Protein AF-A0A1I3UI51-F1 (afdb_monomer_lite)

Foldseek 3Di:
DVVLLQVLCVVVVHHDDDCVPNPDPPDDPVVSLVVRLVVDLADEAEDDQVLQPDPVSVVSVVVQCVVPVVCPSVNYAYEHAEDHDDDPSVVVDDYQYPPPDDSVRSSVSSCCSVPDDDPVVVLVVLLVVLLLLFFQFWDQDPVLAIETAARPQQLDFPDDPVLVCLLVLLLVLLVVLLVQPDPPPDPLLNVLSVQLNVLSVDDSRRRRLLSNVLSLVSNCVCCDDDNNDDDDPVSVVSNVVNVVSNVVNCVRRPNVVVSLQSLLPFDFQLQQCAACLVQVLLVLLLVLVVVCVVVVRYDVNSNVVSVNLNVLSVVSRDGDDPDDPDDSRDRDSSSSSLSNLLSRLVSQLVSLVVRCVQCVDPSSVSNNVSSVVSNVSSSVRTD

Secondary structure (DSSP, 8-state):
-HHHHHHHHHHTT-----HHHH--TT--HHHHHHHHHHH-S-EEEEESHHHHH-HHHHHHHHHHHHH-TT-SS--EEEEE-S-----TTGGGS--EE-TT--HHHHHHHHHHHHH---HHHHHHHHHHHHHHT-SSEEEE-TTS-EEEE--TTTT-----TTTTTHHHHHHHHHHHHHHHS-TTS-HHHHHHHHHHHHHTTS-GGG--HHHHHHHHHHHHTTTSSTTPPP--HHHHHHHHHHHHHHHHHHHT-TTHHHHHHHHHHS-B-TTTS-THHHHHHHHHHHHHHHHHHHTTSB-HHHHHHHHHHHHHHHHH-SPPPS--S--TTS--HHHHHHHHHHHHHHHHHHHHHH-HHHHTSHHHHHHHHHHHHHHHHHHTTB-

Sequence (383 aa):
MAREVVDVIEGLGLTAFAQFRDMGPGANFVREMQRGLVASARVIALYSPDYEASHQCQAEWSAAYNADPAGEQRKLLPFLLRPTRLNPLAQQIVYKSLVGLSTAERRAAIIEAIEHRKQTTVMEAAAAELAAAASPDIVVTAAGRIDTAPNAIFDRAVVTSDLATLPKRQQILCQAIIQYAPANTPAMFKGCFKIYGKHLGQPIAAIVPGMLDDQWKTASAYLVGREAIEFDAGLTKTLELFAQNHSEIITHFPLREERERLLAETPIDEQAAVGEALTDPIESVRQAVEAAAEADQVTSAVVDHVGDLADRAEALAPPVAPVSNEPASTISPRRRLVLTSLGFFERLYAAIGSTASVLSTETGRSLFNAAREAADALMRFIR

Radius of gyration: 27.56 Å; chains: 1; bounding box: 53×48×86 Å

pLDDT: mean 90.0, std 8.29, range [50.72, 98.81]

Structure (mmCIF, N/CA/C/O backbone):
data_AF-A0A1I3UI51-F1
#
_entry.id   AF-A0A1I3UI51-F1
#
loop_
_atom_site.group_PDB
_atom_site.id
_atom_site.type_symbol
_atom_site.label_atom_id
_atom_site.label_alt_id
_atom_site.label_comp_id
_atom_site.label_asym_id
_atom_site.label_entity_id
_atom_site.label_seq_id
_atom_site.pdbx_PDB_ins_code
_atom_site.Cartn_x
_atom_site.Cartn_y
_atom_site.Cartn_z
_atom_site.occupancy
_atom_site.B_iso_or_equiv
_atom_site.auth_seq_id
_atom_site.auth_comp_id
_atom_site.auth_asym_id
_atom_site.auth_atom_id
_atom_site.pdbx_PDB_model_num
ATOM 1 N N . MET A 1 1 ? 18.928 -17.572 -38.228 1.00 87.19 1 MET A N 1
ATOM 2 C CA . MET A 1 1 ? 18.443 -16.439 -37.419 1.00 87.19 1 MET A CA 1
ATOM 3 C C . MET A 1 1 ? 17.053 -16.670 -36.840 1.00 87.19 1 MET A C 1
ATOM 5 O O . MET A 1 1 ? 16.972 -16.780 -35.636 1.00 87.19 1 MET A O 1
ATOM 9 N N . ALA A 1 2 ? 15.976 -16.821 -37.627 1.00 90.94 2 ALA A N 1
ATOM 10 C CA . ALA A 1 2 ? 14.635 -17.048 -37.051 1.00 90.94 2 ALA A CA 1
ATOM 11 C C . ALA A 1 2 ? 14.575 -18.238 -36.066 1.00 90.94 2 ALA A C 1
ATOM 13 O O . ALA A 1 2 ? 14.001 -18.111 -34.994 1.00 90.94 2 ALA A O 1
ATOM 14 N N . ARG A 1 3 ? 15.247 -19.355 -36.389 1.00 94.25 3 ARG A N 1
ATOM 15 C CA . ARG A 1 3 ? 15.415 -20.503 -35.476 1.00 94.25 3 ARG A CA 1
ATOM 16 C C . ARG A 1 3 ? 16.143 -20.134 -34.176 1.00 94.25 3 ARG A C 1
ATOM 18 O O . ARG A 1 3 ? 15.629 -20.407 -33.110 1.00 94.25 3 ARG A O 1
ATOM 25 N N . GLU A 1 4 ? 17.268 -19.426 -34.276 1.00 93.25 4 GLU A N 1
ATOM 26 C CA . GLU A 1 4 ? 18.058 -18.957 -33.122 1.00 93.25 4 GLU A CA 1
ATOM 27 C C . GLU A 1 4 ? 17.236 -18.049 -32.193 1.00 93.25 4 GLU A C 1
ATOM 29 O O . GLU A 1 4 ? 17.312 -18.189 -30.980 1.00 93.25 4 GLU A O 1
ATOM 34 N N . VAL A 1 5 ? 16.406 -17.156 -32.746 1.00 94.19 5 VAL A N 1
ATOM 35 C CA . VAL A 1 5 ? 15.506 -16.308 -31.946 1.00 94.19 5 VAL A CA 1
ATOM 36 C C . VAL A 1 5 ? 14.447 -17.147 -31.227 1.00 94.19 5 VAL A C 1
ATOM 38 O O . VAL A 1 5 ? 14.213 -16.927 -30.042 1.00 94.19 5 VAL A O 1
ATOM 41 N N . VAL A 1 6 ? 13.838 -18.121 -31.912 1.00 95.50 6 VAL A N 1
ATOM 42 C CA . VAL A 1 6 ? 12.874 -19.053 -31.301 1.00 95.50 6 VAL A CA 1
ATOM 43 C C . VAL A 1 6 ? 13.525 -19.850 -30.166 1.00 95.50 6 VAL A C 1
ATOM 45 O O . VAL A 1 6 ? 12.975 -19.876 -29.070 1.00 95.50 6 VAL A O 1
ATOM 48 N N . ASP A 1 7 ? 14.722 -20.398 -30.384 1.00 94.62 7 ASP A N 1
ATOM 49 C CA . ASP A 1 7 ? 15.460 -21.161 -29.368 1.00 94.62 7 ASP A CA 1
ATOM 50 C C . ASP A 1 7 ? 15.763 -20.312 -28.119 1.00 94.62 7 ASP A C 1
ATOM 52 O O . ASP A 1 7 ? 15.740 -20.808 -26.991 1.00 94.62 7 ASP A O 1
ATOM 56 N N . VAL A 1 8 ? 16.056 -19.017 -28.299 1.00 95.06 8 VAL A N 1
ATOM 57 C CA . VAL A 1 8 ? 16.261 -18.088 -27.179 1.00 95.06 8 VAL A CA 1
ATOM 58 C C . VAL A 1 8 ? 14.962 -17.836 -26.418 1.00 95.06 8 VAL A C 1
ATOM 60 O O . VAL A 1 8 ? 14.978 -17.916 -25.195 1.00 95.06 8 VAL A O 1
ATOM 63 N N . ILE A 1 9 ? 13.850 -17.570 -27.113 1.00 93.44 9 ILE A N 1
ATOM 64 C CA . ILE A 1 9 ? 12.534 -17.340 -26.488 1.00 93.44 9 ILE A CA 1
ATOM 65 C C . ILE A 1 9 ? 12.132 -18.541 -25.628 1.00 93.44 9 ILE A C 1
ATOM 67 O O . ILE A 1 9 ? 11.751 -18.379 -24.470 1.00 93.44 9 ILE A O 1
ATOM 71 N N . GLU A 1 10 ? 12.261 -19.748 -26.170 1.00 92.62 10 GLU A N 1
ATOM 72 C CA . GLU A 1 10 ? 11.893 -20.974 -25.458 1.00 92.62 10 GLU A CA 1
ATOM 73 C C . GLU A 1 10 ? 12.847 -21.273 -24.300 1.00 92.62 10 GLU A C 1
ATOM 75 O O . GLU A 1 10 ? 12.414 -21.727 -23.242 1.00 92.62 10 GLU A O 1
ATOM 80 N N . GLY A 1 11 ? 14.132 -20.932 -24.445 1.00 91.44 11 GLY A N 1
ATOM 81 C CA . GLY A 1 11 ? 15.104 -20.990 -23.354 1.00 91.44 11 GLY A CA 1
ATOM 82 C C . GLY A 1 11 ? 14.782 -20.063 -22.174 1.00 91.44 11 GLY A C 1
ATOM 83 O O . GLY A 1 11 ? 15.268 -20.313 -21.074 1.00 91.44 11 GLY A O 1
ATOM 84 N N . LEU A 1 12 ? 13.957 -19.032 -22.384 1.00 88.88 12 LEU A N 1
ATOM 85 C CA . LEU A 1 12 ? 13.430 -18.145 -21.338 1.00 88.88 12 LEU A CA 1
ATOM 86 C C . LEU A 1 12 ? 12.088 -18.635 -20.755 1.00 88.88 12 LEU A C 1
ATOM 88 O O . LEU A 1 12 ? 11.489 -17.945 -19.935 1.00 88.88 12 LEU A O 1
ATOM 92 N N . GLY A 1 13 ? 11.582 -19.800 -21.180 1.00 89.06 13 GLY A N 1
ATOM 93 C CA . GLY A 1 13 ? 10.284 -20.335 -20.748 1.00 89.06 13 GLY A CA 1
ATOM 94 C C . GLY A 1 13 ? 9.070 -19.675 -21.414 1.00 89.06 13 GLY A C 1
ATOM 95 O O . GLY A 1 13 ? 7.941 -19.865 -20.964 1.00 89.06 13 GLY A O 1
ATOM 96 N N . LEU A 1 14 ? 9.281 -18.899 -22.480 1.00 91.50 14 LEU A N 1
ATOM 97 C CA . LEU A 1 14 ? 8.221 -18.249 -23.251 1.00 91.50 14 LEU A CA 1
ATOM 98 C C . LEU A 1 14 ? 7.793 -19.115 -24.444 1.00 91.50 14 LEU A C 1
ATOM 100 O O . LEU A 1 14 ? 8.527 -19.990 -24.899 1.00 91.50 14 LEU A O 1
ATOM 104 N N . THR A 1 15 ? 6.607 -18.842 -24.993 1.00 91.88 15 THR A N 1
ATOM 105 C CA . THR A 1 15 ? 6.113 -19.512 -26.206 1.00 91.88 15 THR A CA 1
ATOM 106 C C . THR A 1 15 ? 6.325 -18.633 -27.437 1.00 91.88 15 THR A C 1
ATOM 108 O O . THR A 1 15 ? 6.093 -17.424 -27.407 1.00 91.88 15 THR A O 1
ATOM 111 N N . ALA A 1 16 ? 6.762 -19.242 -28.538 1.00 92.56 16 ALA A N 1
ATOM 112 C CA . ALA A 1 16 ? 6.870 -18.591 -29.841 1.00 92.56 16 ALA A CA 1
ATOM 113 C C . ALA A 1 16 ? 5.875 -19.215 -30.822 1.00 92.56 16 ALA A C 1
ATOM 115 O O . ALA A 1 16 ? 5.545 -20.389 -30.686 1.00 92.56 16 ALA A O 1
ATOM 116 N N . PHE A 1 17 ? 5.450 -18.460 -31.833 1.00 92.81 17 PHE A N 1
ATOM 117 C CA . PHE A 1 17 ? 4.782 -18.987 -33.023 1.00 92.81 17 PHE A CA 1
ATOM 118 C C . PHE A 1 17 ? 5.663 -18.701 -34.242 1.00 92.81 17 PHE A C 1
ATOM 120 O O . PHE A 1 17 ? 6.076 -17.560 -34.449 1.00 92.81 17 PHE A O 1
ATOM 127 N N . ALA A 1 18 ? 5.984 -19.721 -35.034 1.00 91.44 18 ALA A N 1
ATOM 128 C CA . ALA A 1 18 ? 6.881 -19.617 -36.175 1.00 91.44 18 ALA A CA 1
ATOM 129 C C . ALA A 1 18 ? 6.427 -20.502 -37.340 1.00 91.44 18 ALA A C 1
ATOM 131 O O . ALA A 1 18 ? 6.277 -21.717 -37.204 1.00 91.44 18 ALA A O 1
ATOM 132 N N . GLN A 1 19 ? 6.315 -19.902 -38.529 1.00 86.75 19 GLN A N 1
ATOM 133 C CA . GLN A 1 19 ? 5.852 -20.572 -39.750 1.00 86.75 19 GLN A CA 1
ATOM 134 C C . GLN A 1 19 ? 6.558 -21.911 -40.017 1.00 86.75 19 GLN A C 1
ATOM 136 O O . GLN A 1 19 ? 5.899 -22.907 -40.291 1.00 86.75 19 GLN A O 1
ATOM 141 N N . PHE A 1 20 ? 7.894 -21.951 -39.932 1.00 88.69 20 PHE A N 1
ATOM 142 C CA . PHE A 1 20 ? 8.687 -23.138 -40.286 1.00 88.69 20 PHE A CA 1
ATOM 143 C C . PHE A 1 20 ? 8.469 -24.344 -39.357 1.00 88.69 20 PHE A C 1
ATOM 145 O O . PHE A 1 20 ? 8.963 -25.430 -39.662 1.00 88.69 20 PHE A O 1
ATOM 152 N N . ARG A 1 21 ? 7.810 -24.143 -38.211 1.00 90.44 21 ARG A N 1
ATOM 153 C CA . ARG A 1 21 ? 7.565 -25.164 -37.189 1.00 90.44 21 ARG A CA 1
ATOM 154 C C . ARG A 1 21 ? 6.075 -25.443 -37.014 1.00 90.44 21 ARG A C 1
ATOM 156 O O . ARG A 1 21 ? 5.688 -26.602 -36.945 1.00 90.44 21 ARG A O 1
ATOM 163 N N . ASP A 1 22 ? 5.259 -24.393 -36.967 1.00 87.06 22 ASP A N 1
ATOM 164 C CA . ASP A 1 22 ? 3.860 -24.485 -36.541 1.00 87.06 22 ASP A CA 1
ATOM 165 C C . ASP A 1 22 ? 2.872 -24.617 -37.715 1.00 87.06 22 ASP A C 1
ATOM 167 O O . ASP A 1 22 ? 1.702 -24.928 -37.501 1.00 87.06 22 ASP A O 1
ATOM 171 N N . MET A 1 23 ? 3.325 -24.432 -38.965 1.00 87.06 23 MET A N 1
ATOM 172 C CA . MET A 1 23 ? 2.498 -24.620 -40.165 1.00 87.06 23 MET A CA 1
ATOM 173 C C . MET A 1 23 ? 2.884 -25.893 -40.927 1.00 87.06 23 MET A C 1
ATOM 175 O O . MET A 1 23 ? 3.862 -25.922 -41.674 1.00 87.06 23 MET A O 1
ATOM 179 N N . GLY A 1 24 ? 2.088 -26.951 -40.755 1.00 84.94 24 GLY A N 1
ATOM 180 C CA . GLY A 1 24 ? 2.256 -28.224 -41.461 1.00 84.94 24 GLY A CA 1
ATOM 181 C C . GLY A 1 24 ? 1.570 -28.286 -42.839 1.00 84.94 24 GLY A C 1
ATOM 182 O O . GLY A 1 24 ? 0.828 -27.373 -43.219 1.00 84.94 24 GLY A O 1
ATOM 183 N N . PRO A 1 25 ? 1.770 -29.382 -43.599 1.00 86.56 25 PRO A N 1
ATOM 184 C CA . PRO A 1 25 ? 1.081 -29.612 -44.869 1.00 86.56 25 PRO A CA 1
ATOM 185 C C . PRO A 1 25 ? -0.448 -29.529 -44.727 1.00 86.56 25 PRO A C 1
ATOM 187 O O . PRO A 1 25 ? -1.030 -30.164 -43.852 1.00 86.56 25 PRO A O 1
ATOM 190 N N . GLY A 1 26 ? -1.099 -28.752 -45.599 1.00 85.56 26 GLY A N 1
ATOM 191 C CA . GLY A 1 26 ? -2.553 -28.529 -45.579 1.00 85.56 26 GLY A CA 1
ATOM 192 C C . GLY A 1 26 ? -3.018 -27.314 -44.764 1.00 85.56 26 GLY A C 1
ATOM 193 O O . GLY A 1 26 ? -4.199 -26.972 -44.819 1.00 85.56 26 GLY A O 1
ATOM 194 N N . ALA A 1 27 ? -2.117 -26.624 -44.055 1.00 84.12 27 ALA A N 1
ATOM 195 C CA . ALA A 1 27 ? -2.444 -25.381 -43.360 1.00 84.12 27 ALA A CA 1
ATOM 196 C C . ALA A 1 27 ? -2.755 -24.236 -44.342 1.00 84.12 27 ALA A C 1
ATOM 198 O O . ALA A 1 27 ? -2.101 -24.073 -45.375 1.00 84.12 27 ALA A O 1
ATOM 199 N N . ASN A 1 28 ? -3.738 -23.399 -43.997 1.00 86.56 28 ASN A N 1
ATOM 200 C CA . ASN A 1 28 ? -4.007 -22.171 -44.739 1.00 86.56 28 ASN A CA 1
ATOM 201 C C . ASN A 1 28 ? -3.096 -21.055 -44.216 1.00 86.56 28 ASN A C 1
ATOM 203 O O . ASN A 1 28 ? -3.341 -20.499 -43.146 1.00 86.56 28 ASN A O 1
ATOM 207 N N . PHE A 1 29 ? -2.078 -20.721 -45.007 1.00 81.50 29 PHE A N 1
ATOM 208 C CA . PHE A 1 29 ? -1.045 -19.747 -44.657 1.00 81.50 29 PHE A CA 1
ATOM 209 C C . PHE A 1 29 ? -1.605 -18.410 -44.140 1.00 81.50 29 PHE A C 1
ATOM 211 O O . PHE A 1 29 ? -1.201 -17.940 -43.080 1.00 81.50 29 PHE A O 1
ATOM 218 N N . VAL A 1 30 ? -2.581 -17.825 -44.841 1.00 82.50 30 VAL A N 1
ATOM 219 C CA . VAL A 1 30 ? -3.152 -16.514 -44.480 1.00 82.50 30 VAL A CA 1
ATOM 220 C C . VAL A 1 30 ? -3.889 -16.582 -43.142 1.00 82.50 30 VAL A C 1
ATOM 222 O O . VAL A 1 30 ? -3.745 -15.689 -42.308 1.00 82.50 30 VAL A O 1
ATOM 225 N N . ARG A 1 31 ? -4.650 -17.658 -42.905 1.00 84.38 31 ARG A N 1
ATOM 226 C CA . ARG A 1 31 ? -5.391 -17.840 -41.647 1.00 84.38 31 ARG A CA 1
ATOM 227 C C . ARG A 1 31 ? -4.460 -18.054 -40.459 1.00 84.38 31 ARG A C 1
ATOM 229 O O . ARG A 1 31 ? -4.711 -17.492 -39.397 1.00 84.38 31 ARG A O 1
ATOM 236 N N . GLU A 1 32 ? -3.402 -18.840 -40.633 1.00 85.62 32 GLU A N 1
ATOM 237 C CA . GLU A 1 32 ? -2.445 -19.094 -39.554 1.00 85.62 32 GLU A CA 1
ATOM 238 C C . GLU A 1 32 ? -1.607 -17.848 -39.233 1.00 85.62 32 GLU A C 1
ATOM 240 O O . GLU A 1 32 ? -1.402 -17.556 -38.057 1.00 85.62 32 GLU A O 1
ATOM 245 N N . MET A 1 33 ? -1.209 -17.046 -40.231 1.00 84.12 33 MET A N 1
ATOM 246 C CA . MET A 1 33 ? -0.548 -15.757 -39.971 1.00 84.12 33 MET A CA 1
ATOM 247 C C . MET A 1 33 ? -1.472 -14.764 -39.257 1.00 84.12 33 MET A C 1
ATOM 249 O O . MET A 1 33 ? -1.053 -14.137 -38.285 1.00 84.12 33 MET A O 1
ATOM 253 N N . GLN A 1 34 ? -2.746 -14.662 -39.658 1.00 84.31 34 GLN A N 1
ATOM 254 C CA . GLN A 1 34 ? -3.724 -13.826 -38.951 1.00 84.31 34 GLN A CA 1
ATOM 255 C C . GLN A 1 34 ? -3.907 -14.282 -37.497 1.00 84.31 34 GLN A C 1
ATOM 257 O O . GLN A 1 34 ? -3.921 -13.458 -36.583 1.00 84.31 34 GLN A O 1
ATOM 262 N N . ARG A 1 35 ? -4.022 -15.594 -37.269 1.00 84.69 35 ARG A N 1
ATOM 263 C CA . ARG A 1 35 ? -4.125 -16.168 -35.925 1.00 84.69 35 ARG A CA 1
ATOM 264 C C . ARG A 1 35 ? -2.884 -15.860 -35.090 1.00 84.69 35 ARG A C 1
ATOM 266 O O . ARG A 1 35 ? -3.040 -15.440 -33.948 1.00 84.69 35 ARG A O 1
ATOM 273 N N . GLY A 1 36 ? -1.686 -16.039 -35.646 1.00 85.00 36 GLY A N 1
ATOM 274 C CA . GLY A 1 36 ? -0.428 -15.706 -34.978 1.00 85.00 36 GLY A CA 1
ATOM 275 C C . GLY A 1 36 ? -0.369 -14.232 -34.578 1.00 85.00 36 GLY A C 1
ATOM 276 O O . GLY A 1 36 ? -0.126 -13.915 -33.419 1.00 85.00 36 GLY A O 1
ATOM 277 N N . LEU A 1 37 ? -0.703 -13.324 -35.498 1.00 84.56 37 LEU A N 1
ATOM 278 C CA . LEU A 1 37 ? -0.697 -11.880 -35.243 1.00 84.56 37 LEU A CA 1
ATOM 279 C C . LEU A 1 37 ? -1.644 -11.466 -34.097 1.00 84.56 37 LEU A C 1
ATOM 281 O O . LEU A 1 37 ? -1.296 -10.619 -33.265 1.00 84.56 37 LEU A O 1
ATOM 285 N N . VAL A 1 38 ? -2.837 -12.070 -34.049 1.00 83.69 38 VAL A N 1
ATOM 286 C CA . VAL A 1 38 ? -3.853 -11.799 -33.019 1.00 83.69 38 VAL A CA 1
ATOM 287 C C . VAL A 1 38 ? -3.481 -12.435 -31.677 1.00 83.69 38 VAL A C 1
ATOM 289 O O . VAL A 1 38 ? -3.620 -11.786 -30.646 1.00 83.69 38 VAL A O 1
ATOM 292 N N . ALA A 1 39 ? -3.005 -13.681 -31.675 1.00 85.38 39 ALA A N 1
ATOM 293 C CA . ALA A 1 39 ? -2.756 -14.443 -30.451 1.00 85.38 39 ALA A CA 1
ATOM 294 C C . ALA A 1 39 ? -1.412 -14.119 -29.776 1.00 85.38 39 ALA A C 1
ATOM 296 O O . ALA A 1 39 ? -1.260 -14.345 -28.578 1.00 85.38 39 ALA A O 1
ATOM 297 N N . SER A 1 40 ? -0.421 -13.618 -30.517 1.00 88.88 40 SER A N 1
ATOM 298 C CA . SER A 1 40 ? 0.902 -13.323 -29.964 1.00 88.88 40 SER A CA 1
ATOM 299 C C . SER A 1 40 ? 0.944 -11.966 -29.263 1.00 88.88 40 SER A C 1
ATOM 301 O O . SER A 1 40 ? 0.494 -10.960 -29.807 1.00 88.88 40 SER A O 1
ATOM 303 N N . ALA A 1 41 ? 1.566 -11.904 -28.082 1.00 88.88 41 ALA A N 1
ATOM 304 C CA . ALA A 1 41 ? 1.767 -10.648 -27.353 1.00 88.88 41 ALA A CA 1
ATOM 305 C C . ALA A 1 41 ? 2.666 -9.659 -28.118 1.00 88.88 41 ALA A C 1
ATOM 307 O O . ALA A 1 41 ? 2.434 -8.455 -28.091 1.00 88.88 41 ALA A O 1
ATOM 308 N N . ARG A 1 42 ? 3.672 -10.172 -28.836 1.00 92.38 42 ARG A N 1
ATOM 309 C CA . ARG A 1 42 ? 4.608 -9.393 -29.655 1.00 92.38 42 ARG A CA 1
ATOM 310 C C . ARG A 1 42 ? 4.867 -10.086 -30.991 1.00 92.38 42 ARG A C 1
ATOM 312 O O . ARG A 1 42 ? 4.710 -11.297 -31.113 1.00 92.38 42 ARG A O 1
ATOM 319 N N . VAL A 1 43 ? 5.298 -9.304 -31.969 1.00 94.19 43 VAL A N 1
ATOM 320 C CA . VAL A 1 43 ? 5.661 -9.689 -33.331 1.00 94.19 43 VAL A CA 1
ATOM 321 C C . VAL A 1 43 ? 7.121 -9.320 -33.531 1.00 94.19 43 VAL A C 1
ATOM 323 O O . VAL A 1 43 ? 7.500 -8.156 -33.392 1.00 94.19 43 VAL A O 1
ATOM 326 N N . ILE A 1 44 ? 7.949 -10.311 -33.848 1.00 95.12 44 ILE A N 1
ATOM 327 C CA . ILE A 1 44 ? 9.382 -10.098 -34.036 1.00 95.12 44 ILE A CA 1
ATOM 328 C C . ILE A 1 44 ? 9.673 -9.867 -35.516 1.00 95.12 44 ILE A C 1
ATOM 330 O O . ILE A 1 44 ? 9.539 -10.778 -36.332 1.00 95.12 44 ILE A O 1
ATOM 334 N N . ALA A 1 45 ? 10.111 -8.655 -35.850 1.00 94.56 45 ALA A N 1
ATOM 335 C CA . ALA A 1 45 ? 10.512 -8.298 -37.205 1.00 94.56 45 ALA A CA 1
ATOM 336 C C . ALA A 1 45 ? 12.018 -8.516 -37.388 1.00 94.56 45 ALA A C 1
ATOM 338 O O . ALA A 1 45 ? 12.833 -8.010 -36.621 1.00 94.56 45 ALA A O 1
ATOM 339 N N . LEU A 1 46 ? 12.405 -9.268 -38.416 1.00 95.31 46 LEU A N 1
ATOM 340 C CA . LEU A 1 46 ? 13.802 -9.615 -38.681 1.00 95.31 46 LEU A CA 1
ATOM 341 C C . LEU A 1 46 ? 14.327 -8.814 -39.873 1.00 95.31 46 LEU A C 1
ATOM 343 O O . LEU A 1 46 ? 14.399 -9.317 -40.996 1.00 95.31 46 LEU A O 1
ATOM 347 N N . TYR A 1 47 ? 14.691 -7.556 -39.628 1.00 95.25 47 TYR A N 1
ATOM 348 C CA . TYR A 1 47 ? 15.115 -6.631 -40.670 1.00 95.25 47 TYR A CA 1
ATOM 349 C C . TYR A 1 47 ? 16.367 -7.126 -41.395 1.00 95.25 47 TYR A C 1
ATOM 351 O O . TYR A 1 47 ? 17.442 -7.338 -40.824 1.00 95.25 47 TYR A O 1
ATOM 359 N N . SER A 1 48 ? 16.201 -7.299 -42.698 1.00 95.06 48 SER A N 1
ATOM 360 C CA . SER A 1 48 ? 17.233 -7.644 -43.662 1.00 95.06 48 SER A CA 1
ATOM 361 C C . SER A 1 48 ? 16.780 -7.174 -45.050 1.00 95.06 48 SER A C 1
ATOM 363 O O . SER A 1 48 ? 15.587 -6.905 -45.218 1.00 95.06 48 SER A O 1
ATOM 365 N N . PRO A 1 49 ? 17.661 -7.110 -46.063 1.00 94.19 49 PRO A N 1
ATOM 366 C CA . PRO A 1 49 ? 17.242 -6.721 -47.411 1.00 94.19 49 PRO A CA 1
ATOM 367 C C . PRO A 1 49 ? 16.092 -7.582 -47.961 1.00 94.19 49 PRO A C 1
ATOM 369 O O . PRO A 1 49 ? 15.173 -7.054 -48.579 1.00 94.19 49 PRO A O 1
ATOM 372 N N . ASP A 1 50 ? 16.095 -8.884 -47.656 1.00 94.56 50 ASP A N 1
ATOM 373 C CA . ASP A 1 50 ? 15.057 -9.828 -48.094 1.00 94.56 50 ASP A CA 1
ATOM 374 C C . ASP A 1 50 ? 13.717 -9.597 -47.373 1.00 94.56 50 ASP A C 1
ATOM 376 O O . ASP A 1 50 ? 12.651 -9.741 -47.967 1.00 94.56 50 ASP A O 1
ATOM 380 N N . TYR A 1 51 ? 13.768 -9.204 -46.095 1.00 93.00 51 TYR A N 1
ATOM 381 C CA . TYR A 1 51 ? 12.577 -8.835 -45.324 1.00 93.00 51 TYR A CA 1
ATOM 382 C C . TYR A 1 51 ? 11.941 -7.558 -45.884 1.00 93.00 51 TYR A C 1
ATOM 384 O O . TYR A 1 51 ? 10.723 -7.479 -46.030 1.00 93.00 51 TYR A O 1
ATOM 392 N N . GLU A 1 52 ? 12.768 -6.568 -46.234 1.00 92.06 52 GLU A N 1
ATOM 393 C CA . GLU A 1 52 ? 12.280 -5.295 -46.767 1.00 92.06 52 GLU A CA 1
ATOM 394 C C . GLU A 1 52 ? 11.657 -5.449 -48.161 1.00 92.06 52 GLU A C 1
ATOM 396 O O . GLU A 1 52 ? 10.640 -4.828 -48.458 1.00 92.06 52 GLU A O 1
ATOM 401 N N . ALA A 1 53 ? 12.214 -6.331 -48.995 1.00 92.56 53 ALA A N 1
ATOM 402 C CA . ALA A 1 53 ? 11.681 -6.629 -50.323 1.00 92.56 53 ALA A CA 1
ATOM 403 C C . ALA A 1 53 ? 10.387 -7.472 -50.307 1.00 92.56 53 ALA A C 1
ATOM 405 O O . ALA A 1 53 ? 9.701 -7.564 -51.325 1.00 92.56 53 ALA A O 1
ATOM 406 N N . SER A 1 54 ? 10.046 -8.106 -49.181 1.00 92.62 54 SER A N 1
ATOM 407 C CA . SER A 1 54 ? 8.897 -9.009 -49.070 1.00 92.62 54 SER A CA 1
ATOM 408 C C . SER A 1 54 ? 7.596 -8.251 -48.798 1.00 92.62 54 SER A C 1
ATOM 410 O O . SER A 1 54 ? 7.364 -7.764 -47.692 1.00 92.62 54 SER A O 1
ATOM 412 N N . HIS A 1 55 ? 6.690 -8.217 -49.780 1.00 89.31 55 HIS A N 1
ATOM 413 C CA . HIS A 1 55 ? 5.369 -7.592 -49.631 1.00 89.31 55 HIS A CA 1
ATOM 414 C C . HIS A 1 55 ? 4.557 -8.167 -48.463 1.00 89.31 55 HIS A C 1
ATOM 416 O O . HIS A 1 55 ? 3.863 -7.427 -47.770 1.00 89.31 55 HIS A O 1
ATOM 422 N N . GLN A 1 56 ? 4.657 -9.476 -48.223 1.00 85.81 56 GLN A N 1
ATOM 423 C CA . GLN A 1 56 ? 3.965 -10.144 -47.124 1.00 85.81 56 GLN A CA 1
ATOM 424 C C . GLN A 1 56 ? 4.523 -9.693 -45.772 1.00 85.81 56 GLN A C 1
ATOM 426 O O . GLN A 1 56 ? 3.751 -9.323 -44.890 1.00 85.81 56 GLN A O 1
ATOM 431 N N . CYS A 1 57 ? 5.852 -9.631 -45.635 1.00 89.19 57 CYS A N 1
ATOM 432 C CA . CYS A 1 57 ? 6.483 -9.152 -44.405 1.00 89.19 57 CYS A CA 1
ATOM 433 C C . CYS A 1 57 ? 6.136 -7.685 -44.126 1.00 89.19 57 CYS A C 1
ATOM 435 O O . CYS A 1 57 ? 5.906 -7.326 -42.975 1.00 89.19 57 CYS A O 1
ATOM 437 N N . GLN A 1 58 ? 6.044 -6.846 -45.164 1.00 91.06 58 GLN A N 1
ATOM 438 C CA . GLN A 1 58 ? 5.617 -5.453 -45.009 1.00 91.06 58 GLN A CA 1
ATOM 439 C C . GLN A 1 58 ? 4.151 -5.344 -44.572 1.00 91.06 58 GLN A C 1
ATOM 441 O O . GLN A 1 58 ? 3.838 -4.542 -43.697 1.00 91.06 58 GLN A O 1
ATOM 446 N N . ALA A 1 59 ? 3.256 -6.178 -45.109 1.00 89.06 59 ALA A N 1
ATOM 447 C CA . ALA A 1 59 ? 1.853 -6.192 -44.695 1.00 89.06 59 ALA A CA 1
ATOM 448 C C . ALA A 1 59 ? 1.683 -6.606 -43.221 1.00 89.06 59 ALA A C 1
ATOM 450 O O . ALA A 1 59 ? 0.942 -5.962 -42.478 1.00 89.06 59 ALA A O 1
ATOM 451 N N . GLU A 1 60 ? 2.398 -7.642 -42.779 1.00 88.31 60 GLU A N 1
ATOM 452 C CA . GLU A 1 60 ? 2.397 -8.093 -41.380 1.00 88.31 60 GLU A CA 1
ATOM 453 C C . GLU A 1 60 ? 3.013 -7.054 -40.443 1.00 88.31 60 GLU A C 1
ATOM 455 O O . GLU A 1 60 ? 2.467 -6.777 -39.375 1.00 88.31 60 GLU A O 1
ATOM 460 N N . TRP A 1 61 ? 4.112 -6.430 -40.871 1.00 92.69 61 TRP A N 1
ATOM 461 C CA . TRP A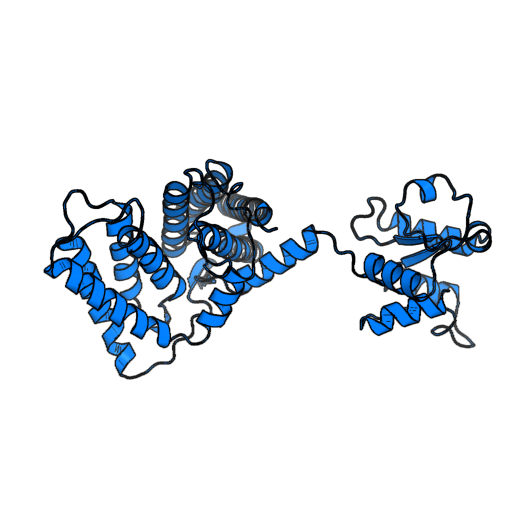 1 61 ? 4.742 -5.327 -40.157 1.00 92.69 61 TRP A CA 1
ATOM 462 C C . TRP A 1 61 ? 3.774 -4.153 -39.978 1.00 92.69 61 TRP A C 1
ATOM 464 O O . TRP A 1 61 ? 3.600 -3.669 -38.861 1.00 92.69 61 TRP A O 1
ATOM 474 N N . SER A 1 62 ? 3.085 -3.737 -41.047 1.00 90.88 62 SER A N 1
ATOM 475 C CA . SER A 1 62 ? 2.089 -2.662 -40.986 1.00 90.88 62 SER A CA 1
ATOM 476 C C . SER A 1 62 ? 0.920 -3.022 -40.076 1.00 90.88 62 SER A C 1
ATOM 478 O O . SER A 1 62 ? 0.441 -2.169 -39.336 1.00 90.88 62 SER A O 1
ATOM 480 N N . ALA A 1 63 ? 0.468 -4.277 -40.088 1.00 89.75 63 ALA A N 1
ATOM 481 C CA . ALA A 1 63 ? -0.602 -4.731 -39.210 1.00 89.75 63 ALA A CA 1
ATOM 482 C C . ALA A 1 63 ? -0.176 -4.726 -37.729 1.00 89.75 63 ALA A C 1
ATOM 484 O O . ALA A 1 63 ? -0.941 -4.281 -36.875 1.00 89.75 63 ALA A O 1
ATOM 485 N N . ALA A 1 64 ? 1.052 -5.158 -37.427 1.00 90.88 64 ALA A N 1
ATOM 486 C CA . ALA A 1 64 ? 1.619 -5.095 -36.082 1.00 90.88 64 ALA A CA 1
ATOM 487 C C . ALA A 1 64 ? 1.812 -3.648 -35.598 1.00 90.88 64 ALA A C 1
ATOM 489 O O . ALA A 1 64 ? 1.480 -3.346 -34.454 1.00 90.88 64 ALA A O 1
ATOM 490 N N . TYR A 1 65 ? 2.290 -2.753 -36.469 1.00 91.25 65 TYR A N 1
ATOM 491 C CA . TYR A 1 65 ? 2.412 -1.322 -36.181 1.00 91.25 65 TYR A CA 1
ATOM 492 C C . TYR A 1 65 ? 1.048 -0.675 -35.918 1.00 91.25 65 TYR A C 1
ATOM 494 O O . TYR A 1 65 ? 0.874 0.005 -34.916 1.00 91.25 65 TYR A O 1
ATOM 502 N N . ASN A 1 66 ? 0.051 -0.934 -36.768 1.00 90.38 66 ASN A N 1
ATOM 503 C CA . ASN A 1 66 ? -1.289 -0.361 -36.613 1.00 90.38 66 ASN A CA 1
ATOM 504 C C . ASN A 1 66 ? -1.989 -0.805 -35.318 1.00 90.38 66 ASN A C 1
ATOM 506 O O . ASN A 1 66 ? -2.856 -0.090 -34.825 1.00 90.38 66 ASN A O 1
ATOM 510 N N . ALA A 1 67 ? -1.627 -1.970 -34.773 1.00 87.44 67 ALA A N 1
ATOM 511 C CA . ALA A 1 67 ? -2.146 -2.452 -33.496 1.00 87.44 67 ALA A CA 1
ATOM 512 C C . ALA A 1 67 ? -1.523 -1.745 -32.276 1.00 87.44 67 ALA A C 1
ATOM 514 O O . ALA A 1 67 ? -2.129 -1.749 -31.209 1.00 87.44 67 ALA A O 1
ATOM 515 N N . ASP A 1 68 ? -0.337 -1.147 -32.420 1.00 88.50 68 ASP A N 1
ATOM 516 C CA . ASP A 1 68 ? 0.369 -0.419 -31.357 1.00 88.50 68 ASP A CA 1
ATOM 517 C C . ASP A 1 68 ? 1.212 0.741 -31.936 1.00 88.50 68 ASP A C 1
ATOM 519 O O . ASP A 1 68 ? 2.446 0.698 -31.886 1.00 88.50 68 ASP A O 1
ATOM 523 N N . PRO A 1 69 ? 0.587 1.793 -32.509 1.00 86.31 69 PRO A N 1
ATOM 524 C CA . PRO A 1 69 ? 1.331 2.854 -33.197 1.00 86.31 69 PRO A CA 1
ATOM 525 C C . PRO A 1 69 ? 2.233 3.670 -32.263 1.00 86.31 69 PRO A C 1
ATOM 527 O O . PRO A 1 69 ? 3.243 4.217 -32.705 1.00 86.31 69 PRO A O 1
ATOM 530 N N . ALA A 1 70 ? 1.867 3.748 -30.978 1.00 84.25 70 ALA A N 1
ATOM 531 C CA . ALA A 1 70 ? 2.643 4.408 -29.929 1.00 84.25 70 ALA A CA 1
ATOM 532 C C . ALA A 1 70 ? 3.808 3.541 -29.406 1.00 84.25 70 ALA A C 1
ATOM 534 O O . ALA A 1 70 ? 4.676 4.043 -28.694 1.00 84.25 70 ALA A O 1
ATOM 535 N N . GLY A 1 71 ? 3.847 2.246 -29.750 1.00 82.25 71 GLY A N 1
ATOM 536 C CA . GLY A 1 71 ? 4.861 1.300 -29.277 1.00 82.25 71 GLY A CA 1
ATOM 537 C C . GLY A 1 71 ? 4.757 0.991 -27.782 1.00 82.25 71 GLY A C 1
ATOM 538 O O . GLY A 1 71 ? 5.735 0.566 -27.158 1.00 82.25 71 GLY A O 1
ATOM 539 N N . GLU A 1 72 ? 3.592 1.224 -27.177 1.00 80.00 72 GLU A N 1
ATOM 540 C CA . GLU A 1 72 ? 3.403 1.086 -25.744 1.00 80.00 72 GLU A CA 1
ATOM 541 C C . GLU A 1 72 ? 3.369 -0.375 -25.299 1.00 80.00 72 GLU A C 1
ATOM 543 O O . GLU A 1 72 ? 3.895 -0.719 -24.242 1.00 80.00 72 GLU A O 1
ATOM 548 N N . GLN A 1 73 ? 2.789 -1.250 -26.103 1.00 82.19 73 GLN A N 1
ATOM 549 C CA . GLN A 1 73 ? 2.754 -2.681 -25.811 1.00 82.19 73 GLN A CA 1
ATOM 550 C C . GLN A 1 73 ? 4.019 -3.383 -26.319 1.00 82.19 73 GLN A C 1
ATOM 552 O O . GLN A 1 73 ? 4.240 -4.566 -26.044 1.00 82.19 73 GLN A O 1
ATOM 557 N N . ARG A 1 74 ? 4.874 -2.646 -27.048 1.00 88.19 74 ARG A N 1
ATOM 558 C CA . ARG A 1 74 ? 6.012 -3.179 -27.805 1.00 88.19 74 ARG A CA 1
ATOM 559 C C . ARG A 1 74 ? 5.548 -4.325 -28.700 1.00 88.19 74 ARG A C 1
ATOM 561 O O . ARG A 1 74 ? 6.222 -5.352 -28.808 1.00 88.19 74 ARG A O 1
ATOM 568 N N . LYS A 1 75 ? 4.370 -4.155 -29.322 1.00 90.88 75 LYS A N 1
ATOM 569 C CA . LYS A 1 75 ? 3.763 -5.175 -30.187 1.00 90.88 75 LYS A CA 1
ATOM 570 C C . LYS A 1 75 ? 4.700 -5.539 -31.329 1.00 90.88 75 LYS A C 1
ATOM 572 O O . LYS A 1 75 ? 4.713 -6.689 -31.742 1.00 90.88 75 LYS A O 1
ATOM 577 N N . LEU A 1 76 ? 5.506 -4.595 -31.802 1.00 93.06 76 LEU A N 1
ATOM 578 C CA . LEU A 1 76 ? 6.572 -4.829 -32.764 1.00 93.06 76 LEU A CA 1
ATOM 579 C C . LEU A 1 76 ? 7.936 -4.799 -32.054 1.00 93.06 76 LEU A C 1
ATOM 581 O O . LEU A 1 76 ? 8.296 -3.791 -31.450 1.00 93.06 76 LEU A O 1
ATOM 585 N N . LEU A 1 77 ? 8.708 -5.884 -32.159 1.00 94.25 77 LEU A N 1
ATOM 586 C CA . LEU A 1 77 ? 10.070 -5.997 -31.628 1.00 94.25 77 LEU A CA 1
ATOM 587 C C . LEU A 1 77 ? 11.058 -6.281 -32.772 1.00 94.25 77 LEU A C 1
ATOM 589 O O . LEU A 1 77 ? 11.207 -7.439 -33.175 1.00 94.25 77 LEU A O 1
ATOM 593 N N . PRO A 1 78 ? 11.720 -5.259 -33.340 1.00 95.19 78 PRO A N 1
ATOM 594 C CA . PRO A 1 78 ? 12.574 -5.467 -34.500 1.00 95.19 78 PRO A CA 1
ATOM 595 C C . PRO A 1 78 ? 14.037 -5.775 -34.149 1.00 95.19 78 PRO A C 1
ATOM 597 O O . PRO A 1 78 ? 14.647 -5.126 -33.295 1.00 95.19 78 PRO A O 1
ATOM 600 N N . PHE A 1 79 ? 14.631 -6.703 -34.901 1.00 96.81 79 PHE A N 1
ATOM 601 C CA . PHE A 1 79 ? 16.062 -7.000 -34.907 1.00 96.81 79 PHE A CA 1
ATOM 602 C C . PHE A 1 79 ? 16.676 -6.695 -36.273 1.00 96.81 79 PHE A C 1
ATOM 604 O O . PHE A 1 79 ? 16.237 -7.236 -37.288 1.00 96.81 79 PHE A O 1
ATOM 611 N N . LEU A 1 80 ? 17.736 -5.884 -36.305 1.00 96.06 80 LEU A N 1
ATOM 612 C CA . LEU A 1 80 ? 18.494 -5.626 -37.532 1.00 96.06 80 LEU A CA 1
ATOM 613 C C . LEU A 1 80 ? 19.576 -6.686 -37.719 1.00 96.06 80 LEU A C 1
ATOM 615 O O . LEU A 1 80 ? 20.563 -6.715 -36.988 1.00 96.06 80 LEU A O 1
ATOM 619 N N . LEU A 1 81 ? 19.395 -7.549 -38.717 1.00 94.88 81 LEU A N 1
ATOM 620 C CA . LEU A 1 81 ? 20.283 -8.688 -38.956 1.00 94.88 81 LEU A CA 1
ATOM 621 C C . LEU A 1 81 ? 21.482 -8.334 -39.834 1.00 94.88 81 LEU A C 1
ATOM 623 O O . LEU A 1 81 ? 22.561 -8.903 -39.687 1.00 94.88 81 LEU A O 1
ATOM 627 N N . ARG A 1 82 ? 21.274 -7.427 -40.789 1.00 92.00 82 ARG A N 1
ATOM 628 C CA . ARG A 1 82 ? 22.269 -6.963 -41.765 1.00 92.00 82 ARG A CA 1
ATOM 629 C C . ARG A 1 82 ? 22.018 -5.486 -42.070 1.00 92.00 82 ARG A C 1
ATOM 631 O O . ARG A 1 82 ? 20.866 -5.065 -41.954 1.00 92.00 82 ARG A O 1
ATOM 638 N N . PRO A 1 83 ? 23.028 -4.713 -42.506 1.00 93.00 83 PRO A N 1
ATOM 639 C CA . PRO A 1 83 ? 22.813 -3.351 -42.991 1.00 93.00 83 PRO A CA 1
ATOM 640 C C . PRO A 1 83 ? 21.680 -3.321 -44.026 1.00 93.00 83 PRO A C 1
ATOM 642 O O . PRO A 1 83 ? 21.766 -3.970 -45.066 1.00 93.00 83 PRO A O 1
ATOM 645 N N . THR A 1 84 ? 20.590 -2.628 -43.698 1.00 92.31 84 THR A N 1
ATOM 646 C CA . THR A 1 84 ? 19.342 -2.628 -44.473 1.00 92.31 84 THR A CA 1
ATOM 647 C C . THR A 1 84 ? 18.808 -1.209 -44.540 1.00 92.31 84 THR A C 1
ATOM 649 O O . THR A 1 84 ? 18.743 -0.521 -43.523 1.00 92.31 84 THR A O 1
ATOM 652 N N . ARG A 1 85 ? 18.415 -0.762 -45.735 1.00 90.81 85 ARG A N 1
ATOM 653 C CA . ARG A 1 85 ? 17.741 0.524 -45.913 1.00 90.81 85 ARG A CA 1
ATOM 654 C C . ARG A 1 85 ? 16.265 0.359 -45.555 1.00 90.81 85 A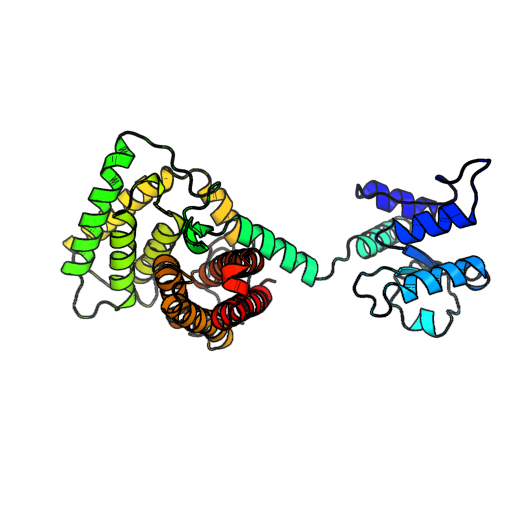RG A C 1
ATOM 656 O O . ARG A 1 85 ? 15.484 -0.066 -46.394 1.00 90.81 85 ARG A O 1
ATOM 663 N N . LEU A 1 86 ? 15.921 0.671 -44.311 1.00 91.12 86 LEU A N 1
ATOM 664 C CA . LEU A 1 86 ? 14.549 0.592 -43.805 1.00 91.12 86 LEU A CA 1
ATOM 665 C C . LEU A 1 86 ? 13.667 1.675 -44.437 1.00 91.12 86 LEU A C 1
ATOM 667 O O . LEU A 1 86 ? 14.147 2.783 -44.702 1.00 91.12 86 LEU A O 1
ATOM 671 N N . ASN A 1 87 ? 12.382 1.387 -44.641 1.00 86.19 87 ASN A N 1
ATOM 672 C CA . ASN A 1 87 ? 11.408 2.413 -45.004 1.00 86.19 87 ASN A CA 1
ATOM 673 C C . ASN A 1 87 ? 11.263 3.496 -43.906 1.00 86.19 87 ASN A C 1
ATOM 675 O O . ASN A 1 87 ? 11.599 3.250 -42.744 1.00 86.19 87 ASN A O 1
ATOM 679 N N . PRO A 1 88 ? 10.759 4.701 -44.240 1.00 86.88 88 PRO A N 1
ATOM 680 C CA . PRO A 1 88 ? 10.705 5.825 -43.302 1.00 86.88 88 PRO A CA 1
ATOM 681 C C . PRO A 1 88 ? 9.942 5.556 -42.002 1.00 86.88 88 PRO A C 1
ATOM 683 O O . PRO A 1 88 ? 10.316 6.113 -40.977 1.00 86.88 88 PRO A O 1
ATOM 686 N N . LEU A 1 89 ? 8.902 4.713 -42.020 1.00 84.06 89 LEU A N 1
ATOM 687 C CA . LEU A 1 89 ? 8.153 4.367 -40.808 1.00 84.06 89 LEU A CA 1
ATOM 688 C C . LEU A 1 89 ? 8.948 3.398 -39.929 1.00 84.06 89 LEU A C 1
ATOM 690 O O . LEU A 1 89 ? 9.061 3.611 -38.727 1.00 84.06 89 LEU A O 1
ATOM 694 N N . ALA A 1 90 ? 9.579 2.387 -40.526 1.00 87.00 90 ALA A N 1
ATOM 695 C CA . ALA A 1 90 ? 10.451 1.458 -39.814 1.00 87.00 90 ALA A CA 1
ATOM 696 C C . ALA A 1 90 ? 11.694 2.141 -39.212 1.00 87.00 90 ALA A C 1
ATOM 698 O O . ALA A 1 90 ? 12.195 1.677 -38.191 1.00 87.00 90 ALA A O 1
ATOM 699 N N . GLN A 1 91 ? 12.157 3.260 -39.788 1.00 87.44 91 GLN A N 1
ATOM 700 C CA . GLN A 1 91 ? 13.229 4.093 -39.219 1.00 87.44 91 GLN A CA 1
ATOM 701 C C . GLN A 1 91 ? 12.828 4.810 -37.919 1.00 87.44 91 GLN A C 1
ATOM 703 O O . GLN A 1 91 ? 13.711 5.162 -37.142 1.00 87.44 91 GLN A O 1
ATOM 708 N N . GLN A 1 92 ? 11.530 5.024 -37.673 1.00 84.94 92 GLN A N 1
ATOM 709 C CA . GLN A 1 92 ? 11.036 5.639 -36.431 1.00 84.94 92 GLN A CA 1
ATOM 710 C C . GLN A 1 92 ? 10.944 4.633 -35.274 1.00 84.94 92 GLN A C 1
ATOM 712 O O . GLN A 1 92 ? 10.792 5.028 -34.121 1.00 84.94 92 GLN A O 1
ATOM 717 N N . ILE A 1 93 ? 11.023 3.331 -35.566 1.00 89.06 93 ILE A N 1
ATOM 718 C CA . ILE A 1 93 ? 10.919 2.275 -34.562 1.00 89.06 93 ILE A CA 1
ATOM 719 C C . ILE A 1 93 ? 12.317 1.866 -34.103 1.00 89.06 93 ILE A C 1
ATOM 721 O O . ILE A 1 93 ? 13.146 1.422 -34.899 1.00 89.06 93 ILE A O 1
ATOM 725 N N . VAL A 1 94 ? 12.563 1.960 -32.796 1.00 90.31 94 VAL A N 1
ATOM 726 C CA . VAL A 1 94 ? 13.812 1.494 -32.184 1.00 90.31 94 VAL A CA 1
ATOM 727 C C . VAL A 1 94 ? 13.946 -0.018 -32.376 1.00 90.31 94 VAL A C 1
ATOM 729 O O . VAL A 1 94 ? 13.054 -0.788 -32.023 1.00 90.31 94 VAL A O 1
ATOM 732 N N . TYR A 1 95 ? 15.081 -0.448 -32.921 1.00 93.31 95 TYR A N 1
ATOM 733 C CA . TYR A 1 95 ? 15.409 -1.852 -33.151 1.00 93.31 95 TYR A CA 1
ATOM 734 C C . TYR A 1 95 ? 16.699 -2.234 -32.429 1.00 93.31 95 TYR A C 1
ATOM 736 O O . TYR A 1 95 ? 17.588 -1.406 -32.222 1.00 93.31 95 TYR A O 1
ATOM 744 N N . LYS A 1 96 ? 16.849 -3.519 -32.101 1.00 95.38 96 LYS A N 1
ATOM 745 C CA . LYS A 1 96 ? 18.114 -4.045 -31.578 1.00 95.38 96 LYS A CA 1
ATOM 746 C C . LYS A 1 96 ? 18.982 -4.515 -32.746 1.00 95.38 96 LYS A C 1
ATOM 748 O O . LYS A 1 96 ? 18.602 -5.406 -33.505 1.00 95.38 96 LYS A O 1
ATOM 753 N N . SER A 1 97 ? 20.146 -3.894 -32.928 1.00 95.50 97 SER A N 1
ATOM 754 C CA . SER A 1 97 ? 21.088 -4.312 -33.971 1.00 95.50 97 SER A CA 1
ATOM 755 C C . SER A 1 97 ? 21.818 -5.587 -33.567 1.00 95.50 97 SER A C 1
ATOM 757 O O . SER A 1 97 ? 22.417 -5.643 -32.497 1.00 95.50 97 SER A O 1
ATOM 759 N N . LEU A 1 98 ? 21.790 -6.591 -34.443 1.00 95.88 98 LEU A N 1
ATOM 760 C CA . LEU A 1 98 ? 22.554 -7.835 -34.319 1.00 95.88 98 LEU A CA 1
ATOM 761 C C . LEU A 1 98 ? 23.720 -7.900 -35.322 1.00 95.88 98 LEU A C 1
ATOM 763 O O . LEU A 1 98 ? 24.378 -8.934 -35.451 1.00 95.88 98 LEU A O 1
ATOM 767 N N . VAL A 1 99 ? 23.971 -6.808 -36.053 1.00 94.19 99 VAL A N 1
ATOM 768 C CA . VAL A 1 99 ? 25.011 -6.732 -37.085 1.00 94.19 99 VAL A CA 1
ATOM 769 C C . VAL A 1 99 ? 26.395 -6.831 -36.446 1.00 94.19 99 VAL A C 1
ATOM 771 O O . VAL A 1 99 ? 26.733 -6.045 -35.568 1.00 94.19 99 VAL A O 1
ATOM 774 N N . GLY A 1 100 ? 27.206 -7.780 -36.915 1.00 91.69 100 GLY A N 1
ATOM 775 C CA . GLY A 1 100 ? 28.595 -7.950 -36.471 1.00 91.69 100 GLY A CA 1
ATOM 776 C C . GLY A 1 100 ? 28.770 -8.623 -35.106 1.00 91.69 100 GLY A C 1
ATOM 777 O O . GLY A 1 100 ? 29.905 -8.883 -34.725 1.00 91.69 100 GLY A O 1
ATOM 778 N N . LEU A 1 101 ? 27.682 -8.950 -34.399 1.00 94.38 101 LEU A N 1
ATOM 779 C CA . LEU A 1 101 ? 27.739 -9.632 -33.105 1.00 94.38 101 LEU A CA 1
ATOM 780 C C . LEU A 1 101 ? 28.090 -11.121 -33.265 1.00 94.38 101 LEU A C 1
ATOM 782 O O . LEU A 1 101 ? 27.570 -11.805 -34.158 1.00 94.38 101 LEU A O 1
ATOM 786 N N . SER A 1 102 ? 28.913 -11.649 -32.357 1.00 93.88 102 SER A N 1
ATOM 787 C CA . SER A 1 102 ? 29.151 -13.089 -32.198 1.00 93.88 102 SER A CA 1
ATOM 788 C C . SER A 1 102 ? 27.891 -13.821 -31.719 1.00 93.88 102 SER A C 1
ATOM 790 O O . SER A 1 102 ? 26.906 -13.211 -31.314 1.00 93.88 102 SER A O 1
ATOM 792 N N . THR A 1 103 ? 27.892 -15.155 -31.738 1.00 91.06 103 THR A N 1
ATOM 793 C CA . THR A 1 103 ? 26.730 -15.946 -31.289 1.00 91.06 103 THR A CA 1
ATOM 794 C C . THR A 1 103 ? 26.360 -15.684 -29.824 1.00 91.06 103 THR A C 1
ATOM 796 O O . THR A 1 103 ? 25.178 -15.575 -29.508 1.00 91.06 103 THR A O 1
ATOM 799 N N . ALA A 1 104 ? 27.347 -15.534 -28.935 1.00 91.12 104 ALA A N 1
ATOM 800 C CA . ALA A 1 104 ? 27.093 -15.234 -27.526 1.00 91.12 104 ALA A CA 1
ATOM 801 C C . ALA A 1 104 ? 26.508 -13.823 -27.346 1.00 91.12 104 ALA A C 1
ATOM 803 O O . ALA A 1 104 ? 25.508 -13.651 -26.652 1.00 91.12 104 ALA A O 1
ATOM 804 N N . GLU A 1 105 ? 27.077 -12.832 -28.036 1.00 92.50 105 GLU A N 1
ATOM 805 C CA . GLU A 1 105 ? 26.603 -11.444 -27.991 1.00 92.50 105 GLU A CA 1
ATOM 806 C C . GLU A 1 105 ? 25.211 -11.293 -28.609 1.00 92.50 105 GLU A C 1
ATOM 808 O O . GLU A 1 105 ? 24.374 -10.583 -28.058 1.00 92.50 105 GLU A O 1
ATOM 813 N N . ARG A 1 106 ? 24.915 -11.998 -29.712 1.00 95.00 106 ARG A N 1
ATOM 814 C CA . ARG A 1 106 ? 23.564 -12.032 -30.293 1.00 95.00 106 ARG A CA 1
ATOM 815 C C . ARG A 1 106 ? 22.560 -12.620 -29.321 1.00 95.00 106 ARG A C 1
ATOM 817 O O . ARG A 1 106 ? 21.504 -12.027 -29.136 1.00 95.00 106 ARG A O 1
ATOM 824 N N . ARG A 1 107 ? 22.880 -13.753 -28.686 1.00 94.31 107 ARG A N 1
ATOM 825 C CA . ARG A 1 107 ? 22.004 -14.368 -27.682 1.00 94.31 107 ARG A CA 1
ATOM 826 C C . ARG A 1 107 ? 21.716 -13.392 -26.543 1.00 94.31 107 ARG A C 1
ATOM 828 O O . ARG A 1 107 ? 20.551 -13.193 -26.222 1.00 94.31 107 ARG A O 1
ATOM 835 N N . ALA A 1 108 ? 22.746 -12.750 -25.992 1.00 90.81 108 ALA A N 1
ATOM 836 C CA . ALA A 1 108 ? 22.584 -11.746 -24.942 1.00 90.81 108 ALA A CA 1
ATOM 837 C C . ALA A 1 108 ? 21.722 -10.558 -25.406 1.00 90.81 108 ALA A C 1
ATOM 839 O O . ALA A 1 108 ? 20.782 -10.182 -24.717 1.00 90.81 108 ALA A O 1
ATOM 840 N N . ALA A 1 109 ? 21.972 -10.026 -26.605 1.00 92.69 109 ALA A N 1
ATOM 841 C CA . ALA A 1 109 ? 21.204 -8.919 -27.172 1.00 92.69 109 ALA A CA 1
ATOM 842 C C . ALA A 1 109 ? 19.729 -9.275 -27.438 1.00 92.69 109 ALA A C 1
ATOM 844 O O . ALA A 1 109 ? 18.857 -8.420 -27.279 1.00 92.69 109 ALA A O 1
ATOM 845 N N . ILE A 1 110 ? 19.446 -10.516 -27.850 1.00 94.94 110 ILE A N 1
ATOM 846 C CA . ILE A 1 110 ? 18.082 -11.023 -28.051 1.00 94.94 110 ILE A CA 1
ATOM 847 C C . ILE A 1 110 ? 17.369 -11.162 -26.702 1.00 94.94 110 ILE A C 1
ATOM 849 O O . ILE A 1 110 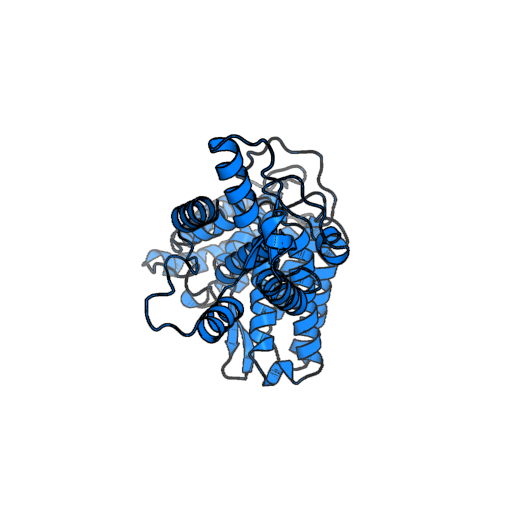? 16.243 -10.686 -26.581 1.00 94.94 110 ILE A O 1
ATOM 853 N N . ILE A 1 111 ? 18.022 -11.759 -25.696 1.00 93.12 111 ILE A N 1
ATOM 854 C CA . ILE A 1 111 ? 17.480 -11.883 -24.333 1.00 93.12 111 ILE A CA 1
ATOM 855 C C . ILE A 1 111 ? 17.161 -10.498 -23.776 1.00 93.12 111 ILE A C 1
ATOM 857 O O . ILE A 1 111 ? 16.017 -10.246 -23.419 1.00 93.12 111 ILE A O 1
ATOM 861 N N . GLU A 1 112 ? 18.127 -9.578 -23.810 1.00 91.38 112 GLU A N 1
ATOM 862 C CA . GLU A 1 112 ? 17.963 -8.204 -23.335 1.00 91.38 112 GLU A CA 1
ATOM 863 C C . GLU A 1 112 ? 16.747 -7.531 -23.984 1.00 91.38 112 GLU A C 1
ATOM 865 O O . GLU A 1 112 ? 15.926 -6.950 -23.288 1.00 91.38 112 GLU A O 1
ATOM 870 N N . ALA A 1 113 ? 16.581 -7.647 -25.305 1.00 90.94 113 ALA A N 1
ATOM 871 C CA . ALA A 1 113 ? 15.462 -7.036 -26.021 1.00 90.94 113 ALA A CA 1
ATOM 872 C C . ALA A 1 113 ? 14.099 -7.690 -25.711 1.00 90.94 113 ALA A C 1
ATOM 874 O O . ALA A 1 113 ? 13.079 -6.997 -25.680 1.00 90.94 113 ALA A O 1
ATOM 875 N N . ILE A 1 114 ? 14.061 -9.008 -25.487 1.00 90.12 114 ILE A N 1
ATOM 876 C CA . ILE A 1 114 ? 12.839 -9.739 -25.115 1.00 90.12 114 ILE A CA 1
ATOM 877 C C . ILE A 1 114 ? 12.436 -9.398 -23.678 1.00 90.12 114 ILE A C 1
ATOM 879 O O . ILE A 1 114 ? 11.283 -9.028 -23.433 1.00 90.12 114 ILE A O 1
ATOM 883 N N . GLU A 1 115 ? 13.387 -9.498 -22.752 1.00 84.56 115 GLU A N 1
ATOM 884 C CA . GLU A 1 115 ? 13.204 -9.268 -21.320 1.00 84.56 115 GLU A CA 1
ATOM 885 C C . GLU A 1 115 ? 13.055 -7.799 -20.968 1.00 84.56 115 GLU A C 1
ATOM 887 O O . GLU A 1 115 ? 12.574 -7.500 -19.877 1.00 84.56 115 GLU A O 1
ATOM 892 N N . HIS A 1 116 ? 13.415 -6.880 -21.870 1.00 76.00 116 HIS A N 1
ATOM 893 C CA . HIS A 1 116 ? 13.181 -5.462 -21.668 1.00 76.00 116 HIS A CA 1
ATOM 894 C C . HIS A 1 116 ? 11.688 -5.246 -21.370 1.00 76.00 116 HIS A C 1
ATOM 896 O O . HIS A 1 116 ? 10.819 -5.271 -22.255 1.00 76.00 116 HIS A O 1
ATOM 902 N N . ARG A 1 117 ? 11.384 -5.048 -20.085 1.00 65.00 117 ARG A N 1
ATOM 903 C CA . ARG A 1 117 ? 10.085 -4.616 -19.574 1.00 65.00 117 ARG A CA 1
ATOM 904 C C . ARG A 1 117 ? 10.054 -3.099 -19.594 1.00 65.00 117 ARG A C 1
ATOM 906 O O . ARG A 1 117 ? 11.096 -2.440 -19.610 1.00 65.00 117 ARG A O 1
ATOM 913 N N . LYS A 1 118 ? 8.862 -2.521 -19.680 1.00 63.50 118 LYS A N 1
ATOM 914 C CA . LYS A 1 118 ? 8.729 -1.112 -19.319 1.00 63.50 118 LYS A CA 1
ATOM 915 C C . LYS A 1 118 ? 8.958 -1.017 -17.817 1.00 63.50 118 LYS A C 1
ATOM 917 O O . LYS A 1 118 ? 8.483 -1.881 -17.085 1.00 63.50 118 LYS A O 1
ATOM 922 N N . GLN A 1 119 ? 9.646 0.027 -17.374 1.00 63.41 119 GLN A N 1
ATOM 923 C CA . GLN A 1 119 ? 9.802 0.308 -15.948 1.00 63.41 119 GLN A CA 1
ATOM 924 C C . GLN A 1 119 ? 8.434 0.374 -15.250 1.00 63.41 119 GLN A C 1
ATOM 926 O O . GLN A 1 119 ? 8.263 -0.219 -14.194 1.00 63.41 119 GLN A O 1
ATOM 931 N N . THR A 1 120 ? 7.422 0.917 -15.936 1.00 62.94 120 THR A N 1
ATOM 932 C CA . THR A 1 120 ? 6.010 0.889 -15.526 1.00 62.94 120 THR A CA 1
ATOM 933 C C . THR A 1 120 ? 5.519 -0.510 -15.135 1.00 62.94 120 THR A C 1
ATOM 935 O O . THR A 1 120 ? 4.928 -0.662 -14.082 1.00 62.94 120 THR A O 1
ATOM 938 N N . THR A 1 121 ? 5.839 -1.559 -15.899 1.00 70.25 121 THR A N 1
ATOM 939 C CA . THR A 1 121 ? 5.373 -2.930 -15.607 1.00 70.25 121 THR A CA 1
ATOM 940 C C . THR A 1 121 ? 6.055 -3.542 -14.381 1.00 70.25 121 THR A C 1
ATOM 942 O O . THR A 1 121 ? 5.492 -4.415 -13.730 1.00 70.25 121 THR A O 1
ATOM 945 N N . VAL A 1 122 ? 7.284 -3.121 -14.067 1.00 77.25 122 VAL A N 1
ATOM 946 C CA . VAL A 1 122 ? 7.974 -3.549 -12.838 1.00 77.25 122 VAL A CA 1
ATOM 947 C C . VAL A 1 122 ? 7.343 -2.865 -11.627 1.00 77.25 122 VAL A C 1
ATOM 949 O O . VAL A 1 122 ? 7.078 -3.520 -10.625 1.00 77.25 122 VAL A O 1
ATOM 952 N N . MET A 1 123 ? 7.043 -1.572 -11.751 1.00 81.12 123 MET A N 1
ATOM 953 C CA . MET A 1 123 ? 6.404 -0.782 -10.701 1.00 81.12 123 MET A CA 1
ATOM 954 C C . MET A 1 123 ? 4.966 -1.246 -10.426 1.00 81.12 123 MET A C 1
ATOM 956 O O . MET A 1 123 ? 4.603 -1.419 -9.270 1.00 81.12 123 MET A O 1
ATOM 960 N N . GLU A 1 124 ? 4.186 -1.541 -11.471 1.00 83.00 124 GLU A N 1
ATOM 961 C CA . GLU A 1 124 ? 2.837 -2.120 -11.363 1.00 83.00 124 GLU A CA 1
ATOM 962 C C . GLU A 1 124 ? 2.857 -3.495 -10.677 1.00 83.00 124 GLU A C 1
ATOM 964 O O . GLU A 1 124 ? 2.005 -3.784 -9.840 1.00 83.00 124 GLU A O 1
ATOM 969 N N . ALA A 1 125 ? 3.843 -4.344 -10.994 1.00 86.69 125 ALA A N 1
ATOM 970 C CA . ALA A 1 125 ? 3.996 -5.640 -10.335 1.00 86.69 125 ALA A CA 1
ATOM 971 C C . ALA A 1 125 ? 4.339 -5.481 -8.844 1.00 86.69 125 ALA A C 1
ATOM 973 O O . ALA A 1 125 ? 3.720 -6.134 -8.007 1.00 86.69 125 ALA A O 1
ATOM 974 N N . ALA A 1 126 ? 5.262 -4.572 -8.509 1.00 88.69 126 ALA A N 1
ATOM 975 C CA . ALA A 1 126 ? 5.593 -4.258 -7.121 1.00 88.69 126 ALA A CA 1
ATOM 976 C C . ALA A 1 126 ? 4.377 -3.699 -6.361 1.00 88.69 126 ALA A C 1
ATOM 978 O O . ALA A 1 126 ? 4.096 -4.124 -5.243 1.00 88.69 126 ALA A O 1
ATOM 979 N N . ALA A 1 127 ? 3.607 -2.799 -6.979 1.00 91.56 127 ALA A N 1
ATOM 980 C CA . ALA A 1 127 ? 2.380 -2.258 -6.400 1.00 91.56 127 ALA A CA 1
ATOM 981 C C . ALA A 1 127 ? 1.331 -3.351 -6.144 1.00 91.56 127 ALA A C 1
ATOM 983 O O . ALA A 1 127 ? 0.727 -3.378 -5.073 1.00 91.56 127 ALA A O 1
ATOM 984 N N . ALA A 1 128 ? 1.167 -4.304 -7.066 1.00 92.56 128 ALA A N 1
ATOM 985 C CA . ALA A 1 128 ? 0.263 -5.438 -6.887 1.00 92.56 128 ALA A CA 1
ATOM 986 C C . ALA A 1 128 ? 0.691 -6.367 -5.733 1.00 92.56 128 ALA A C 1
ATOM 988 O O . ALA A 1 128 ? -0.159 -6.823 -4.965 1.00 92.56 128 ALA A O 1
ATOM 989 N N . GLU A 1 129 ? 1.993 -6.629 -5.576 1.00 94.19 129 GLU A N 1
ATOM 990 C CA . GLU A 1 129 ? 2.524 -7.403 -4.445 1.00 94.19 129 GLU A CA 1
ATOM 991 C C . GLU A 1 129 ? 2.312 -6.671 -3.110 1.00 94.19 129 GLU A C 1
ATOM 993 O O . GLU A 1 129 ? 1.843 -7.272 -2.140 1.00 94.19 129 GLU A O 1
ATOM 998 N N . LEU A 1 130 ? 2.568 -5.359 -3.070 1.00 95.88 130 LEU A N 1
ATOM 999 C CA . LEU A 1 130 ? 2.310 -4.515 -1.899 1.00 95.88 130 LEU A CA 1
ATOM 1000 C C . LEU A 1 130 ? 0.821 -4.469 -1.543 1.00 95.88 130 LEU A C 1
ATOM 1002 O O . LEU A 1 130 ? 0.472 -4.544 -0.367 1.00 95.88 130 LEU A O 1
ATOM 1006 N N . ALA A 1 131 ? -0.059 -4.397 -2.543 1.00 96.12 131 ALA A N 1
ATOM 1007 C CA . ALA A 1 131 ? -1.503 -4.437 -2.353 1.00 96.12 131 ALA A CA 1
ATOM 1008 C C . ALA A 1 131 ? -1.959 -5.777 -1.761 1.00 96.12 131 ALA A C 1
ATOM 1010 O O . ALA A 1 131 ? -2.760 -5.803 -0.828 1.00 96.12 131 ALA A O 1
ATOM 1011 N N . ALA A 1 132 ? -1.424 -6.899 -2.253 1.00 94.75 132 ALA A N 1
ATOM 1012 C CA . ALA A 1 132 ? -1.719 -8.222 -1.702 1.00 94.75 132 ALA A CA 1
ATOM 1013 C C . ALA A 1 132 ? -1.269 -8.357 -0.236 1.00 94.75 132 ALA A C 1
ATOM 1015 O O . ALA A 1 132 ? -1.908 -9.059 0.554 1.00 94.75 132 ALA A O 1
ATOM 1016 N N . ALA A 1 133 ? -0.192 -7.661 0.131 1.00 94.06 133 ALA A N 1
ATOM 1017 C CA . ALA A 1 133 ? 0.378 -7.661 1.470 1.00 94.06 133 ALA A CA 1
ATOM 1018 C C . ALA A 1 133 ? -0.120 -6.519 2.377 1.00 94.06 133 ALA A C 1
ATOM 1020 O O . ALA A 1 133 ? 0.331 -6.407 3.522 1.00 94.06 133 ALA A O 1
ATOM 1021 N N . ALA A 1 134 ? -1.053 -5.690 1.895 1.00 94.56 134 ALA A N 1
ATOM 1022 C CA . ALA A 1 134 ? -1.583 -4.547 2.627 1.00 94.56 134 ALA A CA 1
ATOM 1023 C C . ALA A 1 134 ? -2.219 -4.980 3.955 1.00 94.56 134 ALA A C 1
ATOM 1025 O O . ALA A 1 134 ? -2.946 -5.974 4.029 1.00 94.56 134 ALA A O 1
ATOM 1026 N N . SER A 1 135 ? -1.907 -4.243 5.019 1.00 93.25 135 SER A N 1
ATOM 1027 C CA . SER A 1 135 ? -2.363 -4.517 6.381 1.00 93.25 135 SER A CA 1
ATOM 1028 C C . SER A 1 135 ? -2.527 -3.175 7.105 1.00 93.25 135 SER A C 1
ATOM 1030 O O . SER A 1 135 ? -1.515 -2.547 7.435 1.00 93.25 135 SER A O 1
ATOM 1032 N N . PRO A 1 136 ? -3.766 -2.716 7.350 1.00 95.12 136 PRO A N 1
ATOM 1033 C CA . PRO A 1 136 ? -5.026 -3.427 7.125 1.00 95.12 136 PRO A CA 1
ATOM 1034 C C . PRO A 1 136 ? -5.353 -3.672 5.645 1.00 95.12 136 PRO A C 1
ATOM 1036 O O . PRO A 1 136 ? -4.859 -2.982 4.758 1.00 95.12 136 PRO A O 1
ATOM 1039 N N . ASP A 1 137 ? -6.209 -4.661 5.404 1.00 95.69 137 ASP A N 1
ATOM 1040 C CA . ASP A 1 137 ? -6.858 -4.892 4.116 1.00 95.69 137 ASP A CA 1
ATOM 1041 C C . ASP A 1 137 ? -8.182 -4.107 4.028 1.00 95.69 137 ASP A C 1
ATOM 1043 O O . ASP A 1 137 ? -8.733 -3.669 5.042 1.00 95.69 137 ASP A O 1
ATOM 1047 N N . ILE A 1 138 ? -8.703 -3.945 2.814 1.00 96.50 138 ILE A N 1
ATOM 1048 C CA . ILE A 1 138 ? -9.991 -3.322 2.521 1.00 96.50 138 ILE A CA 1
ATOM 1049 C C . ILE A 1 138 ? -11.059 -4.389 2.303 1.00 96.50 138 ILE A C 1
ATOM 1051 O O . ILE A 1 138 ? -10.882 -5.335 1.533 1.00 96.50 138 ILE A O 1
ATOM 1055 N N . VAL A 1 139 ? -12.214 -4.190 2.932 1.00 95.50 139 VAL A N 1
ATOM 1056 C CA . VAL A 1 139 ? -13.405 -5.020 2.750 1.00 95.50 139 VAL A CA 1
ATOM 1057 C C . VAL A 1 139 ? -14.636 -4.157 2.502 1.00 95.50 139 VAL A C 1
ATOM 1059 O O . VAL A 1 139 ? -14.667 -2.969 2.814 1.00 95.50 139 VAL A O 1
ATOM 1062 N N . VAL A 1 140 ? -15.680 -4.767 1.946 1.00 95.06 140 VAL A N 1
ATOM 1063 C CA . VAL A 1 140 ? -16.995 -4.137 1.807 1.00 95.06 140 VAL A CA 1
ATOM 1064 C C . VAL A 1 140 ? -17.929 -4.780 2.821 1.00 95.06 140 VAL A C 1
ATOM 1066 O O . VAL A 1 140 ? -18.116 -5.997 2.835 1.00 95.06 140 VAL A O 1
ATOM 1069 N N . THR A 1 141 ? -18.506 -3.966 3.697 1.00 94.31 141 THR A N 1
ATOM 1070 C CA . THR A 1 141 ? -19.466 -4.424 4.706 1.00 94.31 141 THR A CA 1
ATOM 1071 C C . THR A 1 141 ? -20.761 -4.910 4.057 1.00 94.31 141 THR A C 1
ATOM 1073 O O . THR A 1 141 ? -21.093 -4.546 2.930 1.00 94.31 141 THR A O 1
ATOM 1076 N N . ALA A 1 142 ? -21.576 -5.656 4.809 1.00 92.00 142 ALA A N 1
ATOM 1077 C CA . ALA A 1 142 ? -22.915 -6.051 4.360 1.00 92.00 142 ALA A CA 1
ATOM 1078 C C . ALA A 1 142 ? -23.825 -4.851 4.015 1.00 92.00 142 ALA A C 1
ATOM 1080 O O . ALA A 1 142 ? -24.760 -4.996 3.234 1.00 92.00 142 ALA A O 1
ATOM 1081 N N . ALA A 1 143 ? -23.543 -3.670 4.577 1.00 90.62 143 ALA A N 1
ATOM 1082 C CA . ALA A 1 143 ? -24.245 -2.423 4.280 1.00 90.62 143 ALA A CA 1
ATOM 1083 C C . ALA A 1 143 ? -23.730 -1.715 3.008 1.00 90.62 143 ALA A C 1
ATOM 1085 O O . ALA A 1 143 ? -24.206 -0.634 2.683 1.00 90.62 143 ALA A O 1
ATOM 1086 N N . GLY A 1 144 ? -22.754 -2.288 2.295 1.00 92.06 144 GLY A N 1
ATOM 1087 C CA . GLY A 1 144 ? -22.172 -1.688 1.091 1.00 92.06 144 GLY A CA 1
ATOM 1088 C C . GLY A 1 144 ? -21.174 -0.559 1.365 1.00 92.06 144 GLY A C 1
ATOM 1089 O O . GLY A 1 144 ? -20.838 0.176 0.440 1.00 92.06 144 GLY A O 1
ATOM 1090 N N . ARG A 1 145 ? -20.711 -0.419 2.615 1.00 95.69 145 ARG A N 1
ATOM 1091 C CA . ARG A 1 145 ? -19.682 0.555 3.020 1.00 95.69 145 ARG A CA 1
ATOM 1092 C C . ARG A 1 145 ? -18.289 -0.043 2.919 1.00 95.69 145 ARG A C 1
ATOM 1094 O O . ARG A 1 145 ? -18.131 -1.218 3.253 1.00 95.69 145 ARG A O 1
ATOM 1101 N N . ILE A 1 146 ? -17.303 0.760 2.537 1.00 97.56 146 ILE A N 1
ATOM 1102 C CA . ILE A 1 146 ? -15.887 0.386 2.586 1.00 97.56 146 ILE A CA 1
ATOM 1103 C C . ILE A 1 146 ? -15.413 0.392 4.041 1.00 97.56 146 ILE A C 1
ATOM 1105 O O . ILE A 1 146 ? -15.699 1.324 4.791 1.00 97.56 146 ILE A O 1
ATOM 1109 N N . ASP A 1 147 ? -14.698 -0.649 4.441 1.00 96.56 147 ASP A N 1
ATOM 1110 C CA . ASP A 1 147 ? -14.189 -0.843 5.796 1.00 96.56 147 ASP A CA 1
ATOM 1111 C C . ASP A 1 147 ? -12.782 -1.447 5.757 1.00 96.56 147 ASP A C 1
ATOM 1113 O O . ASP A 1 147 ? -12.311 -1.884 4.702 1.00 96.56 147 ASP A O 1
ATOM 1117 N N . THR A 1 148 ? -12.113 -1.477 6.906 1.00 95.38 148 THR A N 1
ATOM 1118 C CA . THR A 1 148 ? -10.823 -2.148 7.067 1.00 95.38 148 THR A CA 1
ATOM 1119 C C . THR A 1 148 ? -10.981 -3.485 7.787 1.00 95.38 148 THR A C 1
ATOM 1121 O O . THR A 1 148 ? -11.865 -3.673 8.623 1.00 95.38 148 THR A O 1
ATOM 1124 N N . ALA A 1 149 ? -10.118 -4.444 7.463 1.00 94.50 149 ALA A N 1
ATOM 1125 C CA . ALA A 1 149 ? -10.051 -5.736 8.139 1.00 94.50 149 ALA A CA 1
ATOM 1126 C C . ALA A 1 149 ? -8.602 -6.246 8.206 1.00 94.50 149 ALA A C 1
ATOM 1128 O O . ALA A 1 149 ? -7.746 -5.774 7.457 1.00 94.50 149 ALA A O 1
ATOM 1129 N N . PRO A 1 150 ? -8.288 -7.221 9.075 1.00 93.62 150 PRO A N 1
ATOM 1130 C CA . PRO A 1 150 ? -7.008 -7.920 9.013 1.00 93.62 150 PRO A CA 1
ATOM 1131 C C . PRO A 1 150 ? -6.806 -8.594 7.658 1.00 93.62 150 PRO A C 1
ATOM 1133 O O . PRO A 1 150 ? -7.736 -9.182 7.101 1.00 93.62 150 PRO A O 1
ATOM 1136 N N . ASN A 1 151 ? -5.576 -8.554 7.152 1.00 94.69 151 ASN A N 1
ATOM 1137 C CA . ASN A 1 151 ? -5.212 -9.276 5.946 1.00 94.69 151 ASN A CA 1
ATOM 1138 C C . ASN A 1 151 ? -5.380 -10.788 6.166 1.00 94.69 151 ASN A C 1
ATOM 1140 O O . ASN A 1 151 ? -4.746 -11.381 7.042 1.00 94.69 151 ASN A O 1
ATOM 1144 N N . ALA A 1 152 ? -6.215 -11.427 5.347 1.00 90.75 152 ALA A N 1
ATOM 1145 C CA . ALA A 1 152 ? -6.587 -12.831 5.526 1.00 90.75 152 ALA A CA 1
ATOM 1146 C C . ALA A 1 152 ? -5.400 -13.811 5.451 1.00 90.75 152 ALA A C 1
ATOM 1148 O O . ALA A 1 152 ? -5.482 -14.921 5.986 1.00 90.75 152 ALA A O 1
ATOM 1149 N N . ILE A 1 153 ? -4.313 -13.413 4.785 1.00 89.06 153 ILE A N 1
ATOM 1150 C CA . ILE A 1 153 ? -3.087 -14.198 4.651 1.00 89.06 153 ILE A CA 1
ATOM 1151 C C . ILE A 1 153 ? -2.116 -13.800 5.764 1.00 89.06 153 ILE A C 1
ATOM 1153 O O . ILE A 1 153 ? -1.781 -14.622 6.615 1.00 89.06 153 ILE A O 1
ATOM 1157 N N . PHE A 1 154 ? -1.696 -12.535 5.791 1.00 88.31 154 PHE A N 1
ATOM 1158 C CA . PHE A 1 154 ? -0.552 -12.094 6.595 1.00 88.31 154 PHE A CA 1
ATOM 1159 C C . PHE A 1 154 ? -0.876 -11.825 8.069 1.00 88.31 154 PHE A C 1
ATOM 1161 O O . PHE A 1 154 ? 0.012 -11.917 8.918 1.00 88.31 154 PHE A O 1
ATOM 1168 N N . ASP A 1 155 ? -2.138 -11.540 8.393 1.00 90.75 155 ASP A N 1
ATOM 1169 C CA . ASP A 1 155 ? -2.564 -11.153 9.740 1.00 90.75 155 ASP A CA 1
ATOM 1170 C C . ASP A 1 155 ? -3.254 -12.303 10.494 1.00 90.75 155 ASP A C 1
ATOM 1172 O O . ASP A 1 155 ? -3.908 -12.103 11.518 1.00 90.75 155 ASP A O 1
ATOM 1176 N N . ARG A 1 156 ? -3.098 -13.545 10.022 1.00 86.44 156 ARG A N 1
ATOM 1177 C CA . ARG A 1 156 ? -3.671 -14.717 10.686 1.00 86.44 156 ARG A CA 1
ATOM 1178 C C . ARG A 1 156 ? -2.884 -15.084 11.946 1.00 86.44 156 ARG A C 1
ATOM 1180 O O . ARG A 1 156 ? -1.740 -15.529 11.871 1.00 86.44 156 ARG A O 1
ATOM 1187 N N . ALA A 1 157 ? -3.544 -14.985 13.098 1.00 85.75 157 ALA A N 1
ATOM 1188 C CA . ALA A 1 157 ? -2.966 -15.377 14.378 1.00 85.75 157 ALA A CA 1
ATOM 1189 C C . ALA A 1 157 ? -2.956 -16.904 14.597 1.00 85.75 157 ALA A C 1
ATOM 1191 O O . ALA A 1 157 ? -3.938 -17.604 14.326 1.00 85.75 157 ALA A O 1
ATOM 1192 N N . VAL A 1 158 ? -1.876 -17.411 15.192 1.00 85.00 158 VAL A N 1
ATOM 1193 C CA . VAL A 1 158 ? -1.809 -18.717 15.854 1.00 85.00 158 VAL A CA 1
ATOM 1194 C C . VAL A 1 158 ? -2.346 -18.545 17.271 1.00 85.00 158 VAL A C 1
ATOM 1196 O O . VAL A 1 158 ? -1.660 -18.026 18.151 1.00 85.00 158 VAL A O 1
ATOM 1199 N N . VAL A 1 159 ? -3.591 -18.968 17.492 1.00 80.50 159 VAL A N 1
ATOM 1200 C CA . VAL A 1 159 ? -4.265 -18.806 18.786 1.00 80.50 159 VAL A CA 1
ATOM 1201 C C . VAL A 1 159 ? -3.709 -19.803 19.801 1.00 80.50 159 VAL A C 1
ATOM 1203 O O . VAL A 1 159 ? -3.903 -21.011 19.670 1.00 80.50 159 VAL A O 1
ATOM 1206 N N . THR A 1 160 ? -3.048 -19.285 20.833 1.00 80.62 160 THR A N 1
ATOM 1207 C CA . THR A 1 160 ? -2.603 -20.042 22.012 1.00 80.62 160 THR A CA 1
ATOM 1208 C C . THR A 1 160 ? -3.332 -19.553 23.266 1.00 80.62 160 THR A C 1
ATOM 1210 O O . THR A 1 160 ? -4.028 -18.535 23.237 1.00 80.62 160 THR A O 1
ATOM 1213 N N . SER A 1 161 ? -3.171 -20.263 24.388 1.00 80.19 161 SER A N 1
ATOM 1214 C CA . SER A 1 161 ? -3.661 -19.805 25.698 1.00 80.19 161 SER A CA 1
ATOM 1215 C C . SER A 1 161 ? -3.087 -18.446 26.095 1.00 80.19 161 SER A C 1
ATOM 1217 O O . SER A 1 161 ? -3.787 -17.633 26.694 1.00 80.19 161 SER A O 1
ATOM 1219 N N . ASP A 1 162 ? -1.830 -18.193 25.734 1.00 77.00 162 ASP A N 1
ATOM 1220 C CA . ASP A 1 162 ? -1.095 -17.004 26.158 1.00 77.00 162 ASP A CA 1
ATOM 1221 C C . ASP A 1 162 ? -1.642 -15.760 25.453 1.00 77.00 162 ASP A C 1
ATOM 1223 O O . ASP A 1 162 ? -1.965 -14.765 26.114 1.00 77.00 162 ASP A O 1
ATOM 1227 N N . LEU A 1 163 ? -1.899 -15.864 24.140 1.00 84.88 163 LEU A N 1
ATOM 1228 C CA . LEU A 1 163 ? -2.464 -14.790 23.318 1.00 84.88 163 LEU A CA 1
ATOM 1229 C C . LEU A 1 163 ? -3.798 -14.252 23.859 1.00 84.88 163 LEU A C 1
ATOM 1231 O O . LEU A 1 163 ? -4.115 -13.086 23.641 1.00 84.88 163 LEU A O 1
ATOM 1235 N N . ALA A 1 164 ? -4.568 -15.047 24.608 1.00 85.31 164 ALA A N 1
ATOM 1236 C CA . ALA A 1 164 ? -5.817 -14.587 25.218 1.00 85.31 164 ALA A CA 1
ATOM 1237 C C . ALA A 1 164 ? -5.618 -13.433 26.221 1.00 85.31 164 ALA A C 1
ATOM 1239 O O . ALA A 1 164 ? -6.535 -12.645 26.452 1.00 85.31 164 ALA A O 1
ATOM 1240 N N . THR A 1 165 ? -4.429 -13.322 26.820 1.00 89.31 165 THR A N 1
ATOM 1241 C CA . THR A 1 165 ? -4.139 -12.353 27.890 1.00 89.31 165 THR A CA 1
ATOM 1242 C C . THR A 1 165 ? -3.205 -11.222 27.458 1.00 89.31 165 THR A C 1
ATOM 1244 O O . THR A 1 165 ? -3.291 -10.117 28.008 1.00 89.31 165 THR A O 1
ATOM 1247 N N . LEU A 1 166 ? -2.365 -11.452 26.439 1.00 92.56 166 LEU A N 1
ATOM 1248 C CA . LEU A 1 166 ? -1.374 -10.478 25.970 1.00 92.56 166 LEU A CA 1
ATOM 1249 C C . LEU A 1 166 ? -1.985 -9.133 25.533 1.00 92.56 166 LEU A C 1
ATOM 1251 O O . LEU A 1 166 ? -1.457 -8.104 25.967 1.00 92.56 166 LEU A O 1
ATOM 1255 N N . PRO A 1 167 ? -3.098 -9.073 24.762 1.00 94.19 167 PRO A N 1
ATOM 1256 C CA . PRO A 1 167 ? -3.718 -7.805 24.376 1.00 94.19 167 PRO A CA 1
ATOM 1257 C C . PRO A 1 167 ? -4.122 -6.965 25.585 1.00 94.19 167 PRO A C 1
ATOM 1259 O O . PRO A 1 167 ? -3.847 -5.767 25.644 1.00 94.19 167 PRO A O 1
ATOM 1262 N N . LYS A 1 168 ? -4.717 -7.595 26.605 1.00 94.44 168 LYS A N 1
ATOM 1263 C CA . LYS A 1 168 ? -5.175 -6.869 27.791 1.00 94.44 168 LYS A CA 1
ATOM 1264 C C . LYS A 1 168 ? -4.006 -6.285 28.579 1.00 94.44 168 LYS A C 1
ATOM 1266 O O . LYS A 1 168 ? -4.077 -5.135 29.012 1.00 94.44 168 LYS A O 1
ATOM 1271 N N . ARG A 1 169 ? -2.923 -7.053 28.733 1.00 95.75 169 ARG A N 1
ATOM 1272 C CA . ARG A 1 169 ? -1.681 -6.576 29.356 1.00 95.75 169 ARG A CA 1
ATOM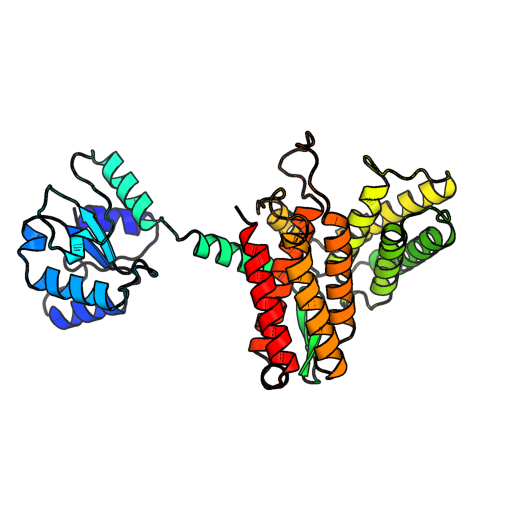 1273 C C . ARG A 1 169 ? -1.088 -5.399 28.584 1.00 95.75 169 ARG A C 1
ATOM 1275 O O . ARG A 1 169 ? -0.755 -4.383 29.188 1.00 95.75 169 ARG A O 1
ATOM 1282 N N . GLN A 1 170 ? -1.030 -5.497 27.261 1.00 97.19 170 GLN A N 1
ATOM 1283 C CA . GLN A 1 170 ? -0.496 -4.439 26.407 1.00 97.19 170 GLN A CA 1
ATOM 1284 C C . GLN A 1 170 ? -1.323 -3.148 26.485 1.00 97.19 170 GLN A C 1
ATOM 1286 O O . GLN A 1 170 ? -0.749 -2.067 26.566 1.00 97.19 170 GLN A O 1
ATOM 1291 N N . GLN A 1 171 ? -2.658 -3.235 26.539 1.00 97.25 171 GLN A N 1
ATOM 1292 C CA . GLN A 1 171 ? -3.523 -2.062 26.730 1.00 97.25 171 GLN A CA 1
ATOM 1293 C C . GLN A 1 171 ? -3.247 -1.328 28.045 1.00 97.25 171 GLN A C 1
ATOM 1295 O O . GLN A 1 171 ? -3.254 -0.098 28.079 1.00 97.25 171 GLN A O 1
ATOM 1300 N N . ILE A 1 172 ? -3.006 -2.071 29.129 1.00 97.50 172 ILE A N 1
ATOM 1301 C CA . ILE A 1 172 ? -2.659 -1.485 30.430 1.00 97.50 172 ILE A CA 1
ATOM 1302 C C . ILE A 1 172 ? -1.321 -0.743 30.325 1.00 97.50 172 ILE A C 1
ATOM 1304 O O . ILE A 1 172 ? -1.198 0.375 30.821 1.00 97.50 172 ILE A O 1
ATOM 1308 N N . LEU A 1 173 ? -0.345 -1.323 29.621 1.00 98.06 173 LEU A N 1
ATOM 1309 C CA . LEU A 1 173 ? 0.945 -0.680 29.367 1.00 98.06 173 LEU A CA 1
ATOM 1310 C C . LEU A 1 173 ? 0.793 0.590 28.511 1.00 98.06 173 LEU A C 1
ATOM 1312 O O . LEU A 1 173 ? 1.373 1.612 28.868 1.00 98.06 173 LEU A O 1
ATOM 1316 N N . CYS A 1 174 ? -0.041 0.583 27.459 1.00 97.94 174 CYS A N 1
ATOM 1317 C CA . CYS A 1 174 ? -0.380 1.794 26.695 1.00 97.94 174 CYS A CA 1
ATOM 1318 C C . CYS A 1 174 ? -0.898 2.908 27.613 1.00 97.94 174 CYS A C 1
ATOM 1320 O O . CYS A 1 174 ? -0.420 4.039 27.551 1.00 97.94 174 CYS A O 1
ATOM 1322 N N . GLN A 1 175 ? -1.876 2.591 28.469 1.00 97.62 175 GLN A N 1
ATOM 1323 C CA . GLN A 1 175 ? -2.488 3.562 29.379 1.00 97.62 175 GLN A CA 1
ATOM 1324 C C . GLN A 1 175 ? -1.465 4.136 30.362 1.00 97.62 175 GLN A C 1
ATOM 1326 O O . GLN A 1 175 ? -1.417 5.353 30.534 1.00 97.62 175 GLN A O 1
ATOM 1331 N N . ALA A 1 176 ? -0.611 3.288 30.941 1.00 97.19 176 ALA A N 1
ATOM 1332 C CA . ALA A 1 176 ? 0.456 3.722 31.835 1.00 97.19 176 ALA A CA 1
ATOM 1333 C C . ALA A 1 176 ? 1.442 4.666 31.128 1.00 97.19 176 ALA A C 1
ATOM 1335 O O . ALA A 1 176 ? 1.738 5.742 31.645 1.00 97.19 176 ALA A O 1
ATOM 1336 N N . ILE A 1 177 ? 1.893 4.318 29.919 1.00 97.12 177 ILE A N 1
ATOM 1337 C CA . ILE A 1 177 ? 2.811 5.163 29.140 1.00 97.12 177 ILE A CA 1
ATOM 1338 C C . ILE A 1 177 ? 2.180 6.529 28.857 1.00 97.12 177 ILE A C 1
ATOM 1340 O O . ILE A 1 177 ? 2.813 7.556 29.082 1.00 97.12 177 ILE A O 1
ATOM 1344 N N . ILE A 1 178 ? 0.917 6.568 28.424 1.00 96.12 178 ILE A N 1
ATOM 1345 C CA . ILE A 1 178 ? 0.211 7.828 28.140 1.00 96.12 178 ILE A CA 1
ATOM 1346 C C . ILE A 1 178 ? 0.064 8.679 29.405 1.00 96.12 178 ILE A C 1
ATOM 1348 O O . ILE A 1 178 ? 0.269 9.893 29.350 1.00 96.12 178 ILE A O 1
ATOM 1352 N N . GLN A 1 179 ? -0.313 8.054 30.522 1.00 95.44 179 GLN A N 1
ATOM 1353 C CA . GLN A 1 179 ? -0.605 8.732 31.782 1.00 95.44 179 GLN A CA 1
ATOM 1354 C C . GLN A 1 179 ? 0.644 9.338 32.425 1.00 95.44 179 GLN A C 1
ATOM 1356 O O . GLN A 1 179 ? 0.572 10.442 32.963 1.00 95.44 179 GLN A O 1
ATOM 1361 N N . TYR A 1 180 ? 1.765 8.618 32.390 1.00 94.69 180 TYR A N 1
ATOM 1362 C CA . TYR A 1 180 ? 2.986 9.006 33.097 1.00 94.69 180 TYR A CA 1
ATOM 1363 C C . TYR A 1 180 ? 4.034 9.673 32.200 1.00 94.69 180 TYR A C 1
ATOM 1365 O O . TYR A 1 180 ? 5.024 10.190 32.712 1.00 94.69 180 TYR A O 1
ATOM 1373 N N . ALA A 1 181 ? 3.827 9.720 30.881 1.00 93.00 181 ALA A N 1
ATOM 1374 C CA . ALA A 1 181 ? 4.735 10.424 29.983 1.00 93.00 181 ALA A CA 1
ATOM 1375 C C . ALA A 1 181 ? 4.778 11.944 30.282 1.00 93.00 181 ALA A C 1
ATOM 1377 O O . ALA A 1 181 ? 3.716 12.584 30.337 1.00 93.00 181 ALA A O 1
ATOM 1378 N N . PRO A 1 182 ? 5.982 12.543 30.403 1.00 90.50 182 PRO A N 1
ATOM 1379 C CA . PRO A 1 182 ? 6.183 13.966 30.672 1.00 90.50 182 PRO A CA 1
ATOM 1380 C C . PRO A 1 182 ? 5.364 14.923 29.792 1.00 90.50 182 PRO A C 1
ATOM 1382 O O . PRO A 1 182 ? 4.921 14.599 28.686 1.00 90.50 182 PRO A O 1
ATOM 1385 N N . ALA A 1 183 ? 5.158 16.151 30.270 1.00 87.31 183 ALA A N 1
ATOM 1386 C CA . ALA A 1 183 ? 4.381 17.157 29.540 1.00 87.31 183 ALA A CA 1
ATOM 1387 C C . ALA A 1 183 ? 5.022 17.550 28.195 1.00 87.31 183 ALA A C 1
ATOM 1389 O O . ALA A 1 183 ? 4.304 17.834 27.243 1.00 87.31 183 ALA A O 1
ATOM 1390 N N . ASN A 1 184 ? 6.354 17.515 28.106 1.00 85.69 184 ASN A N 1
ATOM 1391 C CA . ASN A 1 184 ? 7.129 17.824 26.903 1.00 85.69 184 ASN A CA 1
ATOM 1392 C C . ASN A 1 184 ? 7.250 16.649 25.916 1.00 85.69 184 ASN A C 1
ATOM 1394 O O . ASN A 1 184 ? 7.925 16.787 24.900 1.00 85.69 184 ASN A O 1
ATOM 1398 N N . THR A 1 185 ? 6.637 15.495 26.192 1.00 89.12 185 THR A N 1
ATOM 1399 C CA . THR A 1 185 ? 6.638 14.372 25.249 1.00 89.12 185 THR A CA 1
ATOM 1400 C C . THR A 1 185 ? 5.868 14.747 23.973 1.00 89.12 185 THR A C 1
ATOM 1402 O O . THR A 1 185 ? 4.724 15.202 24.090 1.00 89.12 185 THR A O 1
ATOM 1405 N N . PRO A 1 186 ? 6.433 14.519 22.770 1.00 88.19 186 PRO A N 1
ATOM 1406 C CA . PRO A 1 186 ? 5.774 14.792 21.498 1.00 88.19 186 PRO A CA 1
ATOM 1407 C C . PRO A 1 186 ? 4.380 14.169 21.407 1.00 88.19 186 PRO A C 1
ATOM 1409 O O . PRO A 1 186 ? 4.147 13.042 21.859 1.00 88.19 186 PRO A O 1
ATOM 1412 N N . ALA A 1 187 ? 3.453 14.894 20.778 1.00 88.94 187 ALA A N 1
ATOM 1413 C CA . ALA A 1 187 ? 2.078 14.436 20.596 1.00 88.94 187 ALA A CA 1
ATOM 1414 C C . ALA A 1 187 ? 2.017 13.104 19.832 1.00 88.94 187 ALA A C 1
ATOM 1416 O O . ALA A 1 187 ? 1.267 12.218 20.239 1.00 88.94 187 ALA A O 1
ATOM 1417 N N . MET A 1 188 ? 2.869 12.939 18.812 1.00 87.38 188 MET A N 1
ATOM 1418 C CA . MET A 1 188 ? 2.982 11.715 18.013 1.00 87.38 188 MET A CA 1
ATOM 1419 C C . MET A 1 188 ? 3.317 10.490 18.872 1.00 87.38 188 MET A C 1
ATOM 1421 O O . MET A 1 188 ? 2.635 9.471 18.788 1.00 87.38 188 MET A O 1
ATOM 1425 N N . PHE A 1 189 ? 4.292 10.603 19.782 1.00 90.88 189 PHE A N 1
ATOM 1426 C CA . PHE A 1 189 ? 4.661 9.508 20.684 1.00 90.88 189 PHE A CA 1
ATOM 1427 C C . PHE A 1 189 ? 3.467 9.040 21.526 1.00 90.88 189 PHE A C 1
ATOM 1429 O O . PHE A 1 189 ? 3.152 7.853 21.562 1.00 90.88 189 PHE A O 1
ATOM 1436 N N . LYS A 1 190 ? 2.745 9.970 22.170 1.00 92.44 190 LYS A N 1
ATOM 1437 C CA . LYS A 1 190 ? 1.539 9.638 22.954 1.00 92.44 190 LYS A CA 1
ATOM 1438 C C . LYS A 1 190 ? 0.398 9.128 22.065 1.00 92.44 190 LYS A C 1
ATOM 1440 O O . LYS A 1 190 ? -0.353 8.252 22.492 1.00 92.44 190 LYS A O 1
ATOM 1445 N N . GLY A 1 191 ? 0.258 9.681 20.860 1.00 91.81 191 GLY A N 1
ATOM 1446 C CA . GLY A 1 191 ? -0.712 9.271 19.844 1.00 91.81 191 GLY A CA 1
ATOM 1447 C C . GLY A 1 191 ? -0.565 7.799 19.479 1.00 91.81 191 GLY A C 1
ATOM 1448 O O . GLY A 1 191 ? -1.555 7.067 19.532 1.00 91.81 191 GLY A O 1
ATOM 1449 N N . CYS A 1 192 ? 0.674 7.341 19.278 1.00 93.12 192 CYS A N 1
ATOM 1450 C CA . CYS A 1 192 ? 0.963 5.953 18.927 1.00 93.12 192 CYS A CA 1
ATOM 1451 C C . CYS A 1 192 ? 0.368 4.961 19.937 1.00 93.12 192 CYS A C 1
ATOM 1453 O O . CYS A 1 192 ? -0.347 4.029 19.573 1.00 93.12 192 CYS A O 1
ATOM 1455 N N . PHE A 1 193 ? 0.579 5.194 21.237 1.00 96.38 193 PHE A N 1
ATOM 1456 C CA . PHE A 1 193 ? 0.036 4.319 22.282 1.00 96.38 193 PHE A CA 1
ATOM 1457 C C . PHE A 1 193 ? -1.488 4.414 22.423 1.00 96.38 193 PHE A C 1
ATOM 1459 O O . PHE A 1 193 ? -2.116 3.430 22.820 1.00 96.38 193 PHE A O 1
ATOM 1466 N N . LYS A 1 194 ? -2.102 5.563 22.097 1.00 94.94 194 LYS A N 1
ATOM 1467 C CA . LYS A 1 194 ? -3.569 5.711 22.091 1.00 94.94 194 LYS A CA 1
ATOM 1468 C C . LYS A 1 194 ? -4.189 4.855 20.990 1.00 94.94 194 LYS A C 1
ATOM 1470 O O . LYS A 1 194 ? -5.111 4.090 21.273 1.00 94.94 194 LYS A O 1
ATOM 1475 N N . ILE A 1 195 ? -3.658 4.955 19.771 1.00 92.69 195 ILE A N 1
ATOM 1476 C CA . ILE A 1 195 ? -4.113 4.183 18.608 1.00 92.69 195 ILE A CA 1
ATOM 1477 C C . ILE A 1 195 ? -3.884 2.691 18.859 1.00 92.69 195 ILE A C 1
ATOM 1479 O O . ILE A 1 195 ? -4.821 1.897 18.759 1.00 92.69 195 ILE A O 1
ATOM 1483 N N . TYR A 1 196 ? -2.679 2.321 19.302 1.00 96.00 196 TYR A N 1
ATOM 1484 C CA . TYR A 1 196 ? -2.322 0.946 19.652 1.00 96.00 196 TYR A CA 1
ATOM 1485 C C . TYR A 1 196 ? -3.304 0.353 20.677 1.00 96.00 196 TYR A C 1
ATOM 1487 O O . TYR A 1 196 ? -3.871 -0.723 20.471 1.00 96.00 196 TYR A O 1
ATOM 1495 N N . GLY A 1 197 ? -3.535 1.057 21.790 1.00 95.75 197 GLY A N 1
ATOM 1496 C CA . GLY A 1 197 ? -4.413 0.592 22.863 1.00 95.75 197 GLY A CA 1
ATOM 1497 C C . GLY A 1 197 ? -5.878 0.471 22.432 1.00 95.75 197 GLY A C 1
ATOM 1498 O O . GLY A 1 197 ? -6.536 -0.509 22.794 1.00 95.75 197 GLY A O 1
ATOM 1499 N N . LYS A 1 198 ? -6.376 1.432 21.636 1.00 93.81 198 LYS A N 1
ATOM 1500 C CA . LYS A 1 198 ? -7.725 1.400 21.041 1.00 93.81 198 LYS A CA 1
ATOM 1501 C C . LYS A 1 198 ? -7.892 0.167 20.152 1.00 93.81 198 LYS A C 1
ATOM 1503 O O . LYS A 1 198 ? -8.880 -0.549 20.296 1.00 93.81 198 LYS A O 1
ATOM 1508 N N . HIS A 1 199 ? -6.912 -0.110 19.292 1.00 93.94 199 HIS A N 1
ATOM 1509 C CA . HIS A 1 199 ? -6.950 -1.235 18.355 1.00 93.94 199 HIS A CA 1
ATOM 1510 C C . HIS A 1 199 ? -6.998 -2.595 19.056 1.00 93.94 199 HIS A C 1
ATOM 1512 O O . HIS A 1 199 ? -7.805 -3.454 18.715 1.00 93.94 199 HIS A O 1
ATOM 1518 N N . LEU A 1 200 ? -6.225 -2.760 20.131 1.00 94.06 200 LEU A N 1
ATOM 1519 C CA . LEU A 1 200 ? -6.276 -3.968 20.961 1.00 94.06 200 LEU A CA 1
ATOM 1520 C C . LEU A 1 200 ? -7.591 -4.175 21.728 1.00 94.06 200 LEU A C 1
ATOM 1522 O O . LEU A 1 200 ? -7.765 -5.213 22.364 1.00 94.06 200 LEU A O 1
ATOM 1526 N N . GLY A 1 201 ? -8.508 -3.203 21.714 1.00 90.50 201 GLY A N 1
ATOM 1527 C CA . GLY A 1 201 ? -9.829 -3.344 22.334 1.00 90.50 201 GLY A CA 1
ATOM 1528 C C . GLY A 1 201 ? -10.778 -4.251 21.556 1.00 90.50 201 GLY A C 1
ATOM 1529 O O . GLY A 1 201 ? -11.865 -4.552 22.045 1.00 90.50 201 GLY A O 1
ATOM 1530 N N . GLN A 1 202 ? -10.379 -4.669 20.359 1.00 89.25 202 GLN A N 1
ATOM 1531 C CA . GLN A 1 202 ? -11.165 -5.504 19.465 1.00 89.25 202 GLN A CA 1
ATOM 1532 C C . GLN A 1 202 ? -10.975 -7.004 19.763 1.00 89.25 202 GLN A C 1
ATOM 1534 O O . GLN A 1 202 ? -10.009 -7.393 20.427 1.00 89.25 202 GLN A O 1
ATOM 1539 N N . PRO A 1 203 ? -11.873 -7.882 19.271 1.00 90.19 203 PRO A N 1
ATOM 1540 C CA . PRO A 1 203 ? -11.648 -9.325 19.311 1.00 90.19 203 PRO A CA 1
ATOM 1541 C C . PRO A 1 203 ? -10.317 -9.707 18.648 1.00 90.19 203 PRO A C 1
ATOM 1543 O O . PRO A 1 203 ? -9.929 -9.091 17.662 1.00 90.19 203 PRO A O 1
ATOM 1546 N N . ILE A 1 204 ? -9.656 -10.774 19.119 1.00 87.06 204 ILE A N 1
ATOM 1547 C CA . ILE A 1 204 ? -8.346 -11.219 18.590 1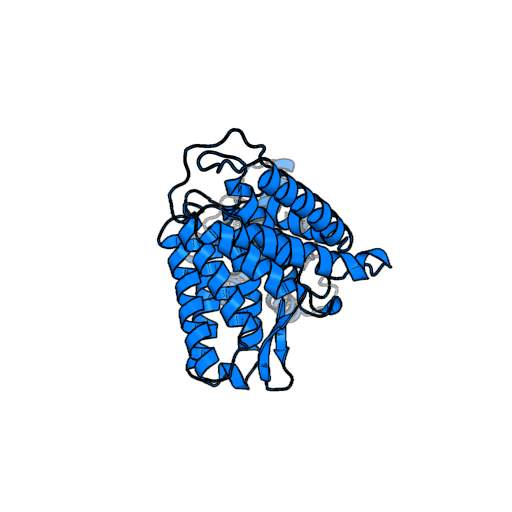.00 87.06 204 ILE A CA 1
ATOM 1548 C C . ILE A 1 204 ? -8.365 -11.393 17.064 1.00 87.06 204 ILE A C 1
ATOM 1550 O O . ILE A 1 204 ? -7.413 -11.016 16.392 1.00 87.06 204 ILE A O 1
ATOM 1554 N N . ALA A 1 205 ? -9.465 -11.908 16.510 1.00 86.94 205 ALA A N 1
ATOM 1555 C CA . ALA A 1 205 ? -9.625 -12.113 15.070 1.00 86.94 205 ALA A CA 1
ATOM 1556 C C . ALA A 1 205 ? -9.741 -10.814 14.247 1.00 86.94 205 ALA A C 1
ATOM 1558 O O . ALA A 1 205 ? -9.633 -10.875 13.030 1.00 86.94 205 ALA A O 1
ATOM 1559 N N . ALA A 1 206 ? -9.984 -9.671 14.892 1.00 89.25 206 ALA A N 1
ATOM 1560 C CA . ALA A 1 206 ? -10.044 -8.347 14.272 1.00 89.25 206 ALA A CA 1
ATOM 1561 C C . ALA A 1 206 ? -8.746 -7.542 14.481 1.00 89.25 206 ALA A C 1
ATOM 1563 O O . ALA A 1 206 ? -8.599 -6.445 13.944 1.00 89.25 206 ALA A O 1
ATOM 1564 N N . ILE A 1 207 ? -7.779 -8.079 15.237 1.00 90.75 207 ILE A N 1
ATOM 1565 C CA . ILE A 1 207 ? -6.487 -7.424 15.427 1.00 90.75 207 ILE A CA 1
ATOM 1566 C C . ILE A 1 207 ? -5.713 -7.459 14.110 1.00 90.75 207 ILE A C 1
ATOM 1568 O O . ILE A 1 207 ? -5.313 -8.511 13.625 1.00 90.75 207 ILE A O 1
ATOM 1572 N N . VAL A 1 208 ? -5.448 -6.270 13.585 1.00 92.31 208 VAL A N 1
ATOM 1573 C CA . VAL A 1 208 ? -4.491 -6.017 12.504 1.00 92.31 208 VAL A CA 1
ATOM 1574 C C . VAL A 1 208 ? -3.104 -5.815 13.133 1.00 92.31 208 VAL A C 1
ATOM 1576 O O . VAL A 1 208 ? -2.828 -4.720 13.635 1.00 92.31 208 VAL A O 1
ATOM 1579 N N . PRO A 1 209 ? -2.208 -6.820 13.148 1.00 89.56 209 PRO A N 1
ATOM 1580 C CA . PRO A 1 209 ? -0.871 -6.661 13.701 1.00 89.56 209 PRO A CA 1
ATOM 1581 C C . PRO A 1 209 ? -0.093 -5.608 12.912 1.00 89.56 209 PRO A C 1
ATOM 1583 O O . PRO A 1 209 ? 0.762 -4.952 13.497 1.00 89.56 209 PRO A O 1
ATOM 1586 N N . GLY A 1 210 ? -0.401 -5.426 11.606 1.00 86.50 210 GLY A N 1
ATOM 1587 C CA . GLY A 1 210 ? 0.027 -4.310 10.737 1.00 86.50 210 GLY A CA 1
ATOM 1588 C C . GLY A 1 210 ? 0.198 -3.011 11.487 1.00 86.50 210 GLY A C 1
ATOM 1589 O O . GLY A 1 210 ? 1.309 -2.549 11.732 1.00 86.50 210 GLY A O 1
ATOM 1590 N N . MET A 1 211 ? -0.953 -2.530 11.929 1.00 89.00 211 MET A N 1
ATOM 1591 C CA . MET A 1 211 ? -1.110 -1.285 12.651 1.00 89.00 211 MET A CA 1
ATOM 1592 C C . MET A 1 211 ? -0.327 -1.295 13.964 1.00 89.00 211 MET A C 1
ATOM 1594 O O . MET A 1 211 ? 0.381 -0.341 14.243 1.00 89.00 211 MET A O 1
ATOM 1598 N N . LEU A 1 212 ? -0.391 -2.370 14.760 1.00 92.06 212 LEU A N 1
ATOM 1599 C CA . LEU A 1 212 ? 0.311 -2.430 16.052 1.00 92.06 212 LEU A CA 1
ATOM 1600 C C . LEU A 1 212 ? 1.822 -2.210 15.911 1.00 92.06 212 LEU A C 1
ATOM 1602 O O . LEU A 1 212 ? 2.419 -1.432 16.651 1.00 92.06 212 LEU A O 1
ATOM 1606 N N . ASP A 1 213 ? 2.434 -2.909 14.965 1.00 89.69 213 ASP A N 1
ATOM 1607 C CA . ASP A 1 213 ? 3.870 -2.838 14.710 1.00 89.69 213 ASP A CA 1
ATOM 1608 C C . ASP A 1 213 ? 4.287 -1.483 14.136 1.00 89.69 213 ASP A C 1
ATOM 1610 O O . ASP A 1 213 ? 5.287 -0.912 14.559 1.00 89.69 213 ASP A O 1
ATOM 1614 N N . ASP A 1 214 ? 3.473 -0.905 13.256 1.00 87.25 214 ASP A N 1
ATOM 1615 C CA . ASP A 1 214 ? 3.679 0.450 12.751 1.00 87.25 214 ASP A CA 1
ATOM 1616 C C . ASP A 1 214 ? 3.649 1.495 13.874 1.00 87.25 214 ASP A C 1
ATOM 1618 O O . ASP A 1 214 ? 4.539 2.350 13.949 1.00 87.25 214 ASP A O 1
ATOM 1622 N N . GLN A 1 215 ? 2.676 1.394 14.785 1.00 91.44 215 GLN A N 1
ATOM 1623 C CA . GLN A 1 215 ? 2.571 2.269 15.953 1.00 91.44 215 GLN A CA 1
ATOM 1624 C C . GLN A 1 215 ? 3.766 2.088 16.900 1.00 91.44 215 GLN A C 1
ATOM 1626 O O . GLN A 1 215 ? 4.341 3.071 17.371 1.00 91.44 215 GLN A O 1
ATOM 1631 N N . TRP A 1 216 ? 4.187 0.845 17.159 1.00 92.62 216 TRP A N 1
ATOM 1632 C CA . TRP A 1 216 ? 5.352 0.581 18.005 1.00 92.62 216 TRP A CA 1
ATOM 1633 C C . TRP A 1 216 ? 6.647 1.103 17.385 1.00 92.62 216 TRP A C 1
ATOM 1635 O O . TRP A 1 216 ? 7.389 1.818 18.053 1.00 92.62 216 TRP A O 1
ATOM 1645 N N . LYS A 1 217 ? 6.909 0.812 16.108 1.00 86.44 217 LYS A N 1
ATOM 1646 C CA . LYS A 1 217 ? 8.110 1.280 15.404 1.00 86.44 217 LYS A CA 1
ATOM 1647 C C . LYS A 1 217 ? 8.189 2.805 15.401 1.00 86.44 217 LYS A C 1
ATOM 1649 O O . LYS A 1 217 ? 9.243 3.353 15.718 1.00 86.44 217 LYS A O 1
ATOM 1654 N N . THR A 1 218 ? 7.067 3.480 15.147 1.00 85.12 218 THR A N 1
ATOM 1655 C CA . THR A 1 218 ? 6.976 4.950 15.194 1.00 85.12 218 THR A CA 1
ATOM 1656 C C . THR A 1 218 ? 7.283 5.483 16.594 1.00 85.12 218 THR A C 1
ATOM 1658 O O . THR A 1 218 ? 8.132 6.357 16.745 1.00 85.12 218 THR A O 1
ATOM 1661 N N . ALA A 1 219 ? 6.674 4.917 17.639 1.00 89.06 219 ALA A N 1
ATOM 1662 C CA . ALA A 1 219 ? 6.963 5.316 19.015 1.00 89.06 219 ALA A CA 1
ATOM 1663 C C . ALA A 1 219 ? 8.424 5.037 19.418 1.00 89.06 219 ALA A C 1
ATOM 1665 O O . ALA A 1 219 ? 9.059 5.870 20.063 1.00 89.06 219 ALA A O 1
ATOM 1666 N N . SER A 1 220 ? 8.973 3.887 19.020 1.00 88.19 220 SER A N 1
ATOM 1667 C CA . SER A 1 220 ? 10.329 3.459 19.376 1.00 88.19 220 SER A CA 1
ATOM 1668 C C . SER A 1 220 ? 11.426 4.325 18.752 1.00 88.19 220 SER A C 1
ATOM 1670 O O . SER A 1 220 ? 12.510 4.427 19.322 1.00 88.19 220 SER A O 1
ATOM 1672 N N . ALA A 1 221 ? 11.138 5.019 17.646 1.00 82.56 221 ALA A N 1
ATOM 1673 C CA . ALA A 1 221 ? 12.063 5.975 17.042 1.00 82.56 221 ALA A CA 1
ATOM 1674 C C . ALA A 1 221 ? 12.358 7.174 17.965 1.00 82.56 221 ALA A C 1
ATOM 1676 O O . ALA A 1 221 ? 13.432 7.758 17.895 1.00 82.56 221 ALA A O 1
ATOM 1677 N N . TYR A 1 222 ? 11.456 7.507 18.895 1.00 83.81 222 TYR A N 1
ATOM 1678 C CA . TYR A 1 222 ? 11.717 8.511 19.935 1.00 83.81 222 TYR A CA 1
ATOM 1679 C C . TYR A 1 222 ? 12.529 7.969 21.117 1.00 83.81 222 TYR A C 1
ATOM 1681 O O . TYR A 1 222 ? 12.903 8.730 22.005 1.00 83.81 222 TYR A O 1
ATOM 1689 N N . LEU A 1 223 ? 12.787 6.661 21.169 1.00 84.31 223 LEU A N 1
ATOM 1690 C CA . LEU A 1 223 ? 13.622 6.040 22.201 1.00 84.31 223 LEU A CA 1
ATOM 1691 C C . LEU A 1 223 ? 15.082 5.933 21.755 1.00 84.31 223 LEU A C 1
ATOM 1693 O O . LEU A 1 223 ? 15.975 5.787 22.585 1.00 84.31 223 LEU A O 1
ATOM 1697 N N . VAL A 1 224 ? 15.325 5.984 20.444 1.00 74.12 224 VAL A N 1
ATOM 1698 C CA . VAL A 1 224 ? 16.641 5.788 19.839 1.00 74.12 224 VAL A CA 1
ATOM 1699 C C . VAL A 1 224 ? 16.823 6.798 18.714 1.00 74.12 224 VAL A C 1
ATOM 1701 O O . VAL A 1 224 ? 16.089 6.770 17.736 1.00 74.12 224 VAL A O 1
ATOM 1704 N N . GLY A 1 225 ? 17.831 7.665 18.810 1.00 65.12 225 GLY A N 1
ATOM 1705 C CA . GLY A 1 225 ? 18.193 8.568 17.717 1.00 65.12 225 GLY A CA 1
ATOM 1706 C C . GLY A 1 225 ? 18.417 10.011 18.151 1.00 65.12 225 GLY A C 1
ATOM 1707 O O . GLY A 1 225 ? 18.683 10.305 19.313 1.00 65.12 225 GLY A O 1
ATOM 1708 N N . ARG A 1 226 ? 18.349 10.924 17.177 1.00 61.56 226 ARG A N 1
ATOM 1709 C CA . ARG A 1 226 ? 18.694 12.344 17.359 1.00 61.56 226 ARG A CA 1
ATOM 1710 C C . ARG A 1 226 ? 17.673 13.118 18.200 1.00 61.56 226 ARG A C 1
ATOM 1712 O O . ARG A 1 226 ? 18.035 14.112 18.816 1.00 61.56 226 ARG A O 1
ATOM 1719 N N . GLU A 1 227 ? 16.432 12.643 18.222 1.00 67.44 227 GLU A N 1
ATOM 1720 C CA . GLU A 1 227 ? 15.312 13.193 18.998 1.00 67.44 227 GLU A CA 1
ATOM 1721 C C . GLU A 1 227 ? 14.947 12.287 20.186 1.00 67.44 227 GLU A C 1
ATOM 1723 O O . GLU A 1 227 ? 13.799 12.264 20.628 1.00 67.44 227 GLU A O 1
ATOM 1728 N N . ALA A 1 228 ? 15.911 11.495 20.675 1.00 79.69 228 ALA A N 1
ATOM 1729 C CA . ALA A 1 228 ? 15.674 10.560 21.764 1.00 79.69 228 ALA A CA 1
ATOM 1730 C C . ALA A 1 228 ? 15.183 11.281 23.028 1.00 79.69 228 ALA A C 1
ATOM 1732 O O . ALA A 1 228 ? 15.751 12.286 23.461 1.00 79.69 228 ALA A O 1
ATOM 1733 N N . ILE A 1 229 ? 14.127 10.736 23.622 1.00 83.31 229 ILE A N 1
ATOM 1734 C CA . ILE A 1 229 ? 13.516 11.239 24.847 1.00 83.31 229 ILE A CA 1
ATOM 1735 C C . ILE A 1 229 ? 14.006 10.385 26.009 1.00 83.31 229 ILE A C 1
ATOM 1737 O O . ILE A 1 229 ? 13.877 9.162 25.995 1.00 83.31 229 ILE A O 1
ATOM 1741 N N . GLU A 1 230 ? 14.522 11.038 27.044 1.00 85.19 230 GLU A N 1
ATOM 1742 C CA . GLU A 1 230 ? 14.854 10.367 28.295 1.00 85.19 230 GLU A CA 1
ATOM 1743 C C . GLU A 1 230 ? 13.630 10.303 29.213 1.00 85.19 230 GLU A C 1
ATOM 1745 O O . GLU A 1 230 ? 12.911 11.288 29.410 1.00 85.19 230 GLU A O 1
ATOM 1750 N N . PHE A 1 231 ? 13.408 9.130 29.798 1.00 89.50 231 PHE A N 1
ATOM 1751 C CA . PHE A 1 231 ? 12.329 8.873 30.742 1.00 89.50 231 PHE A CA 1
ATOM 1752 C C . PHE A 1 231 ? 12.895 8.429 32.091 1.00 89.50 231 PHE A C 1
ATOM 1754 O O . PHE A 1 231 ? 14.012 7.918 32.176 1.00 89.50 231 PHE A O 1
ATOM 1761 N N . ASP A 1 232 ? 12.118 8.591 33.163 1.00 91.94 232 ASP A N 1
ATOM 1762 C CA . ASP A 1 232 ? 12.498 8.044 34.465 1.00 91.94 232 ASP A CA 1
ATOM 1763 C C . ASP A 1 232 ? 12.584 6.504 34.435 1.00 91.94 232 ASP A C 1
ATOM 1765 O O . ASP A 1 232 ? 12.116 5.839 33.504 1.00 91.94 232 ASP A O 1
ATOM 1769 N N . ALA A 1 233 ? 13.182 5.916 35.473 1.00 93.50 233 ALA A N 1
ATOM 1770 C CA . ALA A 1 233 ? 13.396 4.471 35.546 1.00 93.50 233 ALA A CA 1
ATOM 1771 C C . ALA A 1 233 ? 12.088 3.653 35.494 1.00 93.50 233 ALA A C 1
ATOM 1773 O O . ALA A 1 233 ? 12.079 2.543 34.960 1.00 93.50 233 ALA A O 1
ATOM 1774 N N . GLY A 1 234 ? 10.981 4.181 36.025 1.00 94.69 234 GLY A N 1
ATOM 1775 C CA . GLY A 1 234 ? 9.684 3.505 36.035 1.00 94.69 234 GLY A CA 1
ATOM 1776 C C . GLY A 1 234 ? 9.035 3.479 34.653 1.00 94.69 234 GLY A C 1
ATOM 1777 O O . GLY A 1 234 ? 8.599 2.421 34.186 1.00 94.69 234 GLY A O 1
ATOM 1778 N N . LEU A 1 235 ? 9.011 4.619 33.962 1.00 94.06 235 LEU A N 1
ATOM 1779 C CA . LEU A 1 235 ? 8.496 4.702 32.596 1.00 94.06 235 LEU A CA 1
ATOM 1780 C C . LEU A 1 235 ? 9.399 3.951 31.607 1.00 94.06 235 LEU A C 1
ATOM 1782 O O . LEU A 1 235 ? 8.887 3.215 30.763 1.00 94.06 235 LEU A O 1
ATOM 1786 N N . THR A 1 236 ? 10.721 4.022 31.782 1.00 94.19 236 THR A N 1
ATOM 1787 C CA . THR A 1 236 ? 11.684 3.193 31.035 1.00 94.19 236 THR A CA 1
ATOM 1788 C C . THR A 1 236 ? 11.356 1.711 31.195 1.00 94.19 236 THR A C 1
ATOM 1790 O O . THR A 1 236 ? 11.202 0.996 30.204 1.00 94.19 236 THR A O 1
ATOM 1793 N N . LYS A 1 237 ? 11.124 1.244 32.432 1.00 96.62 237 LYS A N 1
ATOM 1794 C CA . LYS A 1 237 ? 10.753 -0.155 32.667 1.00 96.62 237 LYS A CA 1
ATOM 1795 C C . LYS A 1 237 ? 9.408 -0.529 32.040 1.00 96.62 237 LYS A C 1
ATOM 1797 O O . LYS A 1 237 ? 9.237 -1.645 31.554 1.00 96.62 237 LYS A O 1
ATOM 1802 N N . THR A 1 238 ? 8.453 0.396 32.038 1.00 97.19 238 THR A N 1
ATOM 1803 C CA . THR A 1 238 ? 7.138 0.196 31.411 1.00 97.19 238 THR A CA 1
ATOM 1804 C C . THR A 1 238 ? 7.266 0.037 29.894 1.00 97.19 238 THR A C 1
ATOM 1806 O O . THR A 1 238 ? 6.624 -0.842 29.321 1.00 97.19 238 THR A O 1
ATOM 1809 N N . LEU A 1 239 ? 8.135 0.823 29.250 1.00 96.00 239 LEU A N 1
ATOM 1810 C CA . LEU A 1 239 ? 8.443 0.708 27.822 1.00 96.00 239 LEU A CA 1
ATOM 1811 C C . LEU A 1 239 ? 9.155 -0.609 27.484 1.00 96.00 239 LEU A C 1
ATOM 1813 O O . LEU A 1 239 ? 8.822 -1.234 26.481 1.00 96.00 239 LEU A O 1
ATOM 1817 N N . GLU A 1 240 ? 10.066 -1.091 28.335 1.00 95.06 240 GLU A N 1
ATOM 1818 C CA . GLU A 1 240 ? 10.672 -2.422 28.165 1.00 95.06 240 GLU A CA 1
ATOM 1819 C C . GLU A 1 240 ? 9.620 -3.539 28.215 1.00 95.06 240 GLU A C 1
ATOM 1821 O O . GLU A 1 240 ? 9.612 -4.431 27.368 1.00 95.06 240 GLU A O 1
ATOM 1826 N N . LEU A 1 241 ? 8.711 -3.488 29.195 1.00 97.44 241 LEU A N 1
ATOM 1827 C CA . LEU A 1 241 ? 7.619 -4.458 29.316 1.00 97.44 241 LEU A CA 1
ATOM 1828 C C . LEU A 1 241 ? 6.662 -4.377 28.123 1.00 97.44 241 LEU A C 1
ATOM 1830 O O . LEU A 1 241 ? 6.182 -5.411 27.658 1.00 97.44 241 LEU A O 1
ATOM 1834 N N . PHE A 1 242 ? 6.406 -3.167 27.618 1.00 97.62 242 PHE A N 1
ATOM 1835 C CA . PHE A 1 242 ? 5.633 -2.954 26.399 1.00 97.62 242 PHE A CA 1
ATOM 1836 C C . PHE A 1 242 ? 6.308 -3.621 25.203 1.00 97.62 242 PHE A C 1
ATOM 1838 O O . PHE A 1 242 ? 5.635 -4.337 24.467 1.00 97.62 242 PHE A O 1
ATOM 1845 N N . ALA A 1 243 ? 7.614 -3.419 25.020 1.00 94.75 243 ALA A N 1
ATOM 1846 C CA . ALA A 1 243 ? 8.372 -3.994 23.912 1.00 94.75 243 ALA A CA 1
ATOM 1847 C C . ALA A 1 243 ? 8.391 -5.531 23.965 1.00 94.75 243 ALA A C 1
ATOM 1849 O O . ALA A 1 243 ? 8.201 -6.191 22.946 1.00 94.75 243 ALA A O 1
ATOM 1850 N N . GLN A 1 244 ? 8.567 -6.105 25.160 1.00 93.94 244 GLN A N 1
ATOM 1851 C CA . GLN A 1 244 ? 8.538 -7.556 25.373 1.00 93.94 244 GLN A CA 1
ATOM 1852 C C . GLN A 1 244 ? 7.174 -8.150 25.015 1.00 93.94 244 GLN A C 1
ATOM 1854 O O . GLN A 1 244 ? 7.089 -9.063 24.200 1.00 93.94 244 GLN A O 1
ATOM 1859 N N . ASN A 1 245 ? 6.098 -7.595 25.574 1.00 95.00 245 ASN A N 1
ATOM 1860 C CA . ASN A 1 245 ? 4.749 -8.108 25.350 1.00 95.00 245 ASN A CA 1
ATOM 1861 C C . ASN A 1 245 ? 4.250 -7.800 23.920 1.00 95.00 245 ASN A C 1
ATOM 1863 O O . ASN A 1 245 ? 3.498 -8.585 23.352 1.00 95.00 245 ASN A O 1
ATOM 1867 N N . HIS A 1 246 ? 4.725 -6.719 23.288 1.00 94.81 246 HIS A N 1
ATOM 1868 C CA . HIS A 1 246 ? 4.559 -6.482 21.851 1.00 94.81 246 HIS A CA 1
ATOM 1869 C C . HIS A 1 246 ? 5.203 -7.603 21.026 1.00 94.81 246 HIS A C 1
ATOM 1871 O O . HIS A 1 246 ? 4.535 -8.181 20.175 1.00 94.81 246 HIS A O 1
ATOM 1877 N N . SER A 1 247 ? 6.463 -7.949 21.310 1.00 90.06 247 SER A N 1
ATOM 1878 C CA . SER A 1 247 ? 7.168 -9.041 20.628 1.00 90.06 247 SER A CA 1
ATOM 1879 C C . SER A 1 247 ? 6.419 -10.373 20.758 1.00 90.06 247 SER A C 1
ATOM 1881 O O . SER A 1 247 ? 6.212 -11.061 19.762 1.00 90.06 247 SER A O 1
ATOM 1883 N N . GLU A 1 248 ? 5.922 -10.693 21.959 1.00 90.12 248 GLU A N 1
ATOM 1884 C CA . GLU A 1 248 ? 5.085 -11.878 22.193 1.00 90.12 248 GLU A CA 1
ATOM 1885 C C . GLU A 1 248 ? 3.792 -11.847 21.366 1.00 90.12 248 GLU A C 1
ATOM 1887 O O . GLU A 1 248 ? 3.433 -12.850 20.766 1.00 90.12 248 GLU A O 1
ATOM 1892 N N . ILE A 1 249 ? 3.106 -10.702 21.262 1.00 89.62 249 ILE A N 1
ATOM 1893 C CA . ILE A 1 249 ? 1.920 -10.577 20.397 1.00 89.62 249 ILE A CA 1
ATOM 1894 C C . ILE A 1 249 ? 2.293 -10.821 18.932 1.00 89.62 249 ILE A C 1
ATOM 1896 O O . ILE A 1 249 ? 1.588 -11.554 18.244 1.00 89.62 249 ILE A O 1
ATOM 1900 N N . ILE A 1 250 ? 3.380 -10.218 18.443 1.00 89.12 250 ILE A N 1
ATOM 1901 C CA . ILE A 1 250 ? 3.778 -10.306 17.033 1.00 89.12 250 ILE A CA 1
ATOM 1902 C C . ILE A 1 250 ? 4.180 -11.731 16.635 1.00 89.12 250 ILE A C 1
ATOM 1904 O O . ILE A 1 250 ? 3.862 -12.150 15.522 1.00 89.12 250 ILE A O 1
ATOM 1908 N N . THR A 1 251 ? 4.803 -12.513 17.521 1.00 86.75 251 THR A N 1
ATOM 1909 C CA . THR A 1 251 ? 5.219 -13.895 17.209 1.00 86.75 251 THR A CA 1
ATOM 1910 C C . THR A 1 251 ? 4.040 -14.847 16.989 1.00 86.75 251 THR A C 1
ATOM 1912 O O . THR A 1 251 ? 4.206 -15.892 16.359 1.00 86.75 251 THR A O 1
ATOM 1915 N N . HIS A 1 252 ? 2.827 -14.466 17.402 1.00 87.12 252 HIS A N 1
ATOM 1916 C CA . HIS A 1 252 ? 1.604 -15.180 17.040 1.00 87.12 252 HIS A CA 1
ATOM 1917 C C . HIS A 1 252 ? 1.184 -14.989 15.573 1.00 87.12 252 HIS A C 1
ATOM 1919 O O . HIS A 1 252 ? 0.237 -15.642 15.147 1.00 87.12 252 HIS A O 1
ATOM 1925 N N . PHE A 1 253 ? 1.870 -14.160 14.781 1.00 86.94 253 PHE A N 1
ATOM 1926 C CA . PHE A 1 253 ? 1.554 -13.893 13.373 1.00 86.94 253 PHE A CA 1
ATOM 1927 C C . PHE A 1 253 ? 2.725 -14.319 12.463 1.00 86.94 253 PHE A C 1
ATOM 1929 O O . PHE A 1 253 ? 3.546 -13.488 12.065 1.00 86.94 253 PHE A O 1
ATOM 1936 N N . PRO A 1 254 ? 2.836 -15.616 12.122 1.00 80.94 254 PRO A N 1
ATOM 1937 C CA . PRO A 1 254 ? 4.044 -16.192 11.522 1.00 80.94 254 PRO A CA 1
ATOM 1938 C C . PRO A 1 254 ? 4.370 -15.667 10.117 1.00 80.94 254 PRO A C 1
ATOM 1940 O O . PRO A 1 254 ? 5.534 -15.640 9.736 1.00 80.94 254 PRO A O 1
ATOM 1943 N N . LEU A 1 255 ? 3.371 -15.219 9.350 1.00 83.12 255 LEU A N 1
ATOM 1944 C CA . LEU A 1 255 ? 3.564 -14.732 7.977 1.00 83.12 255 LEU A CA 1
ATOM 1945 C C . LEU A 1 255 ? 3.975 -13.251 7.907 1.00 83.12 255 LEU A C 1
ATOM 1947 O O . LEU A 1 255 ? 4.195 -12.718 6.822 1.00 83.12 255 LEU A O 1
ATOM 1951 N N . ARG A 1 256 ? 4.142 -12.564 9.044 1.00 81.94 256 ARG A N 1
ATOM 1952 C CA . ARG A 1 256 ? 4.602 -11.165 9.032 1.00 81.94 256 ARG A CA 1
ATOM 1953 C C . ARG A 1 256 ? 6.023 -10.997 8.521 1.00 81.94 256 ARG A C 1
ATOM 1955 O O . ARG A 1 256 ? 6.320 -9.954 7.948 1.00 81.94 256 ARG A O 1
ATOM 1962 N N . GLU A 1 257 ? 6.888 -11.990 8.713 1.00 84.25 257 GLU A N 1
ATOM 1963 C CA . GLU A 1 257 ? 8.265 -11.917 8.219 1.00 84.25 257 GLU A CA 1
ATOM 1964 C C . GLU A 1 257 ? 8.305 -11.798 6.689 1.00 84.25 257 GLU A C 1
ATOM 1966 O O . GLU A 1 257 ? 9.083 -11.012 6.155 1.00 84.25 257 GLU A O 1
ATOM 1971 N N . GLU A 1 258 ? 7.423 -12.509 5.983 1.00 86.50 258 GLU A N 1
ATOM 1972 C CA . GLU A 1 258 ? 7.310 -12.438 4.520 1.00 86.50 258 GLU A CA 1
ATOM 1973 C C . GLU A 1 258 ? 6.907 -11.032 4.061 1.00 86.50 258 GLU A C 1
ATOM 1975 O O . GLU A 1 258 ? 7.483 -10.486 3.121 1.00 86.50 258 GLU A O 1
ATOM 1980 N N . ARG A 1 259 ? 5.975 -10.399 4.780 1.00 88.38 259 ARG A N 1
ATOM 1981 C CA . ARG A 1 259 ? 5.561 -9.022 4.506 1.00 88.38 259 ARG A CA 1
ATOM 1982 C C . ARG A 1 259 ? 6.672 -8.011 4.786 1.00 88.38 259 ARG A C 1
ATOM 1984 O O . ARG A 1 259 ? 6.892 -7.108 3.987 1.00 88.38 259 ARG A O 1
ATOM 1991 N N . GLU A 1 260 ? 7.380 -8.133 5.909 1.00 88.56 260 GLU A N 1
ATOM 1992 C CA . GLU A 1 260 ? 8.513 -7.244 6.205 1.00 88.56 260 GLU A CA 1
ATOM 1993 C C . GLU A 1 260 ? 9.639 -7.424 5.181 1.00 88.56 260 GLU A C 1
ATOM 1995 O O . GLU A 1 260 ? 10.261 -6.442 4.781 1.00 88.56 260 GLU A O 1
ATOM 2000 N N . ARG A 1 261 ? 9.857 -8.649 4.690 1.00 89.06 261 ARG A N 1
ATOM 2001 C CA . ARG A 1 261 ? 10.810 -8.920 3.611 1.00 89.06 261 ARG A CA 1
ATOM 2002 C C . ARG A 1 261 ? 10.439 -8.182 2.326 1.00 89.06 261 ARG A C 1
ATOM 2004 O O . ARG A 1 261 ? 11.304 -7.517 1.770 1.00 89.06 261 ARG A O 1
ATOM 2011 N N . LEU A 1 262 ? 9.165 -8.200 1.925 1.00 90.81 262 LEU A N 1
ATOM 2012 C CA . LEU A 1 262 ? 8.680 -7.437 0.767 1.00 90.81 262 LEU A CA 1
ATOM 2013 C C . LEU A 1 262 ? 8.993 -5.934 0.894 1.00 90.81 262 LEU A C 1
ATOM 2015 O O . LEU A 1 262 ? 9.500 -5.317 -0.043 1.00 90.81 262 LEU A O 1
ATOM 2019 N N . LEU A 1 263 ? 8.751 -5.342 2.070 1.00 90.50 263 LEU A N 1
ATOM 2020 C CA . LEU A 1 263 ? 9.069 -3.930 2.325 1.00 90.50 263 LEU A CA 1
ATOM 2021 C C . LEU A 1 263 ? 10.580 -3.652 2.316 1.00 90.50 263 LEU A C 1
ATOM 2023 O O . LEU A 1 263 ? 11.011 -2.573 1.914 1.00 90.50 263 LEU A O 1
ATOM 2027 N N . ALA A 1 264 ? 11.393 -4.599 2.789 1.00 88.62 264 ALA A N 1
ATOM 2028 C CA . ALA A 1 264 ? 12.847 -4.471 2.799 1.00 88.62 264 ALA A CA 1
ATOM 2029 C C . ALA A 1 264 ? 13.443 -4.555 1.387 1.00 88.62 264 ALA A C 1
ATOM 2031 O O . ALA A 1 264 ? 14.339 -3.775 1.062 1.00 88.62 264 ALA A O 1
ATOM 2032 N N . GLU A 1 265 ? 12.929 -5.472 0.567 1.00 89.06 265 GLU A N 1
ATOM 2033 C CA . GLU A 1 265 ? 13.406 -5.771 -0.787 1.00 89.06 265 GLU A CA 1
ATOM 2034 C C . GLU A 1 265 ? 12.902 -4.782 -1.846 1.00 89.06 265 GLU A C 1
ATOM 2036 O O . GLU A 1 265 ? 13.471 -4.734 -2.934 1.00 89.06 265 GLU A O 1
ATOM 2041 N N . THR A 1 266 ? 11.897 -3.958 -1.530 1.00 90.31 266 THR A N 1
ATOM 2042 C CA . THR A 1 266 ? 11.386 -2.914 -2.431 1.00 90.31 266 THR A CA 1
ATOM 2043 C C . THR A 1 266 ? 12.104 -1.579 -2.171 1.00 90.31 266 THR A C 1
ATOM 2045 O O . THR A 1 266 ? 11.797 -0.894 -1.188 1.00 90.31 266 THR A O 1
ATOM 2048 N N . PRO A 1 267 ? 13.081 -1.170 -3.005 1.00 89.12 267 PRO A N 1
ATOM 2049 C CA . PRO A 1 267 ? 13.804 0.079 -2.801 1.00 89.12 267 PRO A CA 1
ATOM 2050 C C . PRO A 1 267 ? 12.932 1.290 -3.145 1.00 89.12 267 PRO A C 1
ATOM 2052 O O . PRO A 1 267 ? 12.180 1.274 -4.120 1.00 89.12 267 PRO A O 1
ATOM 2055 N N . ILE A 1 268 ? 13.098 2.377 -2.384 1.00 91.25 268 ILE A N 1
ATOM 2056 C CA . ILE A 1 268 ? 12.489 3.673 -2.703 1.00 91.25 268 ILE A CA 1
ATOM 2057 C C . ILE A 1 268 ? 13.515 4.810 -2.719 1.00 91.25 268 ILE A C 1
ATOM 2059 O O . ILE A 1 268 ? 14.553 4.756 -2.053 1.00 91.25 268 ILE A O 1
ATOM 2063 N N . ASP A 1 269 ? 13.193 5.872 -3.447 1.00 91.31 269 ASP A N 1
ATOM 2064 C CA . ASP A 1 269 ? 13.873 7.157 -3.418 1.00 91.31 269 ASP A CA 1
ATOM 2065 C C . ASP A 1 269 ? 13.451 7.985 -2.199 1.00 91.31 269 ASP A C 1
ATOM 2067 O O . ASP A 1 269 ? 12.590 8.861 -2.270 1.00 91.31 269 ASP A O 1
ATOM 2071 N N . GLU A 1 270 ? 14.081 7.729 -1.055 1.00 90.25 270 GLU A N 1
ATOM 2072 C CA . GLU A 1 270 ? 13.781 8.473 0.173 1.00 90.25 270 GLU A CA 1
ATOM 2073 C C . GLU A 1 270 ? 14.115 9.965 0.101 1.00 90.25 270 GLU A C 1
ATOM 2075 O O . GLU A 1 270 ? 13.568 10.734 0.884 1.00 90.25 270 GLU A O 1
ATOM 2080 N N . GLN A 1 271 ? 14.998 10.377 -0.814 1.00 89.75 271 GLN A N 1
ATOM 2081 C CA . GLN A 1 271 ? 15.324 11.791 -1.006 1.00 89.75 271 GLN A CA 1
ATOM 2082 C C . GLN A 1 271 ? 14.258 12.522 -1.824 1.00 89.75 271 GLN A C 1
ATOM 2084 O O . GLN A 1 271 ? 14.110 13.732 -1.679 1.00 89.75 271 GLN A O 1
ATOM 2089 N N . ALA A 1 272 ? 13.514 11.799 -2.665 1.00 91.75 272 ALA A N 1
ATOM 2090 C CA . ALA A 1 272 ? 12.362 12.338 -3.379 1.00 91.75 272 ALA A CA 1
ATOM 2091 C C . ALA A 1 272 ? 11.072 12.286 -2.542 1.00 91.75 272 ALA A C 1
ATOM 2093 O O . ALA A 1 272 ? 10.208 13.142 -2.710 1.00 91.75 272 ALA A O 1
ATOM 2094 N N . ALA A 1 273 ? 10.944 11.319 -1.629 1.00 93.81 273 ALA A N 1
ATOM 2095 C CA . ALA A 1 273 ? 9.774 11.141 -0.765 1.00 93.81 273 ALA A CA 1
ATOM 2096 C C . ALA A 1 273 ? 9.784 12.082 0.463 1.00 93.81 273 ALA A C 1
ATOM 2098 O O . ALA A 1 273 ? 9.775 11.637 1.611 1.00 93.81 273 ALA A O 1
ATOM 2099 N N . VAL A 1 274 ? 9.829 13.395 0.229 1.00 94.25 274 VAL A N 1
ATOM 2100 C CA . VAL A 1 274 ? 9.873 14.442 1.268 1.00 94.25 274 VAL A CA 1
ATOM 2101 C C . VAL A 1 274 ? 8.939 15.604 0.920 1.00 94.25 274 VAL A C 1
ATOM 2103 O O . VAL A 1 274 ? 8.575 15.789 -0.241 1.00 94.25 274 VAL A O 1
ATOM 2106 N N . GLY A 1 275 ? 8.584 16.415 1.918 1.00 95.38 275 GLY A N 1
ATOM 2107 C CA . GLY A 1 275 ? 7.706 17.577 1.762 1.00 95.38 275 GLY A CA 1
ATOM 2108 C C . GLY A 1 275 ? 6.362 17.235 1.112 1.00 95.38 275 GLY A C 1
ATOM 2109 O O . GLY A 1 275 ? 5.845 16.131 1.281 1.00 95.38 275 GLY A O 1
ATOM 2110 N N . GLU A 1 276 ? 5.859 18.173 0.307 1.00 96.81 276 GLU A N 1
ATOM 2111 C CA . GLU A 1 276 ? 4.587 18.078 -0.432 1.00 96.81 276 GLU A CA 1
ATOM 2112 C C . GLU A 1 276 ? 4.494 16.830 -1.322 1.00 96.81 276 GLU A C 1
ATOM 2114 O O . GLU A 1 276 ? 3.425 16.247 -1.479 1.00 96.81 276 GLU A O 1
ATOM 2119 N N . ALA A 1 277 ? 5.625 16.340 -1.845 1.00 96.44 277 ALA A N 1
ATOM 2120 C CA . ALA A 1 277 ? 5.638 15.126 -2.659 1.00 96.44 277 ALA A CA 1
ATOM 2121 C C . ALA A 1 277 ? 5.217 13.873 -1.867 1.00 96.44 277 ALA A C 1
ATOM 2123 O O . ALA A 1 277 ? 4.686 12.933 -2.459 1.00 96.44 277 ALA A O 1
ATOM 2124 N N . LEU A 1 278 ? 5.452 13.850 -0.549 1.00 96.88 278 LEU A N 1
ATOM 2125 C CA . LEU A 1 278 ? 5.003 12.782 0.346 1.00 96.88 278 LEU A CA 1
ATOM 2126 C C . LEU A 1 278 ? 3.631 13.087 0.965 1.00 96.88 278 LEU A C 1
ATOM 2128 O O . LEU A 1 278 ? 2.810 12.177 1.077 1.00 96.88 278 LEU A O 1
ATOM 2132 N N . THR A 1 279 ? 3.388 14.330 1.388 1.00 98.00 279 THR A N 1
ATOM 2133 C CA . THR A 1 279 ? 2.195 14.694 2.171 1.00 98.00 279 THR A CA 1
ATOM 2134 C C . THR A 1 279 ? 0.946 14.854 1.314 1.00 98.00 279 THR A C 1
ATOM 2136 O O . THR A 1 279 ? -0.083 14.262 1.639 1.00 98.00 279 THR A O 1
ATOM 2139 N N . ASP A 1 280 ? 1.021 15.586 0.200 1.00 98.38 280 ASP A N 1
ATOM 2140 C CA . ASP A 1 280 ? -0.155 15.972 -0.594 1.00 98.38 280 ASP A CA 1
ATOM 2141 C C . ASP A 1 280 ? -0.954 14.775 -1.128 1.00 98.38 280 ASP A C 1
ATOM 2143 O O . ASP A 1 280 ? -2.187 14.806 -1.058 1.00 98.38 280 ASP A O 1
ATOM 2147 N N . PRO A 1 281 ? -0.318 13.690 -1.624 1.00 98.56 281 PRO A N 1
ATOM 2148 C CA . PRO A 1 281 ? -1.062 12.530 -2.096 1.00 98.56 281 PRO A CA 1
ATOM 2149 C C . PRO A 1 281 ? -1.890 11.873 -0.984 1.00 98.56 281 PRO A C 1
ATOM 2151 O O . PRO A 1 281 ? -3.051 11.535 -1.198 1.00 98.56 281 PRO A O 1
ATOM 2154 N N . ILE A 1 282 ? -1.318 11.718 0.213 1.00 98.56 282 ILE A N 1
ATOM 2155 C CA . ILE A 1 282 ? -1.984 11.077 1.357 1.00 98.56 282 ILE A CA 1
ATOM 2156 C C . ILE A 1 282 ? -3.074 12.000 1.922 1.00 98.56 282 ILE A C 1
ATOM 2158 O O . ILE A 1 282 ? -4.173 11.547 2.245 1.00 98.56 282 ILE A O 1
ATOM 2162 N N . GLU A 1 283 ? -2.800 13.301 1.974 1.00 98.50 283 GLU A N 1
ATOM 2163 C CA . GLU A 1 283 ? -3.729 14.336 2.424 1.00 98.50 283 GLU A CA 1
ATOM 2164 C C . GLU A 1 283 ? -4.967 14.448 1.517 1.00 98.50 283 GLU A C 1
ATOM 2166 O O . GLU A 1 283 ? -6.094 14.551 2.004 1.00 98.50 283 GLU A O 1
ATOM 2171 N N . SER A 1 284 ? -4.786 14.333 0.199 1.00 98.56 284 SER A N 1
ATOM 2172 C CA . SER A 1 284 ? -5.892 14.264 -0.766 1.00 98.56 284 SER A CA 1
ATOM 2173 C C . SER A 1 284 ? -6.826 13.080 -0.481 1.00 98.56 284 SER A C 1
ATOM 2175 O O . SER A 1 284 ? -8.053 13.225 -0.474 1.00 98.56 284 SER A O 1
ATOM 2177 N N . VAL A 1 285 ? -6.262 11.908 -0.155 1.00 98.81 285 VAL A N 1
ATOM 2178 C CA . VAL A 1 285 ? -7.060 10.738 0.245 1.00 98.81 285 VAL A CA 1
ATOM 2179 C C . VAL A 1 285 ? -7.768 10.987 1.574 1.00 98.81 285 VAL A C 1
ATOM 2181 O O . VAL A 1 285 ? -8.945 10.648 1.683 1.00 98.81 285 VAL A O 1
ATOM 2184 N N . ARG A 1 286 ? -7.110 11.611 2.563 1.00 98.69 286 ARG A N 1
ATOM 2185 C CA . ARG A 1 286 ? -7.730 11.950 3.858 1.00 98.69 286 ARG A CA 1
ATOM 2186 C C . ARG A 1 286 ? -8.994 12.785 3.670 1.00 98.69 286 ARG A C 1
ATOM 2188 O O . ARG A 1 286 ? -10.053 12.396 4.161 1.00 98.69 286 ARG A O 1
ATOM 2195 N N . GLN A 1 287 ? -8.911 13.864 2.895 1.00 98.62 287 GLN A N 1
ATOM 2196 C CA . GLN A 1 287 ? -10.054 14.739 2.613 1.00 98.62 287 GLN A CA 1
ATOM 2197 C C . GLN A 1 287 ? -11.188 13.992 1.895 1.00 98.62 287 GLN A C 1
ATOM 2199 O O . GLN A 1 287 ? -12.363 14.145 2.235 1.00 98.62 287 GLN A O 1
ATOM 2204 N N . ALA A 1 288 ? -10.854 13.144 0.919 1.00 98.44 288 ALA A N 1
ATOM 2205 C CA . ALA A 1 288 ? -11.855 12.376 0.189 1.00 98.44 288 ALA A CA 1
ATOM 2206 C C . ALA A 1 288 ? -12.520 11.287 1.052 1.00 98.44 288 ALA A C 1
ATOM 2208 O O . ALA A 1 288 ? -13.718 11.033 0.909 1.00 98.44 288 ALA A O 1
ATOM 2209 N N . VAL A 1 289 ? -11.769 10.658 1.964 1.00 98.50 289 VAL A N 1
ATOM 2210 C CA . VAL A 1 289 ? -12.286 9.673 2.926 1.00 98.50 289 VAL A CA 1
ATOM 2211 C C . VAL A 1 289 ? -13.226 10.337 3.930 1.00 98.50 289 VAL A C 1
ATOM 2213 O O . VAL A 1 289 ? -14.286 9.782 4.209 1.00 98.50 289 VAL A O 1
ATOM 2216 N N . GLU A 1 290 ? -12.891 11.529 4.427 1.00 98.44 290 GLU A N 1
ATOM 2217 C CA . GLU A 1 290 ? -13.758 12.311 5.320 1.00 98.44 290 GLU A CA 1
ATOM 2218 C C . GLU A 1 290 ? -15.097 12.649 4.642 1.00 98.44 290 GLU A C 1
ATOM 2220 O O . GLU A 1 290 ? -16.158 12.354 5.193 1.00 98.44 290 GLU A O 1
ATOM 2225 N N . ALA A 1 291 ? -15.068 13.145 3.401 1.00 97.94 291 ALA A N 1
ATOM 2226 C CA . ALA A 1 291 ? -16.284 13.429 2.634 1.00 97.94 291 ALA A CA 1
ATOM 2227 C C . ALA A 1 291 ? -17.119 12.164 2.343 1.00 97.94 291 ALA A C 1
ATOM 2229 O O . ALA A 1 291 ? -18.350 12.184 2.402 1.00 97.94 291 ALA A O 1
ATOM 2230 N N . ALA A 1 292 ? -16.469 11.037 2.041 1.00 97.50 292 ALA A N 1
ATOM 2231 C CA . ALA A 1 292 ? -17.156 9.762 1.844 1.00 97.50 292 ALA A CA 1
ATOM 2232 C C . ALA A 1 292 ? -17.762 9.218 3.153 1.00 97.50 292 ALA A C 1
ATOM 2234 O O . ALA A 1 292 ? -18.803 8.557 3.122 1.00 97.50 292 ALA A O 1
ATOM 2235 N N . ALA A 1 293 ? -17.154 9.507 4.307 1.00 97.50 293 ALA A N 1
ATOM 2236 C CA . ALA A 1 293 ? -17.683 9.130 5.616 1.00 97.50 293 ALA A CA 1
ATOM 2237 C C . ALA A 1 293 ? -18.941 9.931 5.968 1.00 97.50 293 ALA A C 1
ATOM 2239 O O . ALA A 1 293 ? -19.914 9.352 6.450 1.00 97.50 293 ALA A O 1
ATOM 2240 N N . GLU A 1 294 ? -18.969 11.232 5.659 1.00 97.19 294 GLU A N 1
ATOM 2241 C CA . GLU A 1 294 ? -20.176 12.065 5.787 1.00 97.19 294 GLU A CA 1
ATOM 2242 C C . GLU A 1 294 ? -21.338 11.544 4.926 1.00 97.19 294 GLU A C 1
ATOM 2244 O O . GLU A 1 294 ? -22.503 11.656 5.309 1.00 97.19 294 GLU A O 1
ATOM 2249 N N . ALA A 1 295 ? -21.021 10.914 3.791 1.00 96.00 295 ALA A N 1
ATOM 2250 C CA . ALA A 1 295 ? -21.980 10.254 2.909 1.00 96.00 295 ALA A CA 1
ATOM 2251 C C . ALA A 1 295 ? -22.330 8.801 3.317 1.00 96.00 295 ALA A C 1
ATOM 2253 O O . ALA A 1 295 ? -23.013 8.116 2.555 1.00 96.00 295 ALA A O 1
ATOM 2254 N N . ASP A 1 296 ? -21.866 8.319 4.480 1.00 96.00 296 ASP A N 1
ATOM 2255 C CA . ASP A 1 296 ? -22.012 6.936 4.985 1.00 96.00 296 ASP A CA 1
ATOM 2256 C C . ASP A 1 296 ? -21.502 5.857 4.006 1.00 96.00 296 ASP A C 1
ATOM 2258 O O . ASP A 1 296 ? -22.048 4.760 3.907 1.00 96.00 296 ASP A O 1
ATOM 2262 N N . GLN A 1 297 ? -20.439 6.154 3.253 1.00 96.56 297 GLN A N 1
ATOM 2263 C CA . GLN A 1 297 ? -19.852 5.233 2.264 1.00 96.56 297 GLN A CA 1
ATOM 2264 C C . GLN A 1 297 ? -18.654 4.463 2.795 1.00 96.56 297 GLN A C 1
ATOM 2266 O O . GLN A 1 297 ? -18.320 3.400 2.269 1.00 96.56 297 GLN A O 1
ATOM 2271 N N . VAL A 1 298 ? -18.002 4.994 3.822 1.00 97.56 298 VAL A N 1
ATOM 2272 C CA . VAL A 1 298 ? -16.853 4.376 4.481 1.00 97.56 298 VAL A CA 1
ATOM 2273 C C . VAL A 1 298 ? -17.088 4.353 5.985 1.00 97.56 298 VAL A C 1
ATOM 2275 O O . VAL A 1 298 ? -17.823 5.178 6.527 1.00 97.56 298 VAL A O 1
ATOM 2278 N N . THR A 1 299 ? -16.487 3.395 6.678 1.00 97.19 299 THR A N 1
ATOM 2279 C CA . THR A 1 299 ? -16.546 3.333 8.140 1.00 97.19 299 THR A CA 1
ATOM 2280 C C . THR A 1 299 ? -15.526 4.277 8.774 1.00 97.19 299 THR A C 1
ATOM 2282 O O . THR A 1 299 ? -14.542 4.690 8.155 1.00 97.19 299 THR A O 1
ATOM 2285 N N . SER A 1 300 ? -15.697 4.547 10.070 1.00 95.12 300 SER A N 1
ATOM 2286 C CA . SER A 1 300 ? -14.699 5.278 10.854 1.00 95.12 300 SER A CA 1
ATOM 2287 C C . SER A 1 300 ? -13.339 4.575 10.899 1.00 95.12 300 SER A C 1
ATOM 2289 O O . SER A 1 300 ? -12.343 5.227 11.173 1.00 95.12 300 SER A O 1
ATOM 2291 N N . ALA A 1 301 ? -13.268 3.264 10.642 1.00 93.69 301 ALA A N 1
ATOM 2292 C CA . ALA A 1 301 ? -12.002 2.537 10.644 1.00 93.69 301 ALA A CA 1
ATOM 2293 C C . ALA A 1 301 ? -11.116 2.917 9.445 1.00 93.69 301 ALA A C 1
ATOM 2295 O O . ALA A 1 301 ? -9.896 2.985 9.589 1.00 93.69 301 ALA A O 1
ATOM 2296 N N . VAL A 1 302 ? -11.719 3.217 8.286 1.00 97.00 302 VAL A N 1
ATOM 2297 C CA . VAL A 1 302 ? -10.997 3.750 7.117 1.00 97.00 302 VAL A CA 1
ATOM 2298 C C . VAL A 1 302 ? -10.523 5.176 7.399 1.00 97.00 302 VAL A C 1
ATOM 2300 O O . VAL A 1 302 ? -9.359 5.483 7.158 1.00 97.00 302 VAL A O 1
ATOM 2303 N N . VAL A 1 303 ? -11.400 6.017 7.964 1.00 97.75 303 VAL A N 1
ATOM 2304 C CA . VAL A 1 303 ? -11.076 7.403 8.355 1.00 97.75 303 VAL A CA 1
ATOM 2305 C C . VAL A 1 303 ? -9.907 7.433 9.339 1.00 97.75 303 VAL A C 1
ATOM 2307 O O . VAL A 1 303 ? -8.919 8.119 9.094 1.00 97.75 303 VAL A O 1
ATOM 2310 N N . ASP A 1 304 ? -9.985 6.639 10.410 1.00 94.00 304 ASP A N 1
ATOM 2311 C CA . ASP A 1 304 ? -8.946 6.553 11.438 1.00 94.00 304 ASP A CA 1
ATOM 2312 C C . ASP A 1 304 ? -7.598 6.114 10.841 1.00 94.00 304 ASP A C 1
ATOM 2314 O O . ASP A 1 304 ? -6.557 6.666 11.196 1.00 94.00 304 ASP A O 1
ATOM 2318 N N . HIS A 1 305 ? -7.598 5.124 9.939 1.00 95.12 305 HIS A N 1
ATOM 2319 C CA . HIS A 1 305 ? -6.358 4.623 9.350 1.00 95.12 305 HIS A CA 1
ATOM 2320 C C . HIS A 1 305 ? -5.717 5.628 8.389 1.00 95.12 305 HIS A C 1
ATOM 2322 O O . HIS A 1 305 ? -4.516 5.865 8.479 1.00 95.12 305 HIS A O 1
ATOM 2328 N N . VAL A 1 306 ? -6.497 6.248 7.497 1.00 97.88 306 VAL A N 1
ATOM 2329 C CA . VAL A 1 306 ? -5.963 7.251 6.562 1.00 97.88 306 VAL A CA 1
ATOM 2330 C C . VAL A 1 306 ? -5.499 8.508 7.301 1.00 97.88 306 VAL A C 1
ATOM 2332 O O . VAL A 1 306 ? -4.471 9.072 6.934 1.00 97.88 306 VAL A O 1
ATOM 2335 N N . GLY A 1 307 ? -6.185 8.901 8.379 1.00 96.19 307 GLY A N 1
ATOM 2336 C CA . GLY A 1 307 ? -5.719 9.964 9.270 1.00 96.19 307 GLY A CA 1
ATOM 2337 C C . GLY A 1 307 ? -4.346 9.662 9.880 1.00 96.19 307 GLY A C 1
ATOM 2338 O O . GLY A 1 307 ? -3.456 10.502 9.818 1.00 96.19 307 GLY A O 1
ATOM 2339 N N . ASP A 1 308 ? -4.130 8.439 10.380 1.00 92.12 308 ASP A N 1
ATOM 2340 C CA . ASP A 1 308 ? -2.823 8.008 10.905 1.00 92.12 308 ASP A CA 1
ATOM 2341 C C . ASP A 1 308 ? -1.721 8.025 9.832 1.00 92.12 308 ASP A C 1
ATOM 2343 O O . ASP A 1 308 ? -0.600 8.460 10.097 1.00 92.12 308 ASP A O 1
ATOM 2347 N N . LEU A 1 309 ? -2.029 7.600 8.600 1.00 95.19 309 LEU A N 1
ATOM 2348 C CA . LEU A 1 309 ? -1.078 7.696 7.489 1.00 95.19 309 LEU A CA 1
ATOM 2349 C C . LEU A 1 309 ? -0.701 9.156 7.195 1.00 95.19 309 LEU A C 1
ATOM 2351 O O . LEU A 1 309 ? 0.482 9.440 7.005 1.00 95.19 309 LEU A O 1
ATOM 2355 N N . ALA A 1 310 ? -1.671 10.075 7.197 1.00 96.88 310 ALA A N 1
ATOM 2356 C CA . ALA A 1 310 ? -1.438 11.501 6.963 1.00 96.88 310 ALA A CA 1
ATOM 2357 C C . ALA A 1 310 ? -0.593 12.140 8.077 1.00 96.88 310 ALA A C 1
ATOM 2359 O O . ALA A 1 310 ? 0.409 12.795 7.791 1.00 96.88 310 ALA A O 1
ATOM 2360 N N . ASP A 1 311 ? -0.917 11.870 9.344 1.00 92.25 311 ASP A N 1
ATOM 2361 C CA . ASP A 1 311 ? -0.158 12.377 10.494 1.00 92.25 311 ASP A CA 1
ATOM 2362 C C . ASP A 1 311 ? 1.304 11.888 10.467 1.00 92.25 311 ASP A C 1
ATOM 2364 O O . ASP A 1 311 ? 2.240 12.627 10.792 1.00 92.25 311 ASP A O 1
ATOM 2368 N N . ARG A 1 312 ? 1.529 10.631 10.058 1.00 90.00 312 ARG A N 1
ATOM 2369 C CA . ARG A 1 312 ? 2.878 10.062 9.899 1.00 90.00 312 ARG A CA 1
ATOM 2370 C C . ARG A 1 312 ? 3.607 10.645 8.691 1.00 90.00 312 ARG A C 1
ATOM 2372 O O . ARG A 1 312 ? 4.819 10.843 8.773 1.00 90.00 312 ARG A O 1
ATOM 2379 N N . ALA A 1 313 ? 2.901 10.923 7.595 1.00 94.19 313 ALA A N 1
ATOM 2380 C CA . ALA A 1 313 ? 3.467 11.588 6.423 1.00 94.19 313 ALA A CA 1
ATOM 2381 C C . ALA A 1 313 ? 3.985 12.979 6.776 1.00 94.19 313 ALA A C 1
ATOM 2383 O O . ALA A 1 313 ? 5.134 13.285 6.468 1.00 94.19 313 ALA A O 1
ATOM 2384 N N . GLU A 1 314 ? 3.193 13.762 7.507 1.00 93.38 314 GLU A N 1
ATOM 2385 C CA . GLU A 1 314 ? 3.582 15.087 7.993 1.00 93.38 314 GLU A CA 1
ATOM 2386 C C . GLU A 1 314 ? 4.828 15.011 8.890 1.00 93.38 314 GLU A C 1
ATOM 2388 O O . GLU A 1 314 ? 5.800 15.742 8.700 1.00 93.38 314 GLU A O 1
ATOM 2393 N N . ALA A 1 315 ? 4.862 14.055 9.824 1.00 86.81 315 ALA A N 1
ATOM 2394 C CA . ALA A 1 315 ? 6.016 13.858 10.700 1.00 86.81 315 ALA A CA 1
ATOM 2395 C C . ALA A 1 315 ? 7.299 13.447 9.947 1.00 86.81 315 ALA A C 1
ATOM 2397 O O . ALA A 1 315 ? 8.405 13.737 10.406 1.00 86.81 315 ALA A O 1
ATOM 2398 N N . LEU A 1 316 ? 7.168 12.772 8.800 1.00 88.62 316 LEU A N 1
ATOM 2399 C CA . LEU A 1 316 ? 8.282 12.293 7.973 1.00 88.62 316 LEU A CA 1
ATOM 2400 C C . LEU A 1 316 ? 8.591 13.196 6.765 1.00 88.62 316 LEU A C 1
ATOM 2402 O O . LEU A 1 316 ? 9.551 12.921 6.035 1.00 88.62 316 LEU A O 1
ATOM 2406 N N . ALA A 1 317 ? 7.830 14.278 6.580 1.00 90.12 317 ALA A N 1
ATOM 2407 C CA . ALA A 1 317 ? 8.003 15.265 5.521 1.00 90.12 317 ALA A CA 1
ATOM 2408 C C . ALA A 1 317 ? 9.367 15.988 5.530 1.00 90.12 317 ALA A C 1
ATOM 2410 O O . ALA A 1 317 ? 9.858 16.305 4.442 1.00 90.12 317 ALA A O 1
ATOM 2411 N N . PRO A 1 318 ? 10.027 16.254 6.680 1.00 89.50 318 PRO A N 1
ATOM 2412 C CA . PRO A 1 318 ? 11.331 16.910 6.682 1.00 89.50 318 PRO A CA 1
ATOM 2413 C C . PRO A 1 318 ? 12.403 16.150 5.872 1.00 89.50 318 PRO A C 1
ATOM 2415 O O . PRO A 1 318 ? 12.392 14.914 5.816 1.00 89.50 318 PRO A O 1
ATOM 2418 N N . PRO A 1 319 ? 13.368 16.871 5.268 1.00 81.81 319 PRO A N 1
ATOM 2419 C CA . PRO A 1 319 ? 14.383 16.278 4.405 1.00 81.81 319 PRO A CA 1
ATOM 2420 C C . PRO A 1 319 ? 15.296 15.302 5.150 1.00 81.81 319 PRO A C 1
ATOM 2422 O O . PRO A 1 319 ? 15.602 15.460 6.335 1.00 81.81 319 PRO A O 1
ATOM 2425 N N . VAL A 1 320 ? 15.782 14.297 4.422 1.00 72.56 320 VAL A N 1
ATOM 2426 C CA . VAL A 1 320 ? 16.657 13.259 4.973 1.00 72.56 320 VAL A CA 1
ATOM 2427 C C . VAL A 1 320 ? 18.061 13.820 5.153 1.00 72.56 320 VAL A C 1
ATOM 2429 O O . VAL A 1 320 ? 18.693 14.270 4.196 1.00 72.56 320 VAL A O 1
ATOM 2432 N N . ALA A 1 321 ? 18.583 13.768 6.380 1.00 66.88 321 ALA A N 1
ATOM 2433 C CA . ALA A 1 321 ? 20.000 14.028 6.612 1.00 66.88 321 ALA A CA 1
ATOM 2434 C C . ALA A 1 321 ? 20.859 13.047 5.778 1.00 66.88 321 ALA A C 1
ATOM 2436 O O . ALA A 1 321 ? 20.441 11.909 5.559 1.00 66.88 321 ALA A O 1
ATOM 2437 N N . PRO A 1 322 ? 22.047 13.449 5.293 1.00 56.12 322 PRO A N 1
ATOM 2438 C CA . PRO A 1 322 ? 22.886 12.573 4.483 1.00 56.12 322 PRO A CA 1
ATOM 2439 C C . PRO A 1 322 ? 23.195 11.257 5.218 1.00 56.12 322 PRO A C 1
ATOM 2441 O O . PRO A 1 322 ? 23.578 11.275 6.384 1.00 56.12 322 PRO A O 1
ATOM 2444 N N . VAL A 1 323 ? 22.972 10.159 4.486 1.00 55.25 323 VAL A N 1
ATOM 2445 C CA . VAL A 1 323 ? 23.151 8.724 4.786 1.00 55.25 323 VAL A CA 1
ATOM 2446 C C . VAL A 1 323 ? 23.648 8.403 6.205 1.00 55.25 323 VAL A C 1
ATOM 2448 O O . VAL A 1 323 ? 24.826 8.570 6.523 1.00 55.25 323 VAL A O 1
ATOM 2451 N N . SER A 1 324 ? 22.761 7.856 7.042 1.00 53.78 324 SER A N 1
ATOM 2452 C CA . SER A 1 324 ? 23.166 7.062 8.205 1.00 53.78 324 SER A CA 1
ATOM 2453 C C . SER A 1 324 ? 23.890 5.796 7.725 1.00 53.78 324 SER A C 1
ATOM 2455 O O . SER A 1 324 ? 23.502 5.201 6.724 1.00 53.78 324 SER A O 1
ATOM 2457 N N . ASN A 1 325 ? 24.932 5.351 8.438 1.00 52.03 325 ASN A N 1
ATOM 2458 C CA . ASN A 1 325 ? 25.654 4.088 8.181 1.00 52.03 325 ASN A CA 1
ATOM 2459 C C . ASN A 1 325 ? 24.793 2.828 8.447 1.00 52.03 325 ASN A C 1
ATOM 2461 O O . ASN A 1 325 ? 25.315 1.790 8.857 1.00 52.03 325 ASN A O 1
ATOM 2465 N N . GLU A 1 326 ? 23.473 2.913 8.294 1.00 54.53 326 GLU A N 1
ATOM 2466 C CA . GLU A 1 326 ? 22.591 1.777 8.499 1.00 54.53 326 GLU A CA 1
ATOM 2467 C C . GLU A 1 326 ? 22.743 0.750 7.365 1.00 54.53 326 GLU A C 1
ATOM 2469 O O . GLU A 1 326 ? 22.936 1.120 6.202 1.00 54.53 326 GLU A O 1
ATOM 2474 N N . PRO A 1 327 ? 22.688 -0.555 7.682 1.00 54.97 327 PRO A N 1
ATOM 2475 C CA . PRO A 1 327 ? 22.748 -1.592 6.667 1.00 54.97 327 PRO A CA 1
ATOM 2476 C C . PRO A 1 327 ? 21.565 -1.460 5.702 1.00 54.97 327 PRO A C 1
ATOM 2478 O O . PRO A 1 327 ? 20.445 -1.200 6.118 1.00 54.97 327 PRO A O 1
ATOM 2481 N N . ALA A 1 328 ? 21.785 -1.725 4.412 1.00 50.72 328 ALA A N 1
ATOM 2482 C CA . ALA A 1 328 ? 20.757 -1.601 3.368 1.00 50.72 328 ALA A CA 1
ATOM 2483 C C . ALA A 1 328 ? 19.466 -2.421 3.619 1.00 50.72 328 ALA A C 1
ATOM 2485 O O . ALA A 1 328 ? 18.450 -2.180 2.967 1.00 50.72 328 ALA A O 1
ATOM 2486 N N . SER A 1 329 ? 19.507 -3.378 4.553 1.00 50.88 329 SER A N 1
ATOM 2487 C CA . SER A 1 329 ? 18.394 -4.237 4.957 1.00 50.88 329 SER A CA 1
ATOM 2488 C C . SER A 1 329 ? 17.454 -3.635 6.012 1.00 50.88 329 SER A C 1
ATOM 2490 O O . SER A 1 329 ? 16.413 -4.239 6.273 1.00 50.88 329 SER A O 1
ATOM 2492 N N . THR A 1 330 ? 17.760 -2.489 6.637 1.00 71.12 330 THR A N 1
ATOM 2493 C CA . THR A 1 330 ? 16.814 -1.846 7.564 1.00 71.12 330 THR A CA 1
ATOM 2494 C C . THR A 1 330 ? 15.720 -1.092 6.809 1.00 71.12 330 THR A C 1
ATOM 2496 O O . THR A 1 330 ? 15.965 -0.267 5.931 1.00 71.12 330 THR A O 1
ATOM 2499 N N . ILE A 1 331 ? 14.466 -1.384 7.162 1.00 84.75 331 ILE A N 1
ATOM 2500 C CA . ILE A 1 331 ? 13.291 -0.704 6.612 1.00 84.75 331 ILE A CA 1
ATOM 2501 C C . ILE A 1 331 ? 13.111 0.616 7.363 1.00 84.75 331 ILE A C 1
ATOM 2503 O O . ILE A 1 331 ? 12.612 0.624 8.497 1.00 84.75 331 ILE A O 1
ATOM 2507 N N . SER A 1 332 ? 13.487 1.723 6.726 1.00 86.56 332 SER A N 1
ATOM 2508 C CA . SER A 1 332 ? 13.308 3.060 7.293 1.00 86.56 332 SER A CA 1
ATOM 2509 C C . SER A 1 332 ? 11.822 3.378 7.553 1.00 86.56 332 SER A C 1
ATOM 2511 O O . SER A 1 332 ? 10.932 2.809 6.904 1.00 86.56 332 SER A O 1
ATOM 2513 N N . PRO A 1 333 ? 11.508 4.305 8.482 1.00 87.56 333 PRO A N 1
ATOM 2514 C CA . PRO A 1 333 ? 10.133 4.752 8.714 1.00 87.56 333 PRO A CA 1
ATOM 2515 C C . PRO A 1 333 ? 9.452 5.277 7.445 1.00 87.56 333 PRO A C 1
ATOM 2517 O O . PRO A 1 333 ? 8.292 4.960 7.196 1.00 87.56 333 PRO A O 1
ATOM 2520 N N . ARG A 1 334 ? 10.194 6.015 6.609 1.00 90.31 334 ARG A N 1
ATOM 2521 C CA . ARG A 1 334 ? 9.696 6.572 5.348 1.00 90.31 334 ARG A CA 1
ATOM 2522 C C . ARG A 1 334 ? 9.429 5.492 4.310 1.00 90.31 334 ARG A C 1
ATOM 2524 O O . ARG A 1 334 ? 8.356 5.495 3.717 1.00 90.31 334 ARG A O 1
ATOM 2531 N N . ARG A 1 335 ? 10.353 4.537 4.132 1.00 92.31 335 ARG A N 1
ATOM 2532 C CA . ARG A 1 335 ? 10.133 3.380 3.251 1.00 92.31 335 ARG A CA 1
ATOM 2533 C C . ARG A 1 335 ? 8.876 2.628 3.645 1.00 92.31 335 ARG A C 1
ATOM 2535 O O . ARG A 1 335 ? 8.047 2.347 2.789 1.00 92.31 335 ARG A O 1
ATOM 2542 N N . ARG A 1 336 ? 8.713 2.351 4.938 1.00 92.94 336 ARG A N 1
ATOM 2543 C CA . ARG A 1 336 ? 7.513 1.687 5.443 1.00 92.94 336 ARG A CA 1
ATOM 2544 C C . ARG A 1 336 ? 6.259 2.479 5.105 1.00 92.94 336 ARG A C 1
ATOM 2546 O O . ARG A 1 336 ? 5.387 1.909 4.470 1.00 92.94 336 ARG A O 1
ATOM 2553 N N . LEU A 1 337 ? 6.202 3.762 5.470 1.00 94.38 337 LEU A N 1
ATOM 2554 C CA . LEU A 1 337 ? 5.033 4.603 5.215 1.00 94.38 337 LEU A CA 1
ATOM 2555 C C . LEU A 1 337 ? 4.652 4.621 3.729 1.00 94.38 337 LEU A C 1
ATOM 2557 O O . LEU A 1 337 ? 3.494 4.384 3.405 1.00 94.38 337 LEU A O 1
ATOM 2561 N N . VAL A 1 338 ? 5.610 4.880 2.834 1.00 96.44 338 VAL A N 1
ATOM 2562 C CA . VAL A 1 338 ? 5.361 4.947 1.384 1.00 96.44 338 VAL A CA 1
ATOM 2563 C C . VAL A 1 338 ? 4.790 3.629 0.864 1.00 96.44 338 VAL A C 1
ATOM 2565 O O . VAL A 1 338 ? 3.761 3.625 0.195 1.00 96.44 338 VAL A O 1
ATOM 2568 N N . LEU A 1 339 ? 5.436 2.508 1.187 1.00 96.38 339 LEU A N 1
ATOM 2569 C CA . LEU A 1 339 ? 5.065 1.202 0.648 1.00 96.38 339 LEU A CA 1
ATOM 2570 C C . LEU A 1 339 ? 3.757 0.661 1.246 1.00 96.38 339 LEU A C 1
ATOM 2572 O O . LEU A 1 339 ? 2.962 0.065 0.519 1.00 96.38 339 LEU A O 1
ATOM 2576 N N . THR A 1 340 ? 3.498 0.882 2.541 1.00 95.50 340 THR A N 1
ATOM 2577 C CA . THR A 1 340 ? 2.228 0.473 3.165 1.00 95.50 340 THR A CA 1
ATOM 2578 C C . THR A 1 340 ? 1.065 1.337 2.687 1.00 95.50 340 THR A C 1
ATOM 2580 O O . THR A 1 340 ? -0.003 0.794 2.410 1.00 95.50 340 THR A O 1
ATOM 2583 N N . SER A 1 341 ? 1.281 2.646 2.508 1.00 97.75 341 SER A N 1
ATOM 2584 C CA . SER A 1 341 ? 0.273 3.561 1.955 1.00 97.75 341 SER A CA 1
ATOM 2585 C C . SER A 1 341 ? -0.048 3.215 0.502 1.00 97.75 341 SER A C 1
ATOM 2587 O O . SER A 1 341 ? -1.219 3.142 0.142 1.00 97.75 341 SER A O 1
ATOM 2589 N N . LEU A 1 342 ? 0.971 2.917 -0.315 1.00 98.00 342 LEU A N 1
ATOM 2590 C CA . LEU A 1 342 ? 0.790 2.455 -1.692 1.00 98.00 342 LEU A CA 1
ATOM 2591 C C . LEU A 1 342 ? -0.073 1.188 -1.744 1.00 98.00 342 LEU A C 1
ATOM 2593 O O . LEU A 1 342 ? -1.108 1.185 -2.406 1.00 98.00 342 LEU A O 1
ATOM 2597 N N . GLY A 1 343 ? 0.304 0.140 -1.003 1.00 97.31 343 GLY A N 1
ATOM 2598 C CA . GLY A 1 343 ? -0.468 -1.104 -0.969 1.00 97.31 343 GLY A CA 1
ATOM 2599 C C . GLY A 1 343 ? -1.909 -0.899 -0.486 1.00 97.31 343 GLY A C 1
ATOM 2600 O O . GLY A 1 343 ? -2.843 -1.454 -1.063 1.00 97.31 343 GLY A O 1
ATOM 2601 N N . PHE A 1 344 ? -2.115 -0.066 0.537 1.00 98.12 344 PHE A N 1
ATOM 2602 C CA . PHE A 1 344 ? -3.451 0.249 1.043 1.00 98.12 344 PHE A CA 1
ATOM 2603 C C . PHE A 1 344 ? -4.302 1.013 0.016 1.00 98.12 344 PHE A C 1
ATOM 2605 O O . PHE A 1 344 ? -5.462 0.659 -0.201 1.00 98.12 344 PHE A O 1
ATOM 2612 N N . PHE A 1 345 ? -3.747 2.025 -0.658 1.00 98.56 345 PHE A N 1
ATOM 2613 C CA . PHE A 1 345 ? -4.481 2.804 -1.657 1.00 98.56 345 PHE A CA 1
ATOM 2614 C C . PHE A 1 345 ? -4.818 1.992 -2.907 1.00 98.56 345 PHE A C 1
ATOM 2616 O O . PHE A 1 345 ? -5.941 2.111 -3.400 1.00 98.56 345 PHE A O 1
ATOM 2623 N N . GLU A 1 346 ? -3.923 1.099 -3.342 1.00 97.88 346 GLU A N 1
ATOM 2624 C CA . GLU A 1 346 ? -4.198 0.100 -4.385 1.00 97.88 346 GLU A CA 1
ATOM 2625 C C . GLU A 1 346 ? -5.439 -0.741 -4.058 1.00 97.88 346 GLU A C 1
ATOM 2627 O O . GLU A 1 346 ? -6.343 -0.908 -4.882 1.00 97.88 346 GLU A O 1
ATOM 2632 N N . ARG A 1 347 ? -5.542 -1.217 -2.812 1.00 97.69 347 ARG A N 1
ATOM 2633 C CA . ARG A 1 347 ? -6.719 -1.958 -2.338 1.00 97.69 347 ARG A CA 1
ATOM 2634 C C . ARG A 1 347 ? -7.961 -1.076 -2.256 1.00 97.69 347 ARG A C 1
ATOM 2636 O O . ARG A 1 347 ? -9.048 -1.522 -2.628 1.00 97.69 347 ARG A O 1
ATOM 2643 N N . LEU A 1 348 ? -7.811 0.164 -1.800 1.00 98.06 348 LEU A N 1
ATOM 2644 C CA . LEU A 1 348 ? -8.914 1.097 -1.593 1.00 98.06 348 LEU A CA 1
ATOM 2645 C C . LEU A 1 348 ? -9.608 1.465 -2.906 1.00 98.06 348 LEU A C 1
ATOM 2647 O O . LEU A 1 348 ? -10.822 1.277 -3.023 1.00 98.06 348 LEU A O 1
ATOM 2651 N N . TYR A 1 349 ? -8.867 1.944 -3.911 1.00 96.38 349 TYR A N 1
ATOM 2652 C CA . TYR A 1 349 ? -9.498 2.331 -5.174 1.00 96.38 349 TYR A CA 1
ATOM 2653 C C . TYR A 1 349 ? -10.038 1.102 -5.926 1.00 96.38 349 TYR A C 1
ATOM 2655 O O . TYR A 1 349 ? -11.111 1.184 -6.525 1.00 96.38 349 TYR A O 1
ATOM 2663 N N . ALA A 1 350 ? -9.389 -0.066 -5.836 1.00 93.69 350 ALA A N 1
ATOM 2664 C CA . ALA A 1 350 ? -9.909 -1.304 -6.422 1.00 93.69 350 ALA A CA 1
ATOM 2665 C C . ALA A 1 350 ? -11.239 -1.751 -5.779 1.00 93.69 350 ALA A C 1
ATOM 2667 O O . ALA A 1 350 ? -12.181 -2.152 -6.477 1.00 93.69 350 ALA A O 1
ATOM 2668 N N . ALA A 1 351 ? -11.359 -1.645 -4.453 1.00 93.31 351 ALA A N 1
ATOM 2669 C CA . ALA A 1 351 ? -12.592 -1.959 -3.735 1.00 93.31 351 ALA A CA 1
ATOM 2670 C C . ALA A 1 351 ? -13.726 -0.991 -4.096 1.00 93.31 351 ALA A C 1
ATOM 2672 O O . ALA A 1 351 ? -14.850 -1.420 -4.354 1.00 93.31 351 ALA A O 1
ATOM 2673 N N . ILE A 1 352 ? -13.438 0.309 -4.194 1.00 90.50 352 ILE A N 1
ATOM 2674 C CA . ILE A 1 352 ? -14.433 1.300 -4.624 1.00 90.50 352 ILE A CA 1
ATOM 2675 C C . ILE A 1 352 ? -14.855 1.037 -6.071 1.00 90.50 352 ILE A C 1
ATOM 2677 O O . ILE A 1 352 ? -16.048 1.003 -6.363 1.00 90.50 352 ILE A O 1
ATOM 2681 N N . GLY A 1 353 ? -13.895 0.771 -6.962 1.00 88.19 353 GLY A N 1
ATOM 2682 C CA . GLY A 1 353 ? -14.142 0.464 -8.372 1.00 88.19 353 GLY A CA 1
ATOM 2683 C C . GLY A 1 353 ? -15.038 -0.761 -8.590 1.00 88.19 353 GLY A C 1
ATOM 2684 O O . GLY A 1 353 ? -15.810 -0.804 -9.545 1.00 88.19 353 GLY A O 1
ATOM 2685 N N . SER A 1 354 ? -14.982 -1.736 -7.679 1.00 89.50 354 SER A N 1
ATOM 2686 C CA . SER A 1 354 ? -15.839 -2.931 -7.690 1.00 89.50 354 SER A CA 1
ATOM 2687 C C . SER A 1 354 ? -17.151 -2.773 -6.906 1.00 89.50 354 SER A C 1
ATOM 2689 O O . SER A 1 354 ? -18.034 -3.626 -7.011 1.00 89.50 354 SER A O 1
ATOM 2691 N N . THR A 1 355 ? -17.333 -1.665 -6.181 1.00 88.12 355 THR A N 1
ATOM 2692 C CA . THR A 1 355 ? -18.517 -1.384 -5.358 1.00 88.12 355 THR A CA 1
ATOM 2693 C C . THR A 1 355 ? -19.390 -0.316 -6.015 1.00 88.12 355 THR A C 1
ATOM 2695 O O . THR A 1 355 ? -19.282 0.878 -5.734 1.00 88.12 355 THR A O 1
ATOM 2698 N N . ALA A 1 356 ? -20.308 -0.743 -6.888 1.00 85.62 356 ALA A N 1
ATOM 2699 C CA . ALA A 1 356 ? -21.156 0.160 -7.678 1.00 85.62 356 ALA A CA 1
ATOM 2700 C C . ALA A 1 356 ? -21.967 1.171 -6.837 1.00 85.62 356 ALA A C 1
ATOM 2702 O O . ALA A 1 356 ? -22.182 2.304 -7.273 1.00 85.62 356 ALA A O 1
ATOM 2703 N N . SER A 1 357 ? -22.397 0.796 -5.625 1.00 87.25 357 SER A N 1
ATOM 2704 C CA . SER A 1 357 ? -23.116 1.694 -4.707 1.00 87.25 357 SER A CA 1
ATOM 2705 C C . SER A 1 357 ? -22.274 2.887 -4.257 1.00 87.25 357 SER A C 1
ATOM 2707 O O . SER A 1 357 ? -22.822 3.967 -4.070 1.00 87.25 357 SER A O 1
ATOM 2709 N N . VAL A 1 358 ? -20.957 2.718 -4.129 1.00 86.56 358 VAL A N 1
ATOM 2710 C CA . VAL A 1 358 ? -20.031 3.795 -3.760 1.00 86.56 358 VAL A CA 1
ATOM 2711 C C . VAL A 1 358 ? -19.595 4.553 -5.015 1.00 86.56 358 VAL A C 1
ATOM 2713 O O . VAL A 1 358 ? -19.752 5.772 -5.080 1.00 86.56 358 VAL A O 1
ATOM 2716 N N . LEU A 1 359 ? -19.145 3.844 -6.059 1.00 91.12 359 LEU A N 1
ATOM 2717 C CA . LEU A 1 359 ? -18.625 4.449 -7.295 1.00 91.12 359 LEU A CA 1
ATOM 2718 C C . LEU A 1 359 ? -19.665 5.267 -8.079 1.00 91.12 359 LEU A C 1
ATOM 2720 O O . LEU A 1 359 ? -19.309 6.153 -8.848 1.00 91.12 359 LEU A O 1
ATOM 2724 N N . SER A 1 360 ? -20.960 4.997 -7.918 1.00 87.19 360 SER A N 1
ATOM 2725 C CA . SER A 1 360 ? -22.008 5.784 -8.590 1.00 87.19 360 SER A CA 1
ATOM 2726 C C . SER A 1 360 ? -22.192 7.189 -8.003 1.00 87.19 360 SER A C 1
ATOM 2728 O O . SER A 1 360 ? -22.773 8.062 -8.651 1.00 87.19 360 SER A O 1
ATOM 2730 N N . THR A 1 361 ? -21.673 7.443 -6.804 1.00 92.56 361 THR A N 1
ATOM 2731 C CA . THR A 1 361 ? -21.800 8.736 -6.121 1.00 92.56 361 THR A CA 1
ATOM 2732 C C . THR A 1 361 ? -20.662 9.688 -6.486 1.00 92.56 361 THR A C 1
ATOM 2734 O O . THR A 1 361 ? -19.631 9.285 -7.020 1.00 92.56 361 THR A O 1
ATOM 2737 N N . GLU A 1 362 ? -20.846 10.987 -6.260 1.00 95.56 362 GLU A N 1
ATOM 2738 C CA . GLU A 1 362 ? -19.784 11.979 -6.483 1.00 95.56 362 GLU A CA 1
ATOM 2739 C C . GLU A 1 362 ? -18.624 11.816 -5.493 1.00 95.56 362 GLU A C 1
ATOM 2741 O O . GLU A 1 362 ? -17.473 11.717 -5.913 1.00 95.56 362 GLU A O 1
ATOM 2746 N N . THR A 1 363 ? -18.931 11.679 -4.201 1.00 96.00 363 THR A N 1
ATOM 2747 C CA . THR A 1 363 ? -17.944 11.459 -3.133 1.00 96.00 363 THR A CA 1
ATOM 2748 C C . THR A 1 363 ? -17.159 10.164 -3.334 1.00 96.00 363 THR A C 1
ATOM 2750 O O . THR A 1 363 ? -15.937 10.168 -3.215 1.00 96.00 363 THR A O 1
ATOM 2753 N N . GLY A 1 364 ? -17.815 9.075 -3.747 1.00 91.19 364 GLY A N 1
ATOM 2754 C CA . GLY A 1 364 ? -17.144 7.807 -4.032 1.00 91.19 364 GLY A CA 1
ATOM 2755 C C . GLY A 1 364 ? -16.228 7.862 -5.258 1.00 91.19 364 GLY A C 1
ATOM 2756 O O . GLY A 1 364 ? -15.147 7.279 -5.233 1.00 91.19 364 GLY A O 1
ATOM 2757 N N . ARG A 1 365 ? -16.596 8.608 -6.314 1.00 95.81 365 ARG A N 1
ATOM 2758 C CA . ARG A 1 365 ? -15.699 8.865 -7.462 1.00 95.81 365 ARG A CA 1
ATOM 2759 C C . ARG A 1 365 ? -14.513 9.738 -7.078 1.00 95.81 365 ARG A C 1
ATOM 2761 O O . ARG A 1 365 ? -13.407 9.474 -7.537 1.00 95.81 365 ARG A O 1
ATOM 2768 N N . SER A 1 366 ? -14.743 10.751 -6.244 1.00 95.44 366 SER A N 1
ATOM 2769 C CA . SER A 1 366 ? -13.674 11.592 -5.705 1.00 95.44 366 SER A CA 1
ATOM 2770 C C . SER A 1 366 ? -12.668 10.748 -4.921 1.00 95.44 366 SER A C 1
ATOM 2772 O O . SER A 1 366 ? -11.479 10.778 -5.222 1.00 95.44 366 SER A O 1
ATOM 2774 N N . LEU A 1 367 ? -13.152 9.892 -4.014 1.00 97.75 367 LEU A N 1
ATOM 2775 C CA . LEU A 1 367 ? -12.305 8.985 -3.242 1.00 97.75 367 LEU A CA 1
ATOM 2776 C C . LEU A 1 367 ? -11.561 7.968 -4.117 1.00 97.75 367 LEU A C 1
ATOM 2778 O O . LEU A 1 367 ? -10.371 7.748 -3.911 1.00 97.75 367 LEU A O 1
ATOM 2782 N N . PHE A 1 368 ? -12.228 7.382 -5.116 1.00 97.00 368 PHE A N 1
ATOM 2783 C CA . PHE A 1 368 ? -11.577 6.501 -6.089 1.00 97.00 368 PHE A CA 1
ATOM 2784 C C . PHE A 1 368 ? -10.406 7.203 -6.789 1.00 97.00 368 PHE A C 1
ATOM 2786 O O . PHE A 1 368 ? -9.309 6.652 -6.862 1.00 97.00 368 PHE A O 1
ATOM 2793 N N . ASN A 1 369 ? -10.631 8.422 -7.288 1.00 93.81 369 ASN A N 1
ATOM 2794 C CA . ASN A 1 369 ? -9.608 9.182 -8.001 1.00 93.81 369 ASN A CA 1
ATOM 2795 C C . ASN A 1 369 ? -8.462 9.592 -7.075 1.00 93.81 369 ASN A C 1
ATOM 2797 O O . ASN A 1 369 ? -7.312 9.381 -7.444 1.00 93.81 369 ASN A O 1
ATOM 2801 N N . ALA A 1 370 ? -8.764 10.094 -5.874 1.00 97.88 370 ALA A N 1
ATOM 2802 C CA . ALA A 1 370 ? -7.754 10.482 -4.893 1.00 97.88 370 ALA A CA 1
ATOM 2803 C C . ALA A 1 370 ? -6.859 9.294 -4.509 1.00 97.88 370 ALA A C 1
ATOM 2805 O O . ALA A 1 370 ? -5.639 9.409 -4.545 1.00 97.88 370 ALA A O 1
ATOM 2806 N N . ALA A 1 371 ? -7.447 8.129 -4.213 1.00 98.06 371 ALA A N 1
ATOM 2807 C CA . ALA A 1 371 ? -6.687 6.928 -3.868 1.00 98.06 371 ALA A CA 1
ATOM 2808 C C . ALA A 1 371 ? -5.837 6.415 -5.044 1.00 98.06 371 ALA A C 1
ATOM 2810 O O . ALA A 1 371 ? -4.679 6.054 -4.847 1.00 98.06 371 ALA A O 1
ATOM 2811 N N . ARG A 1 372 ? -6.369 6.433 -6.274 1.00 97.62 372 ARG A N 1
ATOM 2812 C CA . ARG A 1 372 ? -5.615 6.053 -7.480 1.00 97.62 372 ARG A CA 1
ATOM 2813 C C . ARG A 1 372 ? -4.445 7.002 -7.743 1.00 97.62 372 ARG A C 1
ATOM 2815 O O . ARG A 1 372 ? -3.333 6.554 -7.988 1.00 97.62 372 ARG A O 1
ATOM 2822 N N . GLU A 1 373 ? -4.680 8.308 -7.678 1.00 96.25 373 GLU A N 1
ATOM 2823 C CA . GLU A 1 373 ? -3.641 9.319 -7.891 1.00 96.25 373 GLU A CA 1
ATOM 2824 C C . GLU A 1 373 ? -2.578 9.283 -6.791 1.00 96.25 373 GLU A C 1
ATOM 2826 O O . GLU A 1 373 ? -1.393 9.465 -7.078 1.00 96.25 373 GLU A O 1
ATOM 2831 N N . ALA A 1 374 ? -2.974 8.985 -5.551 1.00 98.38 374 ALA A N 1
ATOM 2832 C CA . ALA A 1 374 ? -2.041 8.791 -4.455 1.00 98.38 374 ALA A CA 1
ATOM 2833 C C . ALA A 1 374 ? -1.177 7.541 -4.640 1.00 98.38 374 ALA A C 1
ATOM 2835 O O . ALA A 1 374 ? 0.039 7.614 -4.457 1.00 98.38 374 ALA A O 1
ATOM 2836 N N . ALA A 1 375 ? -1.769 6.423 -5.067 1.00 97.19 375 ALA A N 1
ATOM 2837 C CA . ALA A 1 375 ? -1.019 5.227 -5.433 1.00 97.19 375 ALA A CA 1
ATOM 2838 C C . ALA A 1 375 ? -0.027 5.521 -6.576 1.00 97.19 375 ALA A C 1
ATOM 2840 O O . ALA A 1 375 ? 1.167 5.268 -6.427 1.00 97.19 375 ALA A O 1
ATOM 2841 N N . ASP A 1 376 ? -0.475 6.174 -7.655 1.00 94.38 376 ASP A N 1
ATOM 2842 C CA . ASP A 1 376 ? 0.380 6.582 -8.779 1.00 94.38 376 ASP A CA 1
ATOM 2843 C C . ASP A 1 376 ? 1.545 7.486 -8.327 1.00 94.38 376 ASP A C 1
ATOM 2845 O O . ASP A 1 376 ? 2.670 7.355 -8.817 1.00 94.38 376 ASP A O 1
ATOM 2849 N N . ALA A 1 377 ? 1.296 8.420 -7.404 1.00 96.25 377 ALA A N 1
ATOM 2850 C CA . ALA A 1 377 ? 2.314 9.324 -6.875 1.00 96.25 377 ALA A CA 1
ATOM 2851 C C . ALA A 1 377 ? 3.353 8.584 -6.020 1.00 96.25 377 ALA A C 1
ATOM 2853 O O . ALA A 1 377 ? 4.551 8.745 -6.251 1.00 96.25 377 ALA A O 1
ATOM 2854 N N . LEU A 1 378 ? 2.909 7.740 -5.085 1.00 97.31 378 LEU A N 1
ATOM 2855 C CA . LEU A 1 378 ? 3.793 6.965 -4.210 1.00 97.31 378 LEU A CA 1
ATOM 2856 C C . LEU A 1 378 ? 4.600 5.922 -4.989 1.00 97.31 378 LEU A C 1
ATOM 2858 O O . LEU A 1 378 ? 5.775 5.699 -4.695 1.00 97.31 378 LEU A O 1
ATOM 2862 N N . MET A 1 379 ? 4.000 5.327 -6.021 1.00 95.19 379 MET A N 1
ATOM 2863 C CA . MET A 1 379 ? 4.664 4.367 -6.895 1.00 95.19 379 MET A CA 1
ATOM 2864 C C . MET A 1 379 ? 5.903 4.980 -7.557 1.00 95.19 379 MET A C 1
ATOM 2866 O O . MET A 1 379 ? 6.914 4.297 -7.676 1.00 95.19 379 MET A O 1
ATOM 2870 N N . ARG A 1 380 ? 5.891 6.277 -7.905 1.00 93.12 380 ARG A N 1
ATOM 2871 C CA . ARG A 1 380 ? 7.043 6.982 -8.513 1.00 93.12 380 ARG A CA 1
ATOM 2872 C C . ARG A 1 380 ? 8.290 7.020 -7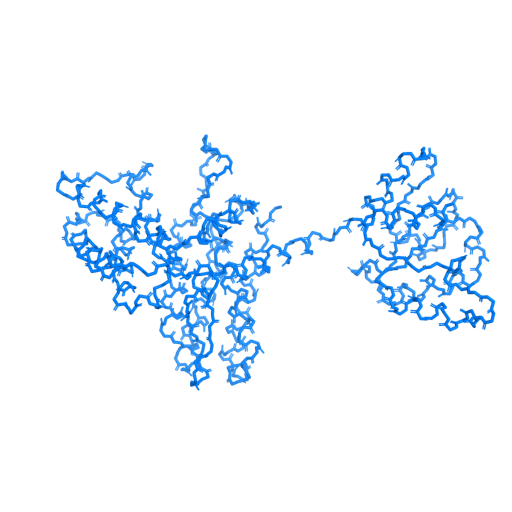.633 1.00 93.12 380 ARG A C 1
ATOM 2874 O O . ARG A 1 380 ? 9.367 7.299 -8.154 1.00 93.12 380 ARG A O 1
ATOM 2881 N N . PHE A 1 381 ? 8.166 6.748 -6.335 1.00 93.56 381 PHE A N 1
ATOM 2882 C CA . PHE A 1 381 ? 9.323 6.627 -5.457 1.00 93.56 381 PHE A CA 1
ATOM 2883 C C . PHE A 1 381 ? 10.023 5.271 -5.575 1.00 93.56 381 PHE A C 1
ATOM 2885 O O . PHE A 1 381 ? 11.175 5.182 -5.169 1.00 93.56 381 PHE A O 1
ATOM 2892 N N . ILE A 1 382 ? 9.392 4.231 -6.128 1.00 90.62 382 ILE A N 1
ATOM 2893 C CA . ILE A 1 382 ? 10.025 2.917 -6.324 1.00 90.62 382 ILE A CA 1
ATOM 2894 C C . ILE A 1 382 ? 11.123 3.021 -7.392 1.00 90.62 382 ILE A C 1
ATOM 2896 O O . ILE A 1 382 ? 10.921 3.647 -8.435 1.00 90.62 382 ILE A O 1
ATOM 2900 N N . ARG A 1 383 ? 12.289 2.413 -7.128 1.00 78.75 383 ARG A N 1
ATOM 2901 C CA . ARG A 1 383 ? 13.482 2.494 -7.990 1.00 78.75 383 ARG A CA 1
ATOM 2902 C C . ARG A 1 383 ? 13.831 1.200 -8.710 1.00 78.75 383 ARG A C 1
ATOM 2904 O O . ARG A 1 383 ? 13.812 0.136 -8.056 1.00 78.75 383 ARG A O 1
#